Protein AF-A0A6I2YCR1-F1 (afdb_monomer_lite)

Structure (mmCIF, N/CA/C/O backbone):
data_AF-A0A6I2YCR1-F1
#
_entry.id   AF-A0A6I2YCR1-F1
#
loop_
_atom_site.group_PDB
_atom_site.id
_atom_site.type_symbol
_atom_site.label_atom_id
_atom_site.label_alt_id
_atom_site.label_comp_id
_atom_site.label_asym_id
_atom_site.label_entity_id
_atom_site.label_seq_id
_atom_site.pdbx_PDB_ins_code
_atom_site.Cartn_x
_atom_site.Cartn_y
_atom_site.Cartn_z
_atom_site.occupancy
_atom_site.B_iso_or_equiv
_atom_site.auth_seq_id
_atom_site.auth_comp_id
_atom_site.auth_asym_id
_atom_site.auth_atom_id
_atom_site.pdbx_PDB_model_num
ATOM 1 N N . MET A 1 1 ? 8.033 -7.979 -58.790 1.00 36.53 1 MET A N 1
ATOM 2 C CA . MET A 1 1 ? 8.448 -7.294 -60.038 1.00 36.53 1 MET A CA 1
ATOM 3 C C . MET A 1 1 ? 7.447 -6.175 -60.306 1.00 36.53 1 MET A C 1
ATOM 5 O O . MET A 1 1 ? 6.259 -6.459 -60.289 1.00 36.53 1 MET A O 1
ATOM 9 N N . VAL A 1 2 ? 7.877 -4.917 -60.451 1.00 35.75 2 VAL A N 1
ATOM 10 C CA . VAL A 1 2 ? 6.960 -3.757 -60.533 1.00 35.75 2 VAL A CA 1
ATOM 11 C C . VAL A 1 2 ? 6.650 -3.399 -61.987 1.00 35.75 2 VAL A C 1
ATOM 13 O O . VAL A 1 2 ? 7.575 -3.252 -62.783 1.00 35.75 2 VAL A O 1
ATOM 16 N N . ARG A 1 3 ? 5.376 -3.139 -62.310 1.00 33.88 3 ARG A N 1
ATOM 17 C CA . ARG A 1 3 ? 4.989 -2.232 -63.406 1.00 33.88 3 ARG A CA 1
ATOM 18 C C . ARG A 1 3 ? 3.697 -1.480 -63.075 1.00 33.88 3 ARG A C 1
ATOM 20 O O . ARG A 1 3 ? 2.986 -1.828 -62.142 1.00 33.88 3 ARG A O 1
ATOM 27 N N . LYS A 1 4 ? 3.497 -0.360 -63.771 1.00 37.22 4 LYS A N 1
ATOM 28 C CA . LYS A 1 4 ? 2.722 0.807 -63.322 1.00 37.22 4 LYS A CA 1
ATOM 29 C C . LYS A 1 4 ? 2.047 1.449 -64.531 1.00 37.22 4 LYS A C 1
ATOM 31 O O . LYS A 1 4 ? 2.737 1.729 -65.508 1.00 37.22 4 LYS A O 1
ATOM 36 N N . ALA A 1 5 ? 0.751 1.740 -64.445 1.00 39.53 5 ALA A N 1
ATOM 37 C CA . ALA A 1 5 ? 0.014 2.489 -65.462 1.00 39.53 5 ALA A CA 1
ATOM 38 C C . ALA A 1 5 ? -0.772 3.637 -64.806 1.00 39.53 5 ALA A C 1
ATOM 40 O O . ALA A 1 5 ? -1.473 3.435 -63.820 1.00 39.53 5 ALA A O 1
ATOM 41 N N . ARG A 1 6 ? -0.617 4.855 -65.338 1.00 36.50 6 ARG A N 1
ATOM 42 C CA . ARG A 1 6 ? -1.354 6.071 -64.949 1.00 36.50 6 ARG A CA 1
ATOM 43 C C . ARG A 1 6 ? -2.273 6.487 -66.098 1.00 36.50 6 ARG A C 1
ATOM 45 O O . ARG A 1 6 ? -1.791 6.519 -67.228 1.00 36.50 6 ARG A O 1
ATOM 52 N N . ARG A 1 7 ? -3.472 6.981 -65.774 1.00 31.95 7 ARG A N 1
ATOM 53 C CA . ARG A 1 7 ? -4.075 8.277 -66.193 1.00 31.95 7 ARG A CA 1
ATOM 54 C C . ARG A 1 7 ? -5.471 8.360 -65.524 1.00 31.95 7 ARG A C 1
ATOM 56 O O . ARG A 1 7 ? -6.110 7.326 -65.420 1.00 31.95 7 ARG A O 1
ATOM 63 N N . SER A 1 8 ? -5.907 9.433 -64.848 1.00 30.80 8 SER A N 1
ATOM 64 C CA . SER A 1 8 ? -5.892 10.889 -65.128 1.00 30.80 8 SER A CA 1
ATOM 65 C C . SER A 1 8 ? -7.035 11.318 -66.058 1.00 30.80 8 SER A C 1
ATOM 67 O O . SER A 1 8 ? -7.186 10.676 -67.089 1.00 30.80 8 SER A O 1
ATOM 69 N N . ALA A 1 9 ? -7.757 12.431 -65.855 1.00 33.16 9 ALA A N 1
ATOM 70 C CA . ALA A 1 9 ? -8.055 13.290 -64.679 1.00 33.16 9 ALA A CA 1
ATOM 71 C C . ALA A 1 9 ? -9.038 14.402 -65.141 1.00 33.16 9 ALA A C 1
ATOM 73 O O . ALA A 1 9 ? -8.999 14.705 -66.332 1.00 33.16 9 ALA A O 1
ATOM 74 N N . VAL A 1 10 ? -9.754 15.086 -64.219 1.00 33.12 10 VAL A N 1
ATOM 75 C CA . VAL A 1 10 ? -10.503 16.363 -64.467 1.00 33.12 10 VAL A CA 1
ATOM 76 C C . VAL A 1 10 ? -11.749 16.153 -65.387 1.00 33.12 10 VAL A C 1
ATOM 78 O O . VAL A 1 10 ? -11.767 15.189 -66.140 1.00 33.12 10 VAL A O 1
ATOM 81 N N . ASP A 1 11 ? -12.899 16.852 -65.363 1.00 32.22 11 ASP A N 1
ATOM 82 C CA . ASP A 1 11 ? -13.436 18.160 -64.886 1.00 32.22 11 ASP A CA 1
ATOM 83 C C . ASP A 1 11 ? -14.967 17.978 -64.555 1.00 32.22 11 ASP A C 1
ATOM 85 O O . ASP A 1 11 ? -15.493 16.924 -64.904 1.00 32.22 11 ASP A O 1
ATOM 89 N N . LYS A 1 12 ? -15.813 18.867 -63.977 1.00 32.88 12 LYS A N 1
ATOM 90 C CA . LYS A 1 12 ? -15.715 20.178 -63.277 1.00 32.88 12 LYS A CA 1
ATOM 91 C C . LYS A 1 12 ? -17.047 20.514 -62.534 1.00 32.88 12 LYS A C 1
ATOM 93 O O . LYS A 1 12 ? -18.097 20.048 -62.949 1.00 32.88 12 LYS A O 1
ATOM 98 N N . GLN A 1 13 ? -16.986 21.468 -61.589 1.00 29.48 13 GLN A N 1
ATOM 99 C CA . GLN A 1 13 ? -17.972 22.554 -61.318 1.00 29.48 13 GLN A CA 1
ATOM 100 C C . GLN A 1 13 ? -19.347 22.337 -60.621 1.00 29.48 13 GLN A C 1
ATOM 102 O O . GLN A 1 13 ? -20.157 21.512 -61.012 1.00 29.48 13 GLN A O 1
ATOM 107 N N . SER A 1 14 ? -19.654 23.334 -59.768 1.00 28.89 14 SER A N 1
ATOM 108 C CA . SER A 1 14 ? -20.964 23.993 -59.541 1.00 28.89 14 SER A CA 1
ATOM 109 C C . SER A 1 14 ? -22.002 23.380 -58.582 1.00 28.89 14 SER A C 1
ATOM 111 O O . SER A 1 14 ? -22.559 22.319 -58.835 1.00 28.89 14 SER A O 1
ATOM 113 N N . GLY A 1 15 ? -22.371 24.159 -57.554 1.00 28.12 15 GLY A N 1
ATOM 114 C CA . GLY A 1 15 ? -23.564 23.958 -56.719 1.00 28.12 15 GLY A CA 1
ATOM 115 C C . GLY A 1 15 ? -23.429 24.594 -55.329 1.00 28.12 15 GLY A C 1
ATOM 116 O O . GLY A 1 15 ? -22.526 24.234 -54.582 1.00 28.12 15 GLY A O 1
ATOM 117 N N . SER A 1 16 ? -24.314 25.528 -54.968 1.00 30.38 16 SER A N 1
ATOM 118 C CA . SER A 1 16 ? -24.423 26.074 -53.605 1.00 30.38 16 SER A CA 1
ATOM 119 C C . SER A 1 16 ? -25.885 26.251 -53.196 1.00 30.38 16 SER A C 1
ATOM 121 O O . SER A 1 16 ? -26.698 26.674 -54.020 1.00 30.38 16 SER A O 1
ATOM 123 N N . LYS A 1 17 ? -26.204 25.960 -51.924 1.00 31.92 17 LYS A N 1
ATOM 124 C CA . LYS A 1 17 ? -27.332 26.531 -51.161 1.00 31.92 17 LYS A CA 1
ATOM 125 C C . LYS A 1 17 ? -27.313 26.097 -49.684 1.00 31.92 17 LYS A C 1
ATOM 127 O O . LYS A 1 17 ? -26.553 25.203 -49.322 1.00 31.92 17 LYS A O 1
ATOM 132 N N . HIS A 1 18 ? -28.117 26.775 -48.860 1.00 33.31 18 HIS A N 1
ATOM 133 C CA . HIS A 1 18 ? -28.550 26.294 -47.540 1.00 33.31 18 HIS A CA 1
ATOM 134 C C . HIS A 1 18 ? -29.493 25.090 -47.682 1.00 33.31 18 HIS A C 1
ATOM 136 O O . HIS A 1 18 ? -30.155 24.969 -48.711 1.00 33.31 18 HIS A O 1
ATOM 142 N N . ASP A 1 19 ? -29.492 24.204 -46.686 1.00 33.53 19 ASP A N 1
ATOM 143 C CA . ASP A 1 19 ? -30.491 24.083 -45.598 1.00 33.53 19 ASP A CA 1
ATOM 144 C C . ASP A 1 19 ? -29.764 23.274 -44.482 1.00 33.53 19 ASP A C 1
ATOM 146 O O . ASP A 1 19 ? -28.880 22.477 -44.800 1.00 33.53 19 ASP A O 1
ATOM 150 N N . SER A 1 20 ? -29.758 23.614 -43.187 1.00 32.09 20 SER A N 1
ATOM 151 C CA . SER A 1 20 ? -30.826 23.761 -42.178 1.00 32.09 20 SER A CA 1
ATOM 152 C C . SER A 1 20 ? -31.561 22.453 -41.862 1.00 32.09 20 SER A C 1
ATOM 154 O O . SER A 1 20 ? -32.388 22.018 -42.650 1.00 32.09 20 SER A O 1
ATOM 156 N N . ASP A 1 21 ? -31.234 21.916 -40.682 1.00 35.38 21 ASP A N 1
ATOM 157 C CA . ASP A 1 21 ? -31.969 20.974 -39.826 1.00 35.38 21 ASP A CA 1
ATOM 158 C C . ASP A 1 21 ? -32.588 19.704 -40.438 1.00 35.38 21 ASP A C 1
ATOM 160 O O . ASP A 1 21 ? -33.607 19.750 -41.114 1.00 35.38 21 ASP A O 1
ATOM 164 N N . ASP A 1 22 ? -32.058 18.548 -40.020 1.00 34.56 22 ASP A N 1
ATOM 165 C CA . ASP A 1 22 ? -32.890 17.402 -39.628 1.00 34.56 22 ASP A CA 1
ATOM 166 C C . ASP A 1 22 ? -32.117 16.491 -38.651 1.00 34.56 22 ASP A C 1
ATOM 168 O O . ASP A 1 22 ? -30.953 16.152 -38.881 1.00 34.56 22 ASP A O 1
ATOM 172 N N . TYR A 1 23 ? -32.753 16.102 -37.541 1.00 38.47 23 TYR A N 1
ATOM 173 C CA . TYR A 1 23 ? -32.229 15.122 -36.577 1.00 38.47 23 TYR A CA 1
ATOM 174 C C . TYR A 1 23 ? -33.091 13.855 -36.656 1.00 38.47 23 TYR A C 1
ATOM 176 O O . TYR A 1 23 ? -34.257 13.882 -36.264 1.00 38.47 23 TYR A O 1
ATOM 184 N N . GLU A 1 24 ? -32.530 12.735 -37.124 1.00 37.31 24 GLU A N 1
ATOM 185 C CA . GLU A 1 24 ? -33.275 11.471 -37.216 1.00 37.31 24 GLU A CA 1
ATOM 186 C C . GLU A 1 24 ? -33.711 10.966 -35.826 1.00 37.31 24 GLU A C 1
ATOM 188 O O . GLU A 1 24 ? -32.892 10.643 -34.961 1.00 37.31 24 GLU A O 1
ATOM 193 N N . GLY A 1 25 ? -35.028 10.893 -35.614 1.00 33.31 25 GLY A N 1
ATOM 194 C CA . GLY A 1 25 ? -35.634 10.411 -34.374 1.00 33.31 25 GLY A CA 1
ATOM 195 C C . GLY A 1 25 ? -35.613 8.884 -34.242 1.00 33.31 25 GLY A C 1
ATOM 196 O O . GLY A 1 25 ? -35.810 8.145 -35.208 1.00 33.31 25 GLY A O 1
ATOM 197 N N . ILE A 1 26 ? -35.431 8.393 -33.013 1.00 37.84 26 ILE A N 1
ATOM 198 C CA . ILE A 1 26 ? -35.437 6.955 -32.707 1.00 37.84 26 ILE A CA 1
ATOM 199 C C . ILE A 1 26 ? -36.855 6.391 -32.878 1.00 37.84 26 ILE A C 1
ATOM 201 O O . ILE A 1 26 ? -37.759 6.699 -32.103 1.00 37.84 26 ILE A O 1
ATOM 205 N N . THR A 1 27 ? -37.040 5.520 -33.873 1.00 31.27 27 THR A N 1
ATOM 206 C CA . THR A 1 27 ? -38.311 4.818 -34.109 1.00 31.27 27 THR A CA 1
ATOM 207 C C . THR A 1 27 ? -38.476 3.647 -33.138 1.00 31.27 27 THR A C 1
ATOM 209 O O . THR A 1 27 ? -37.705 2.687 -33.177 1.00 31.27 27 THR A O 1
ATOM 212 N N . VAL A 1 28 ? -39.513 3.695 -32.298 1.00 36.47 28 VAL A N 1
ATOM 213 C CA . VAL A 1 28 ? -39.964 2.561 -31.472 1.00 36.47 28 VAL A CA 1
ATOM 214 C C . VAL A 1 28 ? -41.046 1.789 -32.233 1.00 36.47 28 VAL A C 1
ATOM 216 O O . VAL A 1 28 ? -41.937 2.392 -32.826 1.00 36.47 28 VAL A O 1
ATOM 219 N N . ILE A 1 29 ? -40.972 0.455 -32.234 1.00 34.69 29 ILE A N 1
ATOM 220 C CA . ILE A 1 29 ? -41.875 -0.419 -33.000 1.00 34.69 29 ILE A CA 1
ATOM 221 C C . ILE A 1 29 ? -42.878 -1.113 -32.070 1.00 34.69 29 ILE A C 1
ATOM 223 O O . ILE A 1 29 ? -42.469 -1.839 -31.166 1.00 34.69 29 ILE A O 1
ATOM 227 N N . GLY A 1 30 ? -44.173 -0.992 -32.387 1.00 31.44 30 GLY A N 1
ATOM 228 C CA . GLY A 1 30 ? -45.225 -1.921 -31.946 1.00 31.44 30 GLY A CA 1
ATOM 229 C C . GLY A 1 30 ? -46.388 -1.278 -31.183 1.00 31.44 30 GLY A C 1
ATOM 230 O O . GLY A 1 30 ? -46.212 -0.832 -30.055 1.00 31.44 30 GLY A O 1
ATOM 231 N N . GLY A 1 31 ? -47.589 -1.311 -31.775 1.00 29.98 31 GLY A N 1
ATOM 232 C CA . GLY A 1 31 ? -48.844 -0.879 -31.141 1.00 29.98 31 GLY A CA 1
ATOM 233 C C . GLY A 1 31 ? -49.747 -0.090 -32.092 1.00 29.98 31 GLY A C 1
ATOM 234 O O . GLY A 1 31 ? -49.646 1.129 -32.168 1.00 29.98 31 GLY A O 1
ATOM 235 N N . GLU A 1 32 ? -50.622 -0.773 -32.832 1.00 32.22 32 GLU A N 1
ATOM 236 C CA . GLU A 1 32 ? -51.590 -0.132 -33.735 1.00 32.22 32 GLU A CA 1
ATOM 237 C C . GLU A 1 32 ? -52.850 0.309 -32.967 1.00 32.22 32 GLU A C 1
ATOM 239 O O . GLU A 1 32 ? -53.523 -0.529 -32.366 1.00 32.22 32 GLU A O 1
ATOM 244 N N . GLY A 1 33 ? -53.224 1.594 -33.022 1.00 30.42 33 GLY A N 1
ATOM 245 C CA . GLY A 1 33 ? -54.518 2.046 -32.494 1.00 30.42 33 GLY A CA 1
ATOM 246 C C . GLY A 1 33 ? -54.678 3.561 -32.337 1.00 30.42 33 GLY A C 1
ATOM 247 O O . GLY A 1 33 ? -54.006 4.157 -31.508 1.00 30.42 33 GLY A O 1
ATOM 248 N N . ALA A 1 34 ? -55.652 4.126 -33.065 1.00 33.81 34 ALA A N 1
ATOM 249 C CA . ALA A 1 34 ? -56.120 5.523 -33.025 1.00 33.81 34 ALA A CA 1
ATOM 250 C C . ALA A 1 34 ? -55.108 6.629 -33.417 1.00 33.81 34 ALA A C 1
ATOM 252 O O . ALA A 1 34 ? -53.911 6.557 -33.164 1.00 33.81 34 ALA A O 1
ATOM 253 N N . MET A 1 35 ? -55.624 7.671 -34.075 1.00 32.91 35 MET A N 1
ATOM 254 C CA . MET A 1 35 ? -54.894 8.884 -34.467 1.00 32.91 35 MET A CA 1
ATOM 255 C C . MET A 1 35 ? -55.403 10.095 -33.666 1.00 32.91 35 MET A C 1
ATOM 257 O O . MET A 1 35 ? -56.477 10.038 -33.072 1.00 32.91 35 MET A O 1
ATOM 261 N N . ASP A 1 36 ? -54.648 11.194 -33.721 1.00 39.72 36 ASP A N 1
ATOM 262 C CA . ASP A 1 36 ? -55.060 12.552 -33.335 1.00 39.72 36 ASP A CA 1
ATOM 263 C C . ASP A 1 36 ? -55.411 12.818 -31.851 1.00 39.72 36 ASP A C 1
ATOM 265 O O . ASP A 1 36 ? -56.401 13.484 -31.553 1.00 39.72 36 ASP A O 1
ATOM 269 N N . GLU A 1 37 ? -54.523 12.458 -30.910 1.00 40.31 37 GLU A N 1
ATOM 270 C CA . GLU A 1 37 ? -54.400 13.218 -29.647 1.00 40.31 37 GLU A CA 1
ATOM 271 C C . GLU A 1 37 ? -53.077 14.006 -29.607 1.00 40.31 37 GLU A C 1
ATOM 273 O O . GLU A 1 37 ? -52.003 13.485 -29.304 1.00 40.31 37 GLU A O 1
ATOM 278 N N . VAL A 1 38 ? -53.154 15.305 -29.921 1.00 42.16 38 VAL A N 1
ATOM 279 C CA . VAL A 1 38 ? -52.016 16.234 -29.832 1.00 42.16 38 VAL A CA 1
ATOM 280 C C . VAL A 1 38 ? -51.739 16.542 -28.360 1.00 42.16 38 VAL A C 1
ATOM 282 O O . VAL A 1 38 ? -52.366 17.429 -27.774 1.00 42.16 38 VAL A O 1
ATOM 285 N N . VAL A 1 39 ? -50.795 15.807 -27.765 1.00 41.47 39 VAL A N 1
ATOM 286 C CA . VAL A 1 39 ? -50.406 15.940 -26.353 1.00 41.47 39 VAL A CA 1
ATOM 287 C C . VAL A 1 39 ? -49.940 17.367 -26.053 1.00 41.47 39 VAL A C 1
ATOM 289 O O . VAL A 1 39 ? -48.866 17.801 -26.473 1.00 41.47 39 VAL A O 1
ATOM 292 N N . ARG A 1 40 ? -50.754 18.109 -25.296 1.00 35.22 40 ARG A N 1
ATOM 293 C CA . ARG A 1 40 ? -50.409 19.445 -24.794 1.00 35.22 40 ARG A CA 1
ATOM 294 C C . ARG A 1 40 ? -49.633 19.335 -23.473 1.00 35.22 40 ARG A C 1
ATOM 296 O O . ARG A 1 40 ? -49.929 18.435 -22.683 1.00 35.22 40 ARG A O 1
ATOM 303 N N . PRO A 1 41 ? -48.681 20.243 -23.184 1.00 34.22 41 PRO A N 1
ATOM 304 C CA . PRO A 1 41 ? -47.982 20.251 -21.900 1.00 34.22 41 PRO A CA 1
ATOM 305 C C . PRO A 1 41 ? -48.962 20.411 -20.728 1.00 34.22 41 PRO A C 1
ATOM 307 O O . PRO A 1 41 ? -49.795 21.314 -20.752 1.00 34.22 41 PRO A O 1
ATOM 310 N N . GLY A 1 42 ? -48.841 19.557 -19.703 1.00 47.16 42 GLY A N 1
ATOM 311 C CA . GLY A 1 42 ? -49.589 19.674 -18.440 1.00 47.16 42 GLY A CA 1
ATOM 312 C C . GLY A 1 42 ? -50.366 18.431 -17.984 1.00 47.16 42 GLY A C 1
ATOM 313 O O . GLY A 1 42 ? -50.775 18.386 -16.829 1.00 47.16 42 GLY A O 1
ATOM 314 N N . ARG A 1 43 ? -50.556 17.405 -18.830 1.00 46.31 43 ARG A N 1
ATOM 315 C CA . ARG A 1 43 ? -51.303 16.184 -18.457 1.00 46.31 43 ARG A CA 1
ATOM 316 C C . ARG A 1 43 ? -50.384 15.104 -17.861 1.00 46.31 43 ARG A C 1
ATOM 318 O O . ARG A 1 43 ? -49.328 14.813 -18.417 1.00 46.31 43 ARG A O 1
ATOM 325 N N . SER A 1 44 ? -50.796 14.494 -16.746 1.00 45.47 44 SER A N 1
ATOM 326 C CA . SER A 1 44 ? -50.099 13.352 -16.129 1.00 45.47 44 SER A CA 1
ATOM 327 C C . SER A 1 44 ? -50.414 12.042 -16.856 1.00 45.47 44 SER A C 1
ATOM 329 O O . SER A 1 44 ? -51.573 11.767 -17.159 1.00 45.47 44 SER A O 1
ATOM 331 N N . VAL A 1 45 ? -49.395 11.205 -17.073 1.00 49.03 45 VAL A N 1
ATOM 332 C CA . VAL A 1 45 ? -49.516 9.878 -17.717 1.00 49.03 45 VAL A CA 1
ATOM 333 C C . VAL A 1 45 ? -50.019 8.795 -16.739 1.00 49.03 45 VAL A C 1
ATOM 335 O O . VAL A 1 45 ? -50.355 7.692 -17.153 1.00 49.03 45 VAL A O 1
ATOM 338 N N . PHE A 1 46 ? -50.116 9.102 -15.440 1.00 38.47 46 PHE A N 1
ATOM 339 C CA . PHE A 1 46 ? -50.505 8.143 -14.391 1.00 38.47 46 PHE A CA 1
ATOM 340 C C . PHE A 1 46 ? -51.965 8.267 -13.916 1.00 38.47 46 PHE A C 1
ATOM 342 O O . PHE A 1 46 ? -52.364 7.578 -12.980 1.00 38.47 46 PHE A O 1
ATOM 349 N N . ALA A 1 47 ? -52.768 9.134 -14.538 1.00 41.59 47 ALA A N 1
ATOM 350 C CA . ALA A 1 47 ? -54.181 9.311 -14.206 1.00 41.59 47 ALA A CA 1
ATOM 351 C C . ALA A 1 47 ? -55.063 8.331 -15.004 1.00 41.59 47 ALA A C 1
ATOM 353 O O . ALA A 1 47 ? -55.616 8.695 -16.041 1.00 41.59 47 ALA A O 1
ATOM 354 N N . ALA A 1 48 ? -55.170 7.090 -14.521 1.00 37.53 48 ALA A N 1
ATOM 355 C CA . ALA A 1 48 ? -56.067 6.072 -15.068 1.00 37.53 48 ALA A CA 1
ATOM 356 C C . ALA A 1 48 ? -57.313 5.881 -14.182 1.00 37.53 48 ALA A C 1
ATOM 358 O O . ALA A 1 48 ? -57.199 5.691 -12.972 1.00 37.53 48 ALA A O 1
ATOM 359 N N . ASP A 1 49 ? -58.480 5.936 -14.824 1.00 36.97 49 ASP A N 1
ATOM 360 C CA . ASP A 1 49 ? -59.783 5.375 -14.450 1.00 36.97 49 ASP A CA 1
ATOM 361 C C . ASP A 1 49 ? -60.120 5.222 -12.953 1.00 36.97 49 ASP A C 1
ATOM 363 O O . ASP A 1 49 ? -59.964 4.160 -12.351 1.00 36.97 49 ASP A O 1
ATOM 367 N N . ASN A 1 50 ? -60.755 6.255 -12.393 1.00 35.41 50 ASN A N 1
ATOM 368 C CA . ASN A 1 50 ? -61.831 6.073 -11.414 1.00 35.41 50 ASN A CA 1
ATOM 369 C C . ASN A 1 50 ? -63.051 6.855 -11.920 1.00 35.41 50 ASN A C 1
ATOM 371 O O . ASN A 1 50 ? -63.022 8.083 -11.965 1.00 35.41 50 ASN A O 1
ATOM 375 N N . ALA A 1 51 ? -64.081 6.136 -12.365 1.00 33.84 51 ALA A N 1
ATOM 376 C CA . ALA A 1 51 ? -65.316 6.713 -12.891 1.00 33.84 51 ALA A CA 1
ATOM 377 C C . ALA A 1 51 ? -66.383 6.898 -11.792 1.00 33.84 51 ALA A C 1
ATOM 379 O O . ALA A 1 51 ? -66.260 6.348 -10.699 1.00 33.84 51 ALA A O 1
ATOM 380 N N . ASP A 1 52 ? -67.447 7.623 -12.147 1.00 35.00 52 ASP A N 1
ATOM 381 C CA . ASP A 1 52 ? -68.725 7.751 -11.429 1.00 35.00 52 ASP A CA 1
ATOM 382 C C . ASP A 1 52 ? -68.689 8.470 -10.059 1.00 35.00 52 ASP A C 1
ATOM 384 O O . ASP A 1 52 ? -68.741 7.852 -8.995 1.00 35.00 52 ASP A O 1
ATOM 388 N N . GLY A 1 53 ? -68.702 9.813 -10.087 1.00 32.00 53 GLY A N 1
ATOM 389 C CA . GLY A 1 53 ? -68.910 10.649 -8.893 1.00 32.00 53 GLY A CA 1
ATOM 390 C C . GLY A 1 53 ? -68.772 12.162 -9.120 1.00 32.00 53 GLY A C 1
ATOM 391 O O . GLY A 1 53 ? -67.745 12.722 -8.759 1.00 32.00 53 GLY A O 1
ATOM 392 N N . ASP A 1 54 ? -69.795 12.789 -9.717 1.00 33.38 54 ASP A N 1
ATOM 393 C CA . ASP A 1 54 ? -70.070 14.240 -9.845 1.00 33.38 54 ASP A CA 1
ATOM 394 C C . ASP A 1 54 ? -68.898 15.235 -9.649 1.00 33.38 54 ASP A C 1
ATOM 396 O O . ASP A 1 54 ? -68.552 15.628 -8.533 1.00 33.38 54 ASP A O 1
ATOM 400 N N . LEU A 1 55 ? -68.360 15.733 -10.770 1.00 37.78 55 LEU A N 1
ATOM 401 C CA . LEU A 1 55 ? -67.372 16.816 -10.820 1.00 37.78 55 LEU A CA 1
ATOM 402 C C . LEU A 1 55 ? -68.038 18.165 -11.127 1.00 37.78 55 LEU A C 1
ATOM 404 O O . LEU A 1 55 ? -68.623 18.328 -12.195 1.00 37.78 55 LEU A O 1
ATOM 408 N N . ASP A 1 56 ? -67.842 19.150 -10.249 1.00 41.62 56 ASP A N 1
ATOM 409 C CA . ASP A 1 56 ? -68.093 20.575 -10.520 1.00 41.62 56 ASP A CA 1
ATOM 410 C C . ASP A 1 56 ? -66.917 21.401 -9.951 1.00 41.62 56 ASP A C 1
ATOM 412 O O . ASP A 1 56 ? -66.986 22.018 -8.885 1.00 41.62 56 ASP A O 1
ATOM 416 N N . GLY A 1 57 ? -65.770 21.333 -10.635 1.00 38.75 57 GLY A N 1
ATOM 417 C CA . GLY A 1 57 ? -64.522 21.985 -10.230 1.00 38.75 57 GLY A CA 1
ATOM 418 C C . GLY A 1 57 ? -63.451 21.922 -11.322 1.00 38.75 57 GLY A C 1
ATOM 419 O O . GLY A 1 57 ? -63.127 20.846 -11.819 1.00 38.75 57 GLY A O 1
ATOM 420 N N . ASP A 1 58 ? -62.915 23.082 -11.706 1.00 42.97 58 ASP A N 1
ATOM 421 C CA . ASP A 1 58 ? -61.865 23.230 -12.723 1.00 42.97 58 ASP A CA 1
ATOM 422 C C . ASP A 1 58 ? -60.492 22.873 -12.129 1.00 42.97 58 ASP A C 1
ATOM 424 O O . ASP A 1 58 ? -59.797 23.727 -11.579 1.00 42.97 58 ASP A O 1
ATOM 428 N N . ASP A 1 59 ? -60.115 21.594 -12.210 1.00 44.47 59 ASP A N 1
ATOM 429 C CA . ASP A 1 59 ? -58.867 21.058 -11.640 1.00 44.47 59 ASP A CA 1
ATOM 430 C C . ASP A 1 59 ? -57.640 21.321 -12.551 1.00 44.47 59 ASP A C 1
ATOM 432 O O . ASP A 1 59 ? -56.778 20.467 -12.783 1.00 44.47 59 ASP A O 1
ATOM 436 N N . SER A 1 60 ? -57.568 22.529 -13.123 1.00 50.81 60 SER A N 1
ATOM 437 C CA . SER A 1 60 ? -56.428 23.002 -13.907 1.00 50.81 60 SER A CA 1
ATOM 438 C C . SER A 1 60 ? -55.327 23.563 -12.995 1.00 50.81 60 SER A C 1
ATOM 440 O O . SER A 1 60 ? -55.355 24.709 -12.545 1.00 50.81 60 SER A O 1
ATOM 442 N N . LEU A 1 61 ? -54.310 22.735 -12.723 1.00 50.47 61 LEU A N 1
ATOM 443 C CA . LEU A 1 61 ? -53.164 23.123 -11.891 1.00 50.47 61 LEU A CA 1
ATOM 444 C C . LEU A 1 61 ? -52.500 24.420 -12.411 1.00 50.47 61 LEU A C 1
ATOM 446 O O . LEU A 1 61 ? -52.140 24.496 -13.592 1.00 50.47 61 LEU A O 1
ATOM 450 N N . PRO A 1 62 ? -52.299 25.441 -11.554 1.00 54.62 62 PRO A N 1
ATOM 451 C CA . PRO A 1 62 ? -51.875 26.761 -12.000 1.00 54.62 62 PRO A CA 1
ATOM 452 C C . PRO A 1 62 ? -50.448 26.747 -12.553 1.00 54.62 62 PRO A C 1
ATOM 454 O O . PRO A 1 62 ? -49.515 26.242 -11.927 1.00 54.62 62 PRO A O 1
ATOM 457 N N . HIS A 1 63 ? -50.257 27.381 -13.713 1.00 54.59 63 HIS A N 1
ATOM 458 C CA . HIS A 1 63 ? -48.925 27.605 -14.269 1.00 54.59 63 HIS A CA 1
ATOM 459 C C . HIS A 1 63 ? -48.045 28.424 -13.302 1.00 54.59 63 HIS A C 1
ATOM 461 O O . HIS A 1 63 ? -48.529 29.320 -12.605 1.00 54.59 63 HIS A O 1
ATOM 467 N N . TRP A 1 64 ? -46.736 28.156 -13.301 1.00 46.81 64 TRP A N 1
ATOM 468 C CA . TRP A 1 64 ? -45.759 28.747 -12.370 1.00 46.81 64 TRP A CA 1
ATOM 469 C C . TRP A 1 64 ? -45.600 30.278 -12.479 1.00 46.81 64 TRP A C 1
ATOM 471 O O . TRP A 1 64 ? -44.959 30.893 -11.632 1.00 46.81 64 TRP A O 1
ATOM 481 N N . THR A 1 65 ? -46.191 30.898 -13.502 1.00 51.50 65 THR A N 1
ATOM 482 C CA . THR A 1 65 ? -46.245 32.351 -13.724 1.00 51.50 65 THR A CA 1
ATOM 483 C C . THR A 1 65 ? -47.466 33.039 -13.095 1.00 51.50 65 THR A C 1
ATOM 485 O O . THR A 1 65 ? -47.635 34.245 -13.266 1.00 51.50 65 THR A O 1
ATOM 488 N N . ALA A 1 66 ? -48.330 32.316 -12.372 1.00 46.34 66 ALA A N 1
ATOM 489 C CA . ALA A 1 66 ? -49.420 32.919 -11.601 1.00 46.34 66 ALA A CA 1
ATOM 490 C C . ALA A 1 66 ? -48.902 33.564 -10.292 1.00 46.34 66 ALA A C 1
ATOM 492 O O . ALA A 1 66 ? -48.114 32.938 -9.581 1.00 46.34 66 ALA A O 1
ATOM 493 N N . PRO A 1 67 ? -49.352 34.779 -9.920 1.00 53.41 67 PRO A N 1
ATOM 494 C CA . PRO A 1 67 ? -49.034 35.365 -8.619 1.00 53.41 67 PRO A CA 1
ATOM 495 C C . PRO A 1 67 ? -49.763 34.620 -7.480 1.00 53.41 67 PRO A C 1
ATOM 497 O O . PRO A 1 67 ? -50.880 34.138 -7.681 1.00 53.41 67 PRO A O 1
ATOM 500 N N . PRO A 1 68 ? -49.178 34.540 -6.269 1.00 47.22 68 PRO A N 1
ATOM 501 C CA . PRO A 1 68 ? -49.734 33.747 -5.174 1.00 47.22 68 PRO A CA 1
ATOM 502 C C . PRO A 1 68 ? -51.059 34.321 -4.651 1.00 47.22 68 PRO A C 1
ATOM 504 O O . PRO A 1 68 ? -51.121 35.442 -4.143 1.00 47.22 68 PRO A O 1
ATOM 507 N N . THR A 1 69 ? -52.125 33.522 -4.709 1.00 46.03 69 THR A N 1
ATOM 508 C CA . THR A 1 69 ? -53.467 33.869 -4.214 1.00 46.03 69 THR A CA 1
ATOM 509 C C . THR A 1 69 ? -53.564 33.750 -2.687 1.00 46.03 69 THR A C 1
ATOM 511 O O . THR A 1 69 ? -54.252 32.882 -2.156 1.00 46.03 69 THR A O 1
ATOM 514 N N . GLY A 1 70 ? -52.864 34.636 -1.973 1.00 40.16 70 GLY A N 1
ATOM 515 C CA . GLY A 1 70 ? -52.860 34.743 -0.508 1.00 40.16 70 GLY A CA 1
ATOM 516 C C . GLY A 1 70 ? -53.226 36.151 -0.038 1.00 40.16 70 GLY A C 1
ATOM 517 O O . GLY A 1 70 ? -52.370 36.898 0.427 1.00 40.16 70 GLY A O 1
ATOM 518 N N . ALA A 1 71 ? -54.489 36.550 -0.201 1.00 35.28 71 ALA A N 1
ATOM 519 C CA . ALA A 1 71 ? -54.919 37.924 0.053 1.00 35.28 71 ALA A CA 1
ATOM 520 C C . ALA A 1 71 ? -55.186 38.213 1.545 1.00 35.28 71 ALA A C 1
ATOM 522 O O . ALA A 1 71 ? -56.273 37.942 2.057 1.00 35.28 71 ALA A O 1
ATOM 523 N N . THR A 1 72 ? -54.244 38.883 2.213 1.00 35.16 72 THR A N 1
ATOM 524 C CA . THR A 1 72 ? -54.526 39.681 3.419 1.00 35.16 72 THR A CA 1
ATOM 525 C C . THR A 1 72 ? -54.229 41.161 3.179 1.00 35.16 72 THR A C 1
ATOM 527 O O . THR A 1 72 ? -53.311 41.518 2.449 1.00 35.16 72 THR A O 1
ATOM 530 N N . ARG A 1 73 ? -55.073 42.010 3.774 1.00 29.50 73 ARG A N 1
ATOM 531 C CA . ARG A 1 73 ? -55.246 43.454 3.529 1.00 29.50 73 ARG A CA 1
ATOM 532 C C . ARG A 1 73 ? -53.935 44.253 3.401 1.00 29.50 73 ARG A C 1
ATOM 534 O O . ARG A 1 73 ? -53.091 44.193 4.287 1.00 29.50 73 ARG A O 1
ATOM 541 N N . ALA A 1 74 ? -53.828 45.067 2.350 1.00 32.16 74 ALA A N 1
ATOM 542 C CA . ALA A 1 74 ? -52.689 45.957 2.118 1.00 32.16 74 ALA A CA 1
ATOM 543 C C . ALA A 1 74 ? -52.762 47.270 2.923 1.00 32.16 74 ALA A C 1
ATOM 545 O O . ALA A 1 74 ? -53.848 47.832 3.091 1.00 32.16 74 ALA A O 1
ATOM 546 N N . THR A 1 75 ? -51.591 47.792 3.298 1.00 32.66 75 THR A N 1
ATOM 547 C CA . THR A 1 75 ? -51.323 49.217 3.564 1.00 32.66 75 THR A CA 1
ATOM 548 C C . THR A 1 75 ? -49.898 49.546 3.116 1.00 32.66 75 THR A C 1
ATOM 550 O O . THR A 1 75 ? -48.962 49.011 3.698 1.00 32.66 75 THR A O 1
ATOM 553 N N . ASP A 1 76 ? -49.802 50.420 2.112 1.00 34.38 76 ASP A N 1
ATOM 554 C CA . ASP A 1 76 ? -48.687 51.289 1.696 1.00 34.38 76 ASP A CA 1
ATOM 555 C C . ASP A 1 76 ? -47.278 50.706 1.457 1.00 34.38 76 ASP A C 1
ATOM 557 O O . ASP A 1 76 ? -46.778 49.826 2.151 1.00 34.38 76 ASP A O 1
ATOM 561 N N . ALA A 1 77 ? -46.614 51.229 0.421 1.00 36.81 77 ALA A N 1
ATOM 562 C CA . ALA A 1 77 ? -45.351 50.710 -0.091 1.00 36.81 77 ALA A CA 1
ATOM 563 C C . ALA A 1 77 ? -44.244 51.772 -0.131 1.00 36.81 77 ALA A C 1
ATOM 565 O O . ALA A 1 77 ? -44.429 52.842 -0.711 1.00 36.81 77 ALA A O 1
ATOM 566 N N . SER A 1 78 ? -43.060 51.403 0.362 1.00 37.00 78 SER A N 1
ATOM 567 C CA . SER A 1 78 ? -41.774 51.920 -0.119 1.00 37.00 78 SER A CA 1
ATOM 568 C C . SER A 1 78 ? -40.639 50.903 0.105 1.00 37.00 78 SER A C 1
ATOM 570 O O . SER A 1 78 ? -40.505 50.304 1.168 1.00 37.00 78 SER A O 1
ATOM 572 N N . ASP A 1 79 ? -39.834 50.702 -0.940 1.00 37.34 79 ASP A N 1
ATOM 573 C CA . ASP A 1 79 ? -38.411 50.326 -0.920 1.00 37.34 79 ASP A CA 1
ATOM 574 C C . ASP A 1 79 ? -37.940 49.102 -0.099 1.00 37.34 79 ASP A C 1
ATOM 576 O O . ASP A 1 79 ? -37.008 49.185 0.703 1.00 37.34 79 ASP A O 1
ATOM 580 N N . SER A 1 80 ? -38.470 47.911 -0.410 1.00 37.34 80 SER A N 1
ATOM 581 C CA . SER A 1 80 ? -37.916 46.621 0.058 1.00 37.34 80 SER A CA 1
ATOM 582 C C . SER A 1 80 ? -36.967 45.962 -0.964 1.00 37.34 80 SER A C 1
ATOM 584 O O . SER A 1 80 ? -37.230 44.880 -1.482 1.00 37.34 80 SER A O 1
ATOM 586 N N . TRP A 1 81 ? -35.845 46.628 -1.258 1.00 37.72 81 TRP A N 1
ATOM 587 C CA . TRP A 1 81 ? -34.663 46.022 -1.916 1.00 37.72 81 TRP A CA 1
ATOM 588 C C . TRP A 1 81 ? -33.374 46.161 -1.080 1.00 37.72 81 TRP A C 1
ATOM 590 O O . TRP A 1 81 ? -32.301 45.725 -1.488 1.00 37.72 81 TRP A O 1
ATOM 600 N N . SER A 1 82 ? -33.481 46.737 0.118 1.00 42.59 82 SER A N 1
ATOM 601 C CA . SER A 1 82 ? -32.388 47.034 1.056 1.00 42.59 82 SER A CA 1
ATOM 602 C C . SER A 1 82 ? -32.089 45.908 2.061 1.00 42.59 82 SER A C 1
ATOM 604 O O . SER A 1 82 ? -31.176 46.033 2.871 1.00 42.59 82 SER A O 1
ATOM 606 N N . THR A 1 83 ? -32.847 44.809 2.032 1.00 42.62 83 THR A N 1
ATOM 607 C CA . THR A 1 83 ? -32.886 43.786 3.096 1.00 42.62 83 THR A CA 1
ATOM 608 C C . THR A 1 83 ? -32.106 42.500 2.794 1.00 42.62 83 THR A C 1
ATOM 610 O O . THR A 1 83 ? -31.882 41.698 3.699 1.00 42.62 83 THR A O 1
ATOM 613 N N . ILE A 1 84 ? -31.632 42.301 1.558 1.00 41.44 84 ILE A N 1
ATOM 614 C CA . ILE A 1 84 ? -30.922 41.074 1.130 1.00 41.44 84 ILE A CA 1
ATOM 615 C C . ILE A 1 84 ? -29.422 41.061 1.512 1.00 41.44 84 ILE A C 1
ATOM 617 O O . ILE A 1 84 ? -28.766 40.028 1.419 1.00 41.44 84 ILE A O 1
ATOM 621 N N . THR A 1 85 ? -28.877 42.161 2.042 1.00 43.50 85 THR A N 1
ATOM 622 C CA . THR A 1 85 ? -27.477 42.263 2.508 1.00 43.50 85 THR A CA 1
ATOM 623 C C . THR A 1 85 ? -27.307 42.181 4.036 1.00 43.50 85 THR A C 1
ATOM 625 O O . THR A 1 85 ? -26.214 42.427 4.540 1.00 43.50 85 THR A O 1
ATOM 628 N N . GLY A 1 86 ? -28.361 41.833 4.790 1.00 46.03 86 GLY A N 1
ATOM 629 C CA . GLY A 1 86 ? -28.379 41.911 6.264 1.00 46.03 86 GLY A CA 1
ATOM 630 C C . GLY A 1 86 ? -28.287 40.592 7.051 1.00 46.03 86 GLY A C 1
ATOM 631 O O . GLY A 1 86 ? -28.248 40.635 8.279 1.00 46.03 86 GLY A O 1
ATOM 632 N N . ALA A 1 87 ? -28.278 39.424 6.399 1.00 42.62 87 ALA A N 1
ATOM 633 C CA . ALA A 1 87 ? -28.451 38.123 7.063 1.00 42.62 87 ALA A CA 1
ATOM 634 C C . ALA A 1 87 ? -27.159 37.277 7.117 1.00 42.62 87 ALA A C 1
ATOM 636 O O . ALA A 1 87 ? -26.978 36.344 6.336 1.00 42.62 87 ALA A O 1
ATOM 637 N N . GLN A 1 88 ? -26.272 37.578 8.070 1.00 38.22 88 GLN A N 1
ATOM 638 C CA . GLN A 1 88 ? -25.176 36.672 8.458 1.00 38.22 88 GLN A CA 1
ATOM 639 C C . GLN A 1 88 ? -25.733 35.408 9.156 1.00 38.22 88 GLN A C 1
ATOM 641 O O . GLN A 1 88 ? -26.700 35.518 9.920 1.00 38.22 88 GLN A O 1
ATOM 646 N N . PRO A 1 89 ? -25.146 34.211 8.950 1.00 37.19 89 PRO A N 1
ATOM 647 C CA . PRO A 1 89 ? -25.590 32.991 9.619 1.00 37.19 89 PRO A CA 1
ATOM 648 C C . PRO A 1 89 ? -25.292 33.054 11.123 1.00 37.19 89 PRO A C 1
ATOM 650 O O . PRO A 1 89 ? -24.153 33.256 11.541 1.00 37.19 89 PRO A O 1
ATOM 653 N N . ARG A 1 90 ? -26.323 32.855 11.952 1.00 36.22 90 ARG A N 1
ATOM 654 C CA . ARG A 1 90 ? -26.176 32.789 13.413 1.00 36.22 90 ARG A CA 1
ATOM 655 C C . ARG A 1 90 ? -25.829 31.366 13.843 1.00 36.22 90 ARG A C 1
ATOM 657 O O . ARG A 1 90 ? -26.640 30.458 13.667 1.00 36.22 90 ARG A O 1
ATOM 664 N N . TRP A 1 91 ? -24.652 31.202 14.439 1.00 38.25 91 TRP A N 1
ATOM 665 C CA . TRP A 1 91 ? -24.289 29.994 15.180 1.00 38.25 91 TRP A CA 1
ATOM 666 C C . TRP A 1 91 ? -25.073 29.908 16.501 1.00 38.25 91 TRP A C 1
ATOM 668 O O . TRP A 1 91 ? -25.772 30.850 16.890 1.00 38.25 91 TRP A O 1
ATOM 678 N N . ARG A 1 92 ? -25.055 28.728 17.126 1.00 32.69 92 ARG A N 1
ATOM 679 C CA . ARG A 1 92 ? -25.991 28.338 18.188 1.00 32.69 92 ARG A CA 1
ATOM 680 C C . ARG A 1 92 ? -25.255 28.099 19.502 1.00 32.69 92 ARG A C 1
ATOM 682 O O . ARG A 1 92 ? -25.065 26.948 19.891 1.00 32.69 92 ARG A O 1
ATOM 689 N N . ASP A 1 93 ? -24.943 29.188 20.187 1.00 32.53 93 ASP A N 1
ATOM 690 C CA . ASP A 1 93 ? -24.269 29.139 21.480 1.00 32.53 93 ASP A CA 1
ATOM 691 C C . ASP A 1 93 ? -25.274 29.256 22.637 1.00 32.53 93 ASP A C 1
ATOM 693 O O . ASP A 1 93 ? -26.135 30.135 22.652 1.00 32.53 93 ASP A O 1
ATOM 697 N N . ASP A 1 94 ? -25.146 28.294 23.550 1.00 33.56 94 ASP A N 1
ATOM 698 C CA . ASP A 1 94 ? -25.498 28.238 24.972 1.00 33.56 94 ASP A CA 1
ATOM 699 C C . ASP A 1 94 ? -26.864 28.675 25.540 1.00 33.56 94 ASP A C 1
ATOM 701 O O . ASP A 1 94 ? -27.628 29.504 25.048 1.00 33.56 94 ASP A O 1
ATOM 705 N N . ARG A 1 95 ? -27.190 28.015 26.659 1.00 30.98 95 ARG A N 1
ATOM 706 C CA . ARG A 1 95 ? -28.346 28.300 27.514 1.00 30.98 95 ARG A CA 1
ATOM 707 C C . ARG A 1 95 ? -27.921 29.219 28.652 1.00 30.98 95 ARG A C 1
ATOM 709 O O . ARG A 1 95 ? -26.892 28.985 29.274 1.00 30.98 95 ARG A O 1
ATOM 716 N N . ALA A 1 96 ? -28.769 30.189 28.974 1.00 29.78 96 ALA A N 1
ATOM 717 C CA . ALA A 1 96 ? -28.555 31.066 30.114 1.00 29.78 96 ALA A CA 1
ATOM 718 C C . ALA A 1 96 ? -28.508 30.296 31.446 1.00 29.78 96 ALA A C 1
ATOM 720 O O . ALA A 1 96 ? -29.395 29.491 31.745 1.00 29.78 96 ALA A O 1
ATOM 721 N N . VAL A 1 97 ? -27.516 30.641 32.262 1.00 33.12 97 VAL A N 1
ATOM 722 C CA . VAL A 1 97 ? -27.598 30.627 33.723 1.00 33.12 97 VAL A CA 1
ATOM 723 C C . VAL A 1 97 ? -27.257 32.050 34.155 1.00 33.12 97 VAL A C 1
ATOM 725 O O . VAL A 1 97 ? -26.158 32.527 33.888 1.00 33.12 97 VAL A O 1
ATOM 728 N N . GLU A 1 98 ? -28.216 32.750 34.752 1.00 30.61 98 GLU A N 1
ATOM 729 C CA . GLU A 1 98 ? -27.974 34.055 35.370 1.00 30.61 98 GLU A CA 1
ATOM 730 C C . GLU A 1 98 ? -27.272 33.854 36.720 1.00 30.61 98 GLU A C 1
ATOM 732 O O . GLU A 1 98 ? -27.651 32.945 37.460 1.00 30.61 98 GLU A O 1
ATOM 737 N N . ASN A 1 99 ? -26.271 34.691 37.028 1.00 30.56 99 ASN A N 1
ATOM 738 C CA . ASN A 1 99 ? -26.073 35.334 38.339 1.00 30.56 99 ASN A CA 1
ATOM 739 C C . ASN A 1 99 ? -24.813 36.227 38.336 1.00 30.56 99 ASN A C 1
ATOM 741 O O . ASN A 1 99 ? -23.702 35.712 38.332 1.00 30.56 99 ASN A O 1
ATOM 745 N N . ASP A 1 100 ? -25.053 37.542 38.395 1.00 30.48 100 ASP A N 1
ATOM 746 C CA . ASP A 1 100 ? -24.334 38.592 39.142 1.00 30.48 100 ASP A CA 1
ATOM 747 C C . ASP A 1 100 ? -22.801 38.835 39.050 1.00 30.48 100 ASP A C 1
ATOM 749 O O . ASP A 1 100 ? -21.992 38.042 38.589 1.00 30.48 100 ASP A O 1
ATOM 753 N N . GLU A 1 101 ? -22.446 40.036 39.532 1.00 32.12 101 GLU A N 1
ATOM 754 C CA . GLU A 1 101 ? -21.103 40.582 39.818 1.00 32.12 101 GLU A CA 1
ATOM 755 C C . GLU A 1 101 ? -20.168 40.874 38.626 1.00 32.12 101 GLU A C 1
ATOM 757 O O . GLU A 1 101 ? -19.086 40.311 38.463 1.00 32.12 101 GLU A O 1
ATOM 762 N N . VAL A 1 102 ? -20.528 41.907 37.852 1.00 29.05 102 VAL A N 1
ATOM 763 C CA . VAL A 1 102 ? -19.602 42.575 36.920 1.00 29.05 102 VAL A CA 1
ATOM 764 C C . VAL A 1 102 ? -18.700 43.564 37.676 1.00 29.05 102 VAL A C 1
ATOM 766 O O . VAL A 1 102 ? -19.118 44.679 37.993 1.00 29.05 102 VAL A O 1
ATOM 769 N N . ALA A 1 103 ? -17.445 43.188 37.929 1.00 30.50 103 ALA A N 1
ATOM 770 C CA . ALA A 1 103 ? -16.386 44.114 38.337 1.00 30.50 103 ALA A CA 1
ATOM 771 C C . ALA A 1 103 ? -15.510 44.460 37.120 1.00 30.50 103 ALA A C 1
ATOM 773 O O . ALA A 1 103 ? -14.975 43.572 36.460 1.00 30.50 103 ALA A O 1
ATOM 774 N N . ALA A 1 104 ? -15.394 45.748 36.791 1.00 31.06 104 ALA A N 1
ATOM 775 C CA . ALA A 1 104 ? -14.687 46.192 35.591 1.00 31.06 104 ALA A CA 1
ATOM 776 C C . ALA A 1 104 ? -13.158 46.102 35.736 1.00 31.06 104 ALA A C 1
ATOM 778 O O . ALA A 1 104 ? -12.613 46.391 36.800 1.00 31.06 104 ALA A O 1
ATOM 779 N N . PHE A 1 105 ? -12.479 45.807 34.626 1.00 27.98 105 PHE A N 1
ATOM 780 C CA . PHE A 1 105 ? -11.062 46.109 34.429 1.00 27.98 105 PHE A CA 1
ATOM 781 C C . PHE A 1 105 ? -10.875 46.819 33.085 1.00 27.98 105 PHE A C 1
ATOM 783 O O . PHE A 1 105 ? -11.562 46.512 32.110 1.00 27.98 105 PHE A O 1
ATOM 790 N N . GLU A 1 106 ? -9.999 47.821 33.066 1.00 28.55 106 GLU A N 1
ATOM 791 C CA . GLU A 1 106 ? -9.808 48.724 31.929 1.00 28.55 106 GLU A CA 1
ATOM 792 C C . GLU A 1 106 ? -8.888 48.128 30.853 1.00 28.55 106 GLU A C 1
ATOM 794 O O . GLU A 1 106 ? -8.039 47.279 31.128 1.00 28.55 106 GLU A O 1
ATOM 799 N N . PHE A 1 107 ? -9.039 48.614 29.618 1.00 27.70 107 PHE A N 1
ATOM 800 C CA . PHE A 1 107 ? -8.056 48.398 28.558 1.00 27.70 107 PHE A CA 1
ATOM 801 C C . PHE A 1 107 ? -6.794 49.225 28.832 1.00 27.70 107 PHE A C 1
ATOM 803 O O . PHE A 1 107 ? -6.887 50.400 29.188 1.00 27.70 107 PHE A O 1
ATOM 810 N N . ALA A 1 108 ? -5.630 48.636 28.569 1.00 30.83 108 ALA A N 1
ATOM 811 C CA . ALA A 1 108 ? -4.372 49.352 28.405 1.00 30.83 108 ALA A CA 1
ATOM 812 C C . ALA A 1 108 ? -3.633 48.769 27.192 1.00 30.83 108 ALA A C 1
ATOM 814 O O . ALA A 1 108 ? -3.328 47.576 27.173 1.00 30.83 108 ALA A O 1
ATOM 815 N N . ASP A 1 109 ? -3.379 49.605 26.187 1.00 31.66 109 ASP A N 1
ATOM 816 C CA . ASP A 1 109 ? -2.478 49.294 25.076 1.00 31.66 109 ASP A CA 1
ATOM 817 C C . ASP A 1 109 ? -1.016 49.462 25.529 1.00 31.66 109 ASP A C 1
ATOM 819 O O . ASP A 1 109 ? -0.711 50.441 26.213 1.00 31.66 109 ASP A O 1
ATOM 823 N N . ASP A 1 110 ? -0.108 48.580 25.095 1.00 31.17 110 ASP A N 1
ATOM 824 C CA . ASP A 1 110 ? 1.302 48.937 24.854 1.00 31.17 110 ASP A CA 1
ATOM 825 C C . ASP A 1 110 ? 1.971 47.969 23.846 1.00 31.17 110 ASP A C 1
ATOM 827 O O . ASP A 1 110 ? 1.389 46.955 23.447 1.00 31.17 110 ASP A O 1
ATOM 831 N N . ASP A 1 111 ? 3.170 48.329 23.387 1.00 31.73 111 ASP A N 1
ATOM 832 C CA . ASP A 1 111 ? 3.778 47.887 22.128 1.00 31.73 111 ASP A CA 1
ATOM 833 C C . ASP A 1 111 ? 4.432 46.481 22.083 1.00 31.73 111 ASP A C 1
ATOM 835 O O . ASP A 1 111 ? 4.851 45.872 23.067 1.00 31.73 111 ASP A O 1
ATOM 839 N N . SER A 1 112 ? 4.581 45.996 20.844 1.00 31.61 112 SER A N 1
ATOM 840 C CA . SER A 1 112 ? 5.384 44.830 20.409 1.00 31.61 112 SER A CA 1
ATOM 841 C C . SER A 1 112 ? 6.908 45.109 20.484 1.00 31.61 112 SER A C 1
ATOM 843 O O . SER A 1 112 ? 7.283 46.275 20.343 1.00 31.61 112 SER A O 1
ATOM 845 N N . PRO A 1 113 ? 7.829 44.107 20.598 1.00 39.25 113 PRO A N 1
ATOM 846 C CA . PRO A 1 113 ? 7.981 43.035 19.597 1.00 39.25 113 PRO A CA 1
ATOM 847 C C . PRO A 1 113 ? 8.503 41.657 20.092 1.00 39.25 113 PRO A C 1
ATOM 849 O O . PRO A 1 113 ? 8.540 41.355 21.278 1.00 39.25 113 PRO A O 1
ATOM 852 N N . ALA A 1 114 ? 8.846 40.800 19.119 1.00 31.72 114 ALA A N 1
ATOM 853 C CA . ALA A 1 114 ? 9.150 39.368 19.227 1.00 31.72 114 ALA A CA 1
ATOM 854 C C . ALA A 1 114 ? 10.523 38.994 19.847 1.00 31.72 114 ALA A C 1
ATOM 856 O O . ALA A 1 114 ? 11.299 39.870 20.220 1.00 31.72 114 ALA A O 1
ATOM 857 N N . HIS A 1 115 ? 10.809 37.677 19.814 1.00 29.73 115 HIS A N 1
ATOM 858 C CA . HIS A 1 115 ? 11.810 36.846 20.526 1.00 29.73 115 HIS A CA 1
ATOM 859 C C . HIS A 1 115 ? 11.171 36.054 21.693 1.00 29.73 115 HIS A C 1
ATOM 861 O O . HIS A 1 115 ? 10.336 36.596 22.405 1.00 29.73 115 HIS A O 1
ATOM 867 N N . ASP A 1 116 ? 11.433 34.754 21.906 1.00 32.25 116 ASP A N 1
ATOM 868 C CA . ASP A 1 116 ? 12.404 33.836 21.272 1.00 32.25 116 ASP A CA 1
ATOM 869 C C . ASP A 1 116 ? 11.786 32.529 20.728 1.00 32.25 116 ASP A C 1
ATOM 871 O O . ASP A 1 116 ? 10.701 32.111 21.123 1.00 32.25 116 ASP A O 1
ATOM 875 N N . PHE A 1 117 ? 12.508 31.869 19.809 1.00 31.03 117 PHE A N 1
ATOM 876 C CA . PHE A 1 117 ? 12.088 30.627 19.125 1.00 31.03 117 PHE A CA 1
ATOM 877 C C . PHE A 1 117 ? 12.928 29.383 19.496 1.00 31.03 117 PHE A C 1
ATOM 879 O O . PHE A 1 117 ? 12.539 28.264 19.176 1.00 31.03 117 PHE A O 1
ATOM 886 N N . PHE A 1 118 ? 14.058 29.552 20.193 1.00 30.09 118 PHE A N 1
ATOM 887 C CA . PHE A 1 118 ? 14.869 28.450 20.725 1.00 30.09 118 PHE A CA 1
ATOM 888 C C . PHE A 1 118 ? 15.495 28.837 22.069 1.00 30.09 118 PHE A C 1
ATOM 890 O O . PHE A 1 118 ? 16.368 29.698 22.116 1.00 30.09 118 PHE A O 1
ATOM 897 N N . GLY A 1 119 ? 15.087 28.153 23.139 1.00 25.88 119 GLY A N 1
ATOM 898 C CA . GLY A 1 119 ? 15.672 28.267 24.474 1.00 25.88 119 GLY A CA 1
ATOM 899 C C . GLY A 1 119 ? 15.887 26.881 25.073 1.00 25.88 119 GLY A C 1
ATOM 900 O O . GLY A 1 119 ? 14.951 26.272 25.579 1.00 25.88 119 GLY A O 1
ATOM 901 N N . TYR A 1 120 ? 17.115 26.376 24.972 1.00 30.47 120 TYR A N 1
ATOM 902 C CA . TYR A 1 120 ? 17.596 25.269 25.800 1.00 30.47 120 TYR A CA 1
ATOM 903 C C . TYR A 1 120 ? 18.126 25.882 27.099 1.00 30.47 120 TYR A C 1
ATOM 905 O O . TYR A 1 120 ? 18.886 26.846 27.027 1.00 30.47 120 TYR A O 1
ATOM 913 N N . ASP A 1 121 ? 17.781 25.308 28.246 1.00 32.44 121 ASP A N 1
ATOM 914 C CA . ASP A 1 121 ? 18.450 25.588 29.519 1.00 32.44 121 ASP A CA 1
ATOM 915 C C . ASP A 1 121 ? 18.724 24.264 30.242 1.00 32.44 121 ASP A C 1
ATOM 917 O O . ASP A 1 121 ? 18.019 23.272 30.013 1.00 32.44 121 ASP A O 1
ATOM 921 N N . ASP A 1 122 ? 19.772 24.224 31.063 1.00 30.44 122 ASP A N 1
ATOM 922 C CA . ASP A 1 122 ? 20.188 23.029 31.797 1.00 30.44 122 ASP A CA 1
ATOM 923 C C . ASP A 1 122 ? 20.288 23.277 33.309 1.00 30.44 122 ASP A C 1
ATOM 925 O O . ASP A 1 122 ? 20.595 24.367 33.783 1.00 30.44 122 ASP A O 1
ATOM 929 N N . GLY A 1 123 ? 19.939 22.255 34.091 1.00 29.31 123 GLY A N 1
ATOM 930 C CA . GLY A 1 123 ? 19.838 22.381 35.540 1.00 29.31 123 GLY A CA 1
ATOM 931 C C . GLY A 1 123 ? 19.385 21.084 36.195 1.00 29.31 123 GLY A C 1
ATOM 932 O O . GLY A 1 123 ? 18.286 20.592 35.959 1.00 29.31 123 GLY A O 1
ATOM 933 N N . SER A 1 124 ? 20.250 20.513 37.027 1.00 28.72 124 SER A N 1
ATOM 934 C CA . SER A 1 124 ? 19.979 19.324 37.843 1.00 28.72 124 SER A CA 1
ATOM 935 C C . SER A 1 124 ? 20.770 19.427 39.160 1.00 28.72 124 SER A C 1
ATOM 937 O O . SER A 1 124 ? 21.723 20.213 39.189 1.00 28.72 124 SER A O 1
ATOM 939 N N . PRO A 1 125 ? 20.465 18.649 40.222 1.00 44.78 125 PRO A N 1
ATOM 940 C CA . PRO A 1 125 ? 19.455 17.585 40.321 1.00 44.78 125 PRO A CA 1
ATOM 941 C C . PRO A 1 125 ? 18.584 17.648 41.614 1.00 44.78 125 PRO A C 1
ATOM 943 O O . PRO A 1 125 ? 18.596 18.630 42.348 1.00 44.78 125 PRO A O 1
ATOM 946 N N . ASP A 1 126 ? 17.896 16.530 41.882 1.00 30.95 126 ASP A N 1
ATOM 947 C CA . ASP A 1 126 ? 17.558 15.949 43.200 1.00 30.95 126 ASP A CA 1
ATOM 948 C C . ASP A 1 126 ? 16.187 16.156 43.900 1.00 30.95 126 ASP A C 1
ATOM 950 O O . ASP A 1 126 ? 15.832 17.203 44.430 1.00 30.95 126 ASP A O 1
ATOM 954 N N . THR A 1 127 ? 15.557 14.986 44.105 1.00 26.00 127 THR A N 1
ATOM 955 C CA . THR A 1 127 ? 14.717 14.524 45.236 1.00 26.00 127 THR A CA 1
ATOM 956 C C . THR A 1 127 ? 13.226 14.892 45.381 1.00 26.00 127 THR A C 1
ATOM 958 O O . THR A 1 127 ? 12.854 16.013 45.690 1.00 26.00 127 THR A O 1
ATOM 961 N N . PHE A 1 128 ? 12.422 13.814 45.345 1.00 25.73 128 PHE A N 1
ATOM 962 C CA . PHE A 1 128 ? 11.182 13.531 46.094 1.00 25.73 128 PHE A CA 1
ATOM 963 C C . PHE A 1 128 ? 9.991 14.507 46.050 1.00 25.73 128 PHE A C 1
ATOM 965 O O . PHE A 1 128 ? 9.950 15.504 46.764 1.00 25.73 128 PHE A O 1
ATOM 972 N N . LEU A 1 129 ? 8.900 14.020 45.449 1.00 27.31 129 LEU A N 1
ATOM 973 C CA . LEU A 1 129 ? 7.642 13.813 46.180 1.00 27.31 129 LEU A CA 1
ATOM 974 C C . LEU A 1 129 ? 6.887 12.610 45.588 1.00 27.31 129 LEU A C 1
ATOM 976 O O . LEU A 1 129 ? 6.868 12.430 44.372 1.00 27.31 129 LEU A O 1
ATOM 980 N N . GLU A 1 130 ? 6.296 11.780 46.447 1.00 31.33 130 GLU A N 1
ATOM 981 C CA . GLU A 1 130 ? 5.357 10.725 46.046 1.00 31.33 130 GLU A CA 1
ATOM 982 C C . GLU A 1 130 ? 3.958 11.339 45.896 1.00 31.33 130 GLU A C 1
ATOM 984 O O . GLU A 1 130 ? 3.517 12.085 46.771 1.00 31.33 130 GLU A O 1
ATOM 989 N N . LEU A 1 131 ? 3.272 11.022 44.797 1.00 31.09 131 LEU A N 1
ATOM 990 C CA . LEU A 1 131 ? 1.857 11.325 44.573 1.00 31.09 131 LEU A CA 1
ATOM 991 C C . LEU A 1 131 ? 1.205 10.137 43.856 1.00 31.09 131 LEU A C 1
ATOM 993 O O . LEU A 1 131 ? 1.032 10.146 42.638 1.00 31.09 131 LEU A O 1
ATOM 997 N N . ASP A 1 132 ? 0.854 9.115 44.635 1.00 30.02 132 ASP A N 1
ATOM 998 C CA . ASP A 1 132 ? -0.350 8.346 44.332 1.00 30.02 132 ASP A CA 1
ATOM 999 C C . ASP A 1 132 ? -1.545 9.260 44.643 1.00 30.02 132 ASP A C 1
ATOM 1001 O O . ASP A 1 132 ? -1.650 9.738 45.771 1.00 30.02 132 ASP A O 1
ATOM 1005 N N . ASP A 1 133 ? -2.406 9.535 43.659 1.00 30.31 133 ASP A N 1
ATOM 1006 C CA . ASP A 1 133 ? -3.862 9.442 43.833 1.00 30.31 133 ASP A CA 1
ATOM 1007 C C . ASP A 1 133 ? -4.630 9.633 42.507 1.00 30.31 133 ASP A C 1
ATOM 1009 O O . ASP A 1 133 ? -4.126 10.122 41.496 1.00 30.31 133 ASP A O 1
ATOM 1013 N N . GLU A 1 134 ? -5.868 9.155 42.544 1.00 37.81 134 GLU A N 1
ATOM 1014 C CA . GLU A 1 134 ? -6.840 8.923 41.476 1.00 37.81 134 GLU A CA 1
ATOM 1015 C C . GLU A 1 134 ? -7.110 10.098 40.503 1.00 37.81 134 GLU A C 1
ATOM 1017 O O . GLU A 1 134 ? -7.526 11.176 40.920 1.00 37.81 134 GLU A O 1
ATOM 1022 N N . LEU A 1 135 ? -7.062 9.828 39.188 1.00 33.59 135 LEU A N 1
ATOM 1023 C CA . LEU A 1 135 ? -7.957 10.443 38.187 1.00 33.59 135 LEU A CA 1
ATOM 1024 C C . LEU A 1 135 ? -8.277 9.440 37.059 1.00 33.59 135 LEU A C 1
ATOM 1026 O O . LEU A 1 135 ? -7.541 9.326 36.078 1.00 33.59 135 LEU A O 1
ATOM 1030 N N . ASP A 1 136 ? -9.396 8.725 37.197 1.00 38.06 136 ASP A N 1
ATOM 1031 C CA . ASP A 1 136 ? -9.979 7.860 36.161 1.00 38.06 136 ASP A CA 1
ATOM 1032 C C . ASP A 1 136 ? -11.266 8.502 35.616 1.00 38.06 136 ASP A C 1
ATOM 1034 O O . ASP A 1 136 ? -12.357 8.284 36.140 1.00 38.06 136 ASP A O 1
ATOM 1038 N N . GLU A 1 137 ? -11.141 9.341 34.583 1.00 33.66 137 GLU A N 1
ATOM 1039 C CA . GLU A 1 137 ? -12.293 9.973 33.929 1.00 33.66 137 GLU A CA 1
ATOM 1040 C C . GLU A 1 137 ? -12.124 10.011 32.398 1.00 33.66 137 GLU A C 1
ATOM 1042 O O . GLU A 1 137 ? -11.520 10.913 31.816 1.00 33.66 137 GLU A O 1
ATOM 1047 N N . GLN A 1 138 ? -12.678 9.001 31.716 1.00 37.28 138 GLN A N 1
ATOM 1048 C CA . GLN A 1 138 ? -12.927 9.058 30.272 1.00 37.28 138 GLN A CA 1
ATOM 1049 C C . GLN A 1 138 ? -14.356 9.569 30.015 1.00 37.28 138 GLN A C 1
ATOM 1051 O O . GLN A 1 138 ? -15.291 9.087 30.660 1.00 37.28 138 GLN A O 1
ATOM 1056 N N . PRO A 1 139 ? -14.577 10.490 29.056 1.00 36.28 139 PRO A N 1
ATOM 1057 C CA . PRO A 1 139 ? -15.911 11.009 28.767 1.00 36.28 139 PRO A CA 1
ATOM 1058 C C . PRO A 1 139 ? -16.814 9.905 28.194 1.00 36.28 139 PRO A C 1
ATOM 1060 O O . PRO A 1 139 ? -16.624 9.436 27.070 1.00 36.28 139 PRO A O 1
ATOM 1063 N N . ALA A 1 140 ? -17.808 9.486 28.977 1.00 36.88 140 ALA A N 1
ATOM 1064 C CA . ALA A 1 140 ? -18.691 8.379 28.628 1.00 36.88 140 ALA A CA 1
ATOM 1065 C C . ALA A 1 140 ? -19.608 8.707 27.434 1.00 36.88 140 ALA A C 1
ATOM 1067 O O . ALA A 1 140 ? -20.348 9.693 27.440 1.00 36.88 140 ALA A O 1
ATOM 1068 N N . LEU A 1 141 ? -19.616 7.828 26.426 1.00 41.72 141 LEU A N 1
ATOM 1069 C CA . LEU A 1 141 ? -20.579 7.879 25.323 1.00 41.72 141 LEU A CA 1
ATOM 1070 C C . LEU A 1 141 ? -21.991 7.523 25.813 1.00 41.72 141 LEU A C 1
ATOM 1072 O O . LEU A 1 141 ? -22.172 6.588 26.592 1.00 41.72 141 LEU A O 1
ATOM 1076 N N . VAL A 1 142 ? -22.995 8.254 25.320 1.00 40.62 142 VAL A N 1
ATOM 1077 C CA . VAL A 1 142 ? -24.405 8.117 25.726 1.00 40.62 142 VAL A CA 1
ATOM 1078 C C . VAL A 1 142 ? -24.964 6.734 25.344 1.00 40.62 142 VAL A C 1
ATOM 1080 O O . VAL A 1 142 ? -25.080 6.445 24.150 1.00 40.62 142 VAL A O 1
ATOM 1083 N N . PRO A 1 143 ? -25.382 5.887 26.307 1.00 38.16 143 PRO A N 1
ATOM 1084 C CA . PRO A 1 143 ? -26.011 4.607 25.998 1.00 38.16 143 PRO A CA 1
ATOM 1085 C C . PRO A 1 143 ? -27.468 4.786 25.552 1.00 38.16 143 PRO A C 1
ATOM 1087 O O . PRO A 1 143 ? -28.250 5.477 26.207 1.00 38.16 143 PRO A O 1
ATOM 1090 N N . LEU A 1 144 ? -27.871 4.094 24.483 1.00 44.22 144 LEU A N 1
ATOM 1091 C CA . LEU A 1 144 ? -29.285 3.927 24.132 1.00 44.22 144 LEU A CA 1
ATOM 1092 C C . LEU A 1 144 ? -29.925 2.874 25.054 1.00 44.22 144 LEU A C 1
ATOM 1094 O O . LEU A 1 144 ? -29.842 1.674 24.791 1.00 44.22 144 LEU A O 1
ATOM 1098 N N . ASP A 1 145 ? -30.555 3.316 26.147 1.00 37.94 145 ASP A N 1
ATOM 1099 C CA . ASP A 1 145 ? -31.240 2.423 27.094 1.00 37.94 145 ASP A CA 1
ATOM 1100 C C . ASP A 1 145 ? -32.417 1.688 26.435 1.00 37.94 145 ASP A C 1
ATOM 1102 O O . ASP A 1 145 ? -33.394 2.296 25.988 1.00 37.94 145 ASP A O 1
ATOM 1106 N N . SER A 1 146 ? -32.363 0.352 26.448 1.00 36.59 146 SER A N 1
ATOM 1107 C CA . SER A 1 146 ? -33.585 -0.449 26.430 1.00 36.59 146 SER A CA 1
ATOM 1108 C C . SER A 1 146 ? -33.467 -1.800 27.157 1.00 36.59 146 SER A C 1
ATOM 1110 O O . SER A 1 146 ? -33.211 -2.843 26.565 1.00 36.59 146 SER A O 1
ATOM 1112 N N . ARG A 1 147 ? -33.907 -1.769 28.424 1.00 34.84 147 ARG A N 1
ATOM 1113 C CA . ARG A 1 147 ? -34.582 -2.855 29.184 1.00 34.84 147 ARG A CA 1
ATOM 1114 C C . ARG A 1 147 ? -33.723 -3.810 30.035 1.00 34.84 147 ARG A C 1
ATOM 1116 O O . ARG A 1 147 ? -32.739 -4.408 29.626 1.00 34.84 147 ARG A O 1
ATOM 1123 N N . ARG A 1 148 ? -34.227 -3.998 31.262 1.00 34.38 148 ARG A N 1
ATOM 1124 C CA . ARG A 1 148 ? -33.704 -4.830 32.361 1.00 34.38 148 ARG A CA 1
ATOM 1125 C C . ARG A 1 148 ? -33.829 -6.334 32.071 1.00 34.38 148 ARG A C 1
ATOM 1127 O O . ARG A 1 148 ? -34.872 -6.762 31.583 1.00 34.38 148 ARG A O 1
ATOM 1134 N N . GLY A 1 149 ? -32.860 -7.140 32.523 1.00 30.45 149 GLY A N 1
ATOM 1135 C CA . GLY A 1 149 ? -32.936 -8.605 32.416 1.00 30.45 149 GLY A CA 1
ATOM 1136 C C . GLY A 1 149 ? -31.896 -9.399 33.219 1.00 30.45 149 GLY A C 1
ATOM 1137 O O . GLY A 1 149 ? -31.057 -10.044 32.614 1.00 30.45 149 GLY A O 1
ATOM 1138 N N . THR A 1 150 ? -31.999 -9.387 34.559 1.00 31.64 150 THR A N 1
ATOM 1139 C CA . THR A 1 150 ? -31.360 -10.325 35.531 1.00 31.64 150 THR A CA 1
ATOM 1140 C C . THR A 1 150 ? -29.843 -10.580 35.436 1.00 31.64 150 THR A C 1
ATOM 1142 O O . THR A 1 150 ? -29.341 -11.148 34.474 1.00 31.64 150 THR A O 1
ATOM 1145 N N . GLY A 1 151 ? -29.105 -10.258 36.504 1.00 35.62 151 GLY A N 1
ATOM 1146 C CA . GLY A 1 151 ? -27.650 -10.442 36.549 1.00 35.62 151 GLY A CA 1
ATOM 1147 C C . GLY A 1 151 ? -27.176 -11.902 36.629 1.00 35.62 151 GLY A C 1
ATOM 1148 O O . GLY A 1 151 ? -27.807 -12.748 37.260 1.00 35.62 151 GLY A O 1
ATOM 1149 N N . SER A 1 152 ? -25.998 -12.150 36.054 1.00 31.94 152 SER A N 1
ATOM 1150 C CA . SER A 1 152 ? -25.147 -13.322 36.297 1.00 31.94 152 SER A CA 1
ATOM 1151 C C . SER A 1 152 ? -23.733 -12.836 36.636 1.00 31.94 152 SER A C 1
ATOM 1153 O O . SER A 1 152 ? -23.355 -11.726 36.261 1.00 31.94 152 SER A O 1
ATOM 1155 N N . SER A 1 153 ? -22.966 -13.614 37.400 1.00 33.50 153 SER A N 1
ATOM 1156 C CA . SER A 1 153 ? -21.727 -13.140 38.025 1.00 33.50 153 SER A CA 1
ATOM 1157 C C . SER A 1 153 ? -20.600 -12.874 37.023 1.00 33.50 153 SER A C 1
ATOM 1159 O O . SER A 1 153 ? -20.174 -13.753 36.273 1.00 33.50 153 SER A O 1
ATOM 1161 N N . ALA A 1 154 ? -20.044 -11.662 37.073 1.00 34.62 154 ALA A N 1
ATOM 1162 C CA . ALA A 1 154 ? -18.834 -11.326 36.341 1.00 34.62 154 ALA A CA 1
ATOM 1163 C C . ALA A 1 154 ? -17.638 -12.120 36.897 1.00 34.62 154 ALA A C 1
ATOM 1165 O O . ALA A 1 154 ? -17.134 -11.838 37.985 1.00 34.62 154 ALA A O 1
ATOM 1166 N N . ARG A 1 155 ? -17.138 -13.091 36.127 1.00 31.33 155 ARG A N 1
ATOM 1167 C CA . ARG A 1 155 ? -15.735 -13.508 36.227 1.00 31.33 155 ARG A CA 1
ATOM 1168 C C . ARG A 1 155 ? -14.928 -12.639 35.278 1.00 31.33 155 ARG A C 1
ATOM 1170 O O . ARG A 1 155 ? -14.934 -12.879 34.075 1.00 31.33 155 ARG A O 1
ATOM 1177 N N . ALA A 1 156 ? -14.240 -11.644 35.832 1.00 32.50 156 ALA A N 1
ATOM 1178 C CA . ALA A 1 156 ? -13.251 -10.879 35.090 1.00 32.50 156 ALA A CA 1
ATOM 1179 C C . ALA A 1 156 ? -12.177 -11.839 34.554 1.00 32.50 156 ALA A C 1
ATOM 1181 O O . ALA A 1 156 ? -11.427 -12.446 35.322 1.00 32.50 156 ALA A O 1
ATOM 1182 N N . ALA A 1 157 ? -12.125 -12.002 33.233 1.00 33.50 157 ALA A N 1
ATOM 1183 C CA . ALA A 1 157 ? -11.043 -12.710 32.573 1.00 33.50 157 ALA A CA 1
ATOM 1184 C C . ALA A 1 157 ? -9.809 -11.800 32.593 1.00 33.50 157 ALA A C 1
ATOM 1186 O O . ALA A 1 157 ? -9.616 -10.990 31.691 1.00 33.50 157 ALA A O 1
ATOM 1187 N N . ALA A 1 158 ? -9.007 -11.903 33.656 1.00 32.66 158 ALA A N 1
ATOM 1188 C CA . ALA A 1 158 ? -7.738 -11.195 33.766 1.00 32.66 158 ALA A CA 1
ATOM 1189 C C . ALA A 1 158 ? -6.842 -11.595 32.584 1.00 32.66 158 ALA A C 1
ATOM 1191 O O . ALA A 1 158 ? -6.317 -12.710 32.535 1.00 32.66 158 ALA A O 1
ATOM 1192 N N . GLY A 1 159 ? -6.730 -10.699 31.602 1.00 28.34 159 GLY A N 1
ATOM 1193 C CA . GLY A 1 159 ? -5.997 -10.935 30.367 1.00 28.34 159 GLY A CA 1
ATOM 1194 C C . GLY A 1 159 ? -4.507 -11.030 30.650 1.00 28.34 159 GLY A C 1
ATOM 1195 O O . GLY A 1 159 ? -3.819 -10.015 30.703 1.00 28.34 159 GLY A O 1
ATOM 1196 N N . THR A 1 160 ? -4.003 -12.250 30.829 1.00 35.59 160 THR A N 1
ATOM 1197 C CA . THR A 1 160 ? -2.571 -12.498 30.993 1.00 35.59 160 THR A CA 1
ATOM 1198 C C . THR A 1 160 ? -1.832 -11.991 29.761 1.00 35.59 160 THR A C 1
ATOM 1200 O O . THR A 1 160 ? -1.983 -12.547 28.670 1.00 35.59 160 THR A O 1
ATOM 1203 N N . THR A 1 161 ? -1.011 -10.959 29.939 1.00 38.81 161 THR A N 1
ATOM 1204 C CA . THR A 1 161 ? -0.063 -10.450 28.948 1.00 38.81 161 THR A CA 1
ATOM 1205 C C . THR A 1 161 ? 1.028 -11.492 28.709 1.00 38.81 161 THR A C 1
ATOM 1207 O O . THR A 1 161 ? 2.115 -11.438 29.280 1.00 38.81 161 THR A O 1
ATOM 1210 N N . GLY A 1 162 ? 0.705 -12.491 27.884 1.00 38.72 162 GLY A N 1
ATOM 1211 C CA . GLY A 1 162 ? 1.598 -13.597 27.559 1.00 38.72 162 GLY A CA 1
ATOM 1212 C C . GLY A 1 162 ? 2.934 -13.081 27.034 1.00 38.72 162 GLY A C 1
ATOM 1213 O O . GLY A 1 162 ? 2.986 -12.400 26.008 1.00 38.72 162 GLY A O 1
ATOM 1214 N N . ALA A 1 163 ? 4.013 -13.399 27.749 1.00 49.62 163 ALA A N 1
ATOM 1215 C CA . ALA A 1 163 ? 5.361 -13.092 27.304 1.00 49.62 163 ALA A CA 1
ATOM 1216 C C . A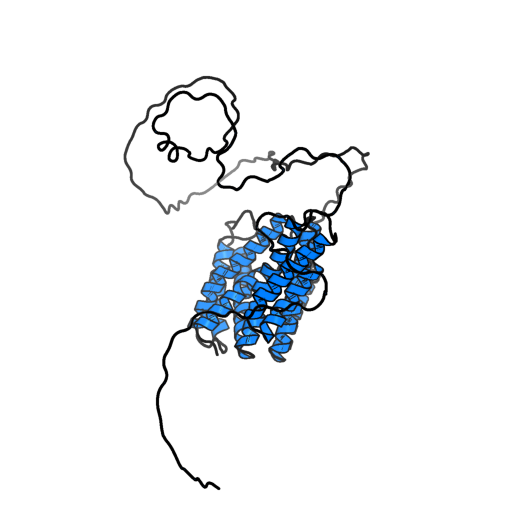LA A 1 163 ? 5.617 -13.814 25.974 1.00 49.62 163 ALA A C 1
ATOM 1218 O O . ALA A 1 163 ? 5.538 -15.041 25.914 1.00 49.62 163 ALA A O 1
ATOM 1219 N N . VAL A 1 164 ? 5.904 -13.044 24.919 1.00 60.59 164 VAL A N 1
ATOM 1220 C CA . VAL A 1 164 ? 6.163 -13.565 23.568 1.00 60.59 164 VAL A CA 1
ATOM 1221 C C . VAL A 1 164 ? 7.275 -14.607 23.648 1.00 60.59 164 VAL A C 1
ATOM 1223 O O . VAL A 1 164 ? 8.396 -14.295 24.057 1.00 60.59 164 VAL A O 1
ATOM 1226 N N . THR A 1 165 ? 6.968 -15.847 23.278 1.00 76.00 165 THR A N 1
ATOM 1227 C CA . THR A 1 165 ? 7.932 -16.942 23.371 1.00 76.00 165 THR A CA 1
ATOM 1228 C C . THR A 1 165 ? 8.983 -16.832 22.265 1.00 76.00 165 THR A C 1
ATOM 1230 O O . THR A 1 165 ? 8.807 -16.139 21.257 1.00 76.00 165 THR A O 1
ATOM 1233 N N . ARG A 1 166 ? 10.104 -17.547 22.419 1.00 74.31 166 ARG A N 1
ATOM 1234 C CA . ARG A 1 166 ? 11.086 -17.663 21.328 1.00 74.31 166 ARG A CA 1
ATOM 1235 C C . ARG A 1 166 ? 10.475 -18.325 20.095 1.00 74.31 166 ARG A C 1
ATOM 1237 O O . ARG A 1 166 ? 10.827 -17.944 18.985 1.00 74.31 166 ARG A O 1
ATOM 1244 N N . ASP A 1 167 ? 9.534 -19.241 20.289 1.00 76.81 167 ASP A N 1
ATOM 1245 C CA . ASP A 1 167 ? 8.872 -19.956 19.202 1.00 76.81 167 ASP A CA 1
ATOM 1246 C C . ASP A 1 167 ? 7.903 -19.036 18.441 1.00 76.81 167 ASP A C 1
ATOM 1248 O O . ASP A 1 167 ? 7.886 -19.066 17.213 1.00 76.81 167 ASP A O 1
ATOM 1252 N N . ASP A 1 168 ? 7.219 -18.109 19.128 1.00 77.62 168 ASP A N 1
ATOM 1253 C CA . ASP A 1 168 ? 6.460 -17.024 18.483 1.00 77.62 168 ASP A CA 1
ATOM 1254 C C . ASP A 1 168 ? 7.374 -16.116 17.644 1.00 77.62 168 ASP A C 1
ATOM 1256 O O . ASP A 1 168 ? 7.028 -15.738 16.523 1.00 77.62 168 ASP A O 1
ATOM 1260 N N . MET A 1 169 ? 8.561 -15.764 18.156 1.00 75.38 169 MET A N 1
ATOM 1261 C CA . MET A 1 169 ? 9.537 -14.962 17.403 1.00 75.38 169 MET A CA 1
ATOM 1262 C C . MET A 1 169 ? 10.098 -15.709 16.186 1.00 75.38 169 MET A C 1
ATOM 1264 O O . MET A 1 169 ? 10.287 -15.099 15.133 1.00 75.38 169 MET A O 1
ATOM 1268 N N . LEU A 1 170 ? 10.332 -17.019 16.294 1.00 82.88 170 LEU A N 1
ATOM 1269 C CA . LEU A 1 170 ? 10.780 -17.847 15.175 1.00 82.88 170 LEU A CA 1
ATOM 1270 C C . LEU A 1 170 ? 9.673 -18.030 14.127 1.00 82.88 170 LEU A C 1
ATOM 1272 O O . LEU A 1 170 ? 9.949 -17.895 12.937 1.00 82.88 170 LEU A O 1
ATOM 1276 N N . LEU A 1 171 ? 8.422 -18.248 14.544 1.00 82.81 171 LEU A N 1
ATOM 1277 C CA . LEU A 1 171 ? 7.258 -18.336 13.657 1.00 82.81 171 LEU A CA 1
ATOM 1278 C C . LEU A 1 171 ? 7.004 -17.015 12.910 1.00 82.81 171 LEU A C 1
ATOM 1280 O O . LEU A 1 171 ? 6.715 -17.024 11.711 1.00 82.81 171 LEU A O 1
ATOM 1284 N N . ARG A 1 172 ? 7.196 -15.871 13.581 1.00 79.75 172 ARG A N 1
ATOM 1285 C CA . ARG A 1 172 ? 7.203 -14.542 12.948 1.00 79.75 172 ARG A CA 1
ATOM 1286 C C . ARG A 1 172 ? 8.265 -14.455 11.853 1.00 79.75 172 ARG A C 1
ATOM 1288 O O . ARG A 1 172 ? 7.931 -14.229 10.692 1.00 79.75 172 ARG A O 1
ATOM 1295 N N . VAL A 1 173 ? 9.537 -14.684 12.181 1.00 80.44 173 VAL A N 1
ATOM 1296 C CA . VAL A 1 173 ? 10.619 -14.597 11.182 1.00 80.44 173 VAL A CA 1
ATOM 1297 C C . VAL A 1 173 ? 10.387 -15.581 10.027 1.00 80.44 173 VAL A C 1
ATOM 1299 O O . VAL A 1 173 ? 10.537 -15.199 8.869 1.00 80.44 173 VAL A O 1
ATOM 1302 N N . ALA A 1 174 ? 9.931 -16.805 10.308 1.00 84.19 174 ALA A N 1
ATOM 1303 C CA . ALA A 1 174 ? 9.623 -17.806 9.290 1.00 84.19 174 ALA A CA 1
ATOM 1304 C C . ALA A 1 174 ? 8.481 -17.381 8.347 1.00 84.19 174 ALA A C 1
ATOM 1306 O O . ALA A 1 174 ? 8.617 -17.538 7.136 1.00 84.19 174 ALA A O 1
ATOM 1307 N N . THR A 1 175 ? 7.383 -16.812 8.861 1.00 82.25 175 THR A N 1
ATOM 1308 C CA . THR A 1 175 ? 6.268 -16.327 8.021 1.00 82.25 175 THR A CA 1
ATOM 1309 C C . THR A 1 175 ? 6.675 -15.132 7.157 1.00 82.25 175 THR A C 1
ATOM 1311 O O . THR A 1 175 ? 6.369 -15.117 5.966 1.00 82.25 175 THR A O 1
ATOM 1314 N N . GLY A 1 176 ? 7.432 -14.176 7.707 1.00 80.44 176 GLY A N 1
ATOM 1315 C CA . GLY A 1 176 ? 7.965 -13.040 6.943 1.00 80.44 176 GLY A CA 1
ATOM 1316 C C . GLY A 1 176 ? 8.934 -13.472 5.835 1.00 80.44 176 GLY A C 1
ATOM 1317 O O . GLY A 1 176 ? 8.797 -13.053 4.686 1.00 80.44 176 GLY A O 1
ATOM 1318 N N . VAL A 1 177 ? 9.867 -14.380 6.145 1.00 84.81 177 VAL A N 1
ATOM 1319 C CA . VAL A 1 177 ? 10.796 -14.953 5.156 1.00 84.81 177 VAL A CA 1
ATOM 1320 C C . VAL A 1 177 ? 10.050 -15.772 4.099 1.00 84.81 177 VAL A C 1
ATOM 1322 O O . VAL A 1 177 ? 10.383 -15.665 2.922 1.00 84.81 177 VAL A O 1
ATOM 1325 N N . ALA A 1 178 ? 9.019 -16.537 4.467 1.00 85.00 178 ALA A N 1
ATOM 1326 C CA . ALA A 1 178 ? 8.214 -17.295 3.508 1.00 85.00 178 ALA A CA 1
ATOM 1327 C C . ALA A 1 178 ? 7.483 -16.382 2.507 1.00 85.00 178 ALA A C 1
ATOM 1329 O O . ALA A 1 178 ? 7.491 -16.675 1.312 1.00 85.00 178 ALA A O 1
ATOM 1330 N N . LEU A 1 179 ? 6.917 -15.255 2.961 1.00 83.69 179 LEU A N 1
ATOM 1331 C CA . LEU A 1 179 ? 6.313 -14.248 2.078 1.00 83.69 179 LEU A CA 1
ATOM 1332 C C . LEU A 1 179 ? 7.354 -13.589 1.160 1.00 83.69 179 LEU A C 1
ATOM 1334 O O . LEU A 1 179 ? 7.118 -13.479 -0.041 1.00 83.69 179 LEU A O 1
ATOM 1338 N N . GLY A 1 180 ? 8.520 -13.210 1.693 1.00 85.75 180 GLY A N 1
ATOM 1339 C CA . GLY A 1 180 ? 9.611 -12.636 0.897 1.00 85.75 180 GLY A CA 1
ATOM 1340 C C . GLY A 1 180 ? 10.152 -13.604 -0.162 1.00 85.75 180 GLY A C 1
ATOM 1341 O O . GLY A 1 180 ? 10.343 -13.224 -1.315 1.00 85.75 180 GLY A O 1
ATOM 1342 N N . VAL A 1 181 ? 10.332 -14.880 0.190 1.00 87.88 181 VAL A N 1
ATOM 1343 C CA . VAL A 1 181 ? 10.746 -15.937 -0.746 1.00 87.88 181 VAL A CA 1
ATOM 1344 C C . VAL A 1 181 ? 9.663 -16.209 -1.791 1.00 87.88 181 VAL A C 1
ATOM 1346 O O . VAL A 1 181 ? 9.993 -16.342 -2.968 1.00 87.88 181 VAL A O 1
ATOM 1349 N N . ALA A 1 182 ? 8.382 -16.236 -1.407 1.00 87.06 182 ALA A N 1
ATOM 1350 C CA . ALA A 1 182 ? 7.278 -16.358 -2.357 1.00 87.06 182 ALA A CA 1
ATOM 1351 C C . ALA A 1 182 ? 7.278 -15.191 -3.359 1.00 87.06 182 ALA A C 1
ATOM 1353 O O . ALA A 1 182 ? 7.271 -15.438 -4.563 1.00 87.06 182 ALA A O 1
ATOM 1354 N N . ALA A 1 183 ? 7.397 -13.946 -2.884 1.00 88.38 183 ALA A N 1
ATOM 1355 C CA . ALA A 1 183 ? 7.507 -12.766 -3.738 1.00 88.38 183 ALA A CA 1
ATOM 1356 C C . ALA A 1 183 ? 8.694 -12.864 -4.709 1.00 88.38 183 ALA A C 1
ATOM 1358 O O . ALA A 1 183 ? 8.498 -12.721 -5.911 1.00 88.38 183 ALA A O 1
ATOM 1359 N N . LEU A 1 184 ? 9.896 -13.203 -4.230 1.00 89.88 184 LEU A N 1
ATOM 1360 C CA . LEU A 1 184 ? 11.084 -13.354 -5.079 1.00 89.88 184 LEU A CA 1
ATOM 1361 C C . LEU A 1 184 ? 10.940 -14.473 -6.126 1.00 89.88 184 LEU A C 1
ATOM 1363 O O . LEU A 1 184 ? 11.340 -14.285 -7.275 1.00 89.88 184 LEU A O 1
ATOM 1367 N N . ILE A 1 185 ? 10.339 -15.617 -5.775 1.00 90.94 185 ILE A N 1
ATOM 1368 C CA . ILE A 1 185 ? 10.041 -16.698 -6.731 1.00 90.94 185 ILE A CA 1
ATOM 1369 C C . ILE A 1 185 ? 9.052 -16.206 -7.792 1.00 90.94 185 ILE A C 1
ATOM 1371 O O . ILE A 1 185 ? 9.281 -16.389 -8.987 1.00 90.94 185 ILE A O 1
ATOM 1375 N N . THR A 1 186 ? 7.966 -15.557 -7.375 1.00 89.19 186 THR A N 1
ATOM 1376 C CA . THR A 1 186 ? 6.933 -15.049 -8.278 1.00 89.19 186 THR A CA 1
ATOM 1377 C C . THR A 1 186 ? 7.472 -13.950 -9.201 1.00 89.19 186 THR A C 1
ATOM 1379 O O . THR A 1 186 ? 7.234 -13.999 -10.407 1.00 89.19 186 THR A O 1
ATOM 1382 N N . PHE A 1 187 ? 8.262 -13.013 -8.676 1.00 90.88 187 PHE A N 1
ATOM 1383 C CA . PHE A 1 187 ? 8.970 -12.000 -9.459 1.00 90.88 187 PHE A CA 1
ATOM 1384 C C . PHE A 1 187 ? 9.927 -12.651 -10.466 1.00 90.88 187 PHE A C 1
ATOM 1386 O O . PHE A 1 187 ? 9.975 -12.242 -11.621 1.00 90.88 187 PHE A O 1
ATOM 1393 N N . ARG A 1 188 ? 10.617 -13.738 -10.090 1.00 91.56 188 ARG A N 1
ATOM 1394 C CA . ARG A 1 188 ? 11.506 -14.468 -11.006 1.00 91.56 188 ARG A CA 1
ATOM 1395 C C . ARG A 1 188 ? 10.771 -15.236 -12.115 1.00 91.56 188 ARG A C 1
ATOM 1397 O O . ARG A 1 188 ? 11.400 -15.520 -13.137 1.00 91.56 188 ARG A O 1
ATOM 1404 N N . ILE A 1 189 ? 9.485 -15.554 -11.935 1.00 92.50 189 ILE A N 1
ATOM 1405 C CA . ILE A 1 189 ? 8.595 -16.108 -12.977 1.00 92.50 189 ILE A CA 1
ATOM 1406 C C . ILE A 1 189 ? 8.097 -15.002 -13.925 1.00 92.50 189 ILE A C 1
ATOM 1408 O O . ILE A 1 189 ? 7.931 -15.256 -15.117 1.00 92.50 189 ILE A O 1
ATOM 1412 N N . GLY A 1 190 ? 7.890 -13.786 -13.411 1.00 92.94 190 GLY A N 1
ATOM 1413 C CA . GLY A 1 190 ? 7.651 -12.574 -14.197 1.00 92.94 190 GLY A CA 1
ATOM 1414 C C . GLY A 1 190 ? 6.336 -11.839 -13.877 1.00 92.94 190 GLY A C 1
ATOM 1415 O O . GLY A 1 190 ? 5.524 -12.310 -13.070 1.00 92.94 190 GLY A O 1
ATOM 1416 N N . PRO A 1 191 ? 6.077 -10.694 -14.539 1.00 94.25 191 PRO A N 1
ATOM 1417 C CA . PRO A 1 191 ? 5.050 -9.718 -14.157 1.00 94.25 191 PRO A CA 1
ATOM 1418 C C . PRO A 1 191 ? 3.637 -10.294 -14.012 1.00 94.25 191 PRO A C 1
ATOM 1420 O O . PRO A 1 191 ? 2.931 -9.990 -13.055 1.00 94.25 191 PRO A O 1
ATOM 1423 N N . LYS A 1 192 ? 3.242 -11.207 -14.908 1.00 94.94 192 LYS A N 1
ATOM 1424 C CA . LYS A 1 192 ? 1.922 -11.865 -14.881 1.00 94.94 192 LYS A CA 1
ATOM 1425 C C . LYS A 1 192 ? 1.692 -12.672 -13.604 1.00 94.94 192 LYS A C 1
ATOM 1427 O O . LYS A 1 192 ? 0.581 -12.692 -13.086 1.00 94.94 192 LYS A O 1
ATOM 1432 N N . ALA A 1 193 ? 2.731 -13.336 -13.100 1.00 95.06 193 ALA A N 1
ATOM 1433 C CA . ALA A 1 193 ? 2.656 -14.065 -11.841 1.00 95.06 193 ALA A CA 1
ATOM 1434 C C . ALA A 1 193 ? 2.672 -13.087 -10.654 1.00 95.06 193 ALA A C 1
ATOM 1436 O O . ALA A 1 193 ? 1.910 -13.262 -9.704 1.00 95.06 193 ALA A O 1
ATOM 1437 N N . ALA A 1 194 ? 3.487 -12.028 -10.738 1.00 95.19 194 ALA A N 1
ATOM 1438 C CA . ALA A 1 194 ? 3.607 -11.005 -9.700 1.00 95.19 194 ALA A CA 1
ATOM 1439 C C . ALA A 1 194 ? 2.270 -10.294 -9.427 1.00 95.19 194 ALA A C 1
ATOM 1441 O O . ALA A 1 194 ? 1.878 -10.165 -8.270 1.00 95.19 194 ALA A O 1
ATOM 1442 N N . VAL A 1 195 ? 1.511 -9.939 -10.469 1.00 96.75 195 VAL A N 1
ATOM 1443 C CA . VAL A 1 195 ? 0.169 -9.346 -10.321 1.00 96.75 195 VAL A CA 1
ATOM 1444 C C . VAL A 1 195 ? -0.831 -10.311 -9.676 1.00 96.75 195 VAL A C 1
ATOM 1446 O O . VAL A 1 195 ? -1.643 -9.873 -8.866 1.00 96.75 195 VAL A O 1
ATOM 1449 N N . VAL A 1 196 ? -0.759 -11.620 -9.947 1.00 96.62 196 VAL A N 1
ATOM 1450 C CA . VAL A 1 196 ? -1.609 -12.611 -9.255 1.00 96.62 196 VAL A CA 1
ATOM 1451 C C . VAL A 1 196 ? -1.271 -12.685 -7.761 1.00 96.62 196 VAL A C 1
ATOM 1453 O O . VAL A 1 196 ? -2.183 -12.740 -6.939 1.00 96.62 196 VAL A O 1
ATOM 1456 N N . LEU A 1 197 ? 0.011 -12.619 -7.385 1.00 95.06 197 LEU A N 1
ATOM 1457 C CA . LEU A 1 197 ? 0.408 -12.549 -5.974 1.00 95.06 197 LEU A CA 1
ATOM 1458 C C . LEU A 1 197 ? -0.052 -11.242 -5.308 1.00 95.06 197 LEU A C 1
ATOM 1460 O O . LEU A 1 197 ? -0.563 -11.291 -4.193 1.00 95.06 197 LEU A O 1
ATOM 1464 N N . ILE A 1 198 ? 0.062 -10.097 -5.992 1.00 96.25 198 ILE A N 1
ATOM 1465 C CA . ILE A 1 198 ? -0.440 -8.798 -5.506 1.00 96.25 198 ILE A CA 1
ATOM 1466 C C . ILE A 1 198 ? -1.961 -8.854 -5.298 1.00 96.25 198 ILE A C 1
ATOM 1468 O O . ILE A 1 198 ? -2.446 -8.475 -4.236 1.00 96.25 198 ILE A O 1
ATOM 1472 N N . ALA A 1 199 ? -2.717 -9.391 -6.260 1.00 97.62 199 ALA A N 1
ATOM 1473 C CA . ALA A 1 199 ? -4.168 -9.555 -6.159 1.00 97.62 199 ALA A CA 1
ATOM 1474 C C . ALA A 1 199 ? -4.585 -10.409 -4.949 1.00 97.62 199 ALA A C 1
ATOM 1476 O O . ALA A 1 199 ? -5.525 -10.058 -4.234 1.00 97.62 199 ALA A O 1
ATOM 1477 N N . LEU A 1 200 ? -3.858 -11.501 -4.686 1.00 96.06 200 LEU A N 1
ATOM 1478 C CA . LEU A 1 200 ? -4.069 -12.336 -3.503 1.00 96.06 200 LEU A CA 1
ATOM 1479 C C . LEU A 1 200 ? -3.692 -11.598 -2.210 1.00 96.06 200 LEU A C 1
ATOM 1481 O O . LEU A 1 200 ? -4.470 -11.619 -1.261 1.00 96.06 200 LEU A O 1
ATOM 1485 N N . ALA A 1 201 ? -2.547 -10.912 -2.166 1.00 94.75 201 ALA A N 1
ATOM 1486 C CA . ALA A 1 201 ? -2.093 -10.181 -0.984 1.00 94.75 201 ALA A CA 1
ATOM 1487 C C . ALA A 1 201 ? -3.060 -9.051 -0.588 1.00 94.75 201 ALA A C 1
ATOM 1489 O O . ALA A 1 201 ? -3.470 -8.975 0.568 1.00 94.75 201 ALA A O 1
ATOM 1490 N N . LEU A 1 202 ? -3.494 -8.224 -1.546 1.00 96.94 202 LEU A N 1
ATOM 1491 C CA . LEU A 1 202 ? -4.462 -7.150 -1.296 1.00 96.94 202 LEU A CA 1
ATOM 1492 C C . LEU A 1 202 ? -5.849 -7.705 -0.935 1.00 96.94 202 LEU A C 1
ATOM 1494 O O . LEU A 1 202 ? -6.504 -7.185 -0.031 1.00 96.94 202 LEU A O 1
ATOM 1498 N N . GLY A 1 203 ? -6.281 -8.795 -1.583 1.00 96.81 203 GLY A N 1
ATOM 1499 C CA . GLY A 1 203 ? -7.526 -9.491 -1.247 1.00 96.81 203 GLY A CA 1
ATOM 1500 C C . GLY A 1 203 ? -7.541 -10.039 0.185 1.00 96.81 203 GLY A C 1
ATOM 1501 O O . GLY A 1 203 ? -8.553 -9.922 0.874 1.00 96.81 203 GLY A O 1
ATOM 1502 N N . LEU A 1 204 ? -6.416 -10.582 0.663 1.00 95.19 204 LEU A N 1
ATOM 1503 C CA . LEU A 1 204 ? -6.256 -11.053 2.044 1.00 95.19 204 LEU A CA 1
ATOM 1504 C C . LEU A 1 204 ? -6.176 -9.886 3.044 1.00 95.19 204 LEU A C 1
ATOM 1506 O O . LEU A 1 204 ? -6.870 -9.913 4.058 1.00 95.19 204 LEU A O 1
ATOM 1510 N N . ALA A 1 205 ? -5.408 -8.835 2.739 1.00 94.94 205 ALA A N 1
ATOM 1511 C CA . ALA A 1 205 ? -5.273 -7.662 3.605 1.00 94.94 205 ALA A CA 1
ATOM 1512 C C . ALA A 1 205 ? -6.611 -6.920 3.794 1.00 94.94 205 ALA A C 1
ATOM 1514 O O . ALA A 1 205 ? -6.970 -6.552 4.915 1.00 94.94 205 ALA A O 1
ATOM 1515 N N . VAL A 1 206 ? -7.415 -6.766 2.731 1.00 96.94 206 VAL A N 1
ATOM 1516 C CA . VAL A 1 206 ? -8.754 -6.170 2.869 1.00 96.94 206 VAL A CA 1
ATOM 1517 C C . VAL A 1 206 ? -9.756 -7.125 3.535 1.00 96.94 206 VAL A C 1
ATOM 1519 O O . VAL A 1 206 ? -10.684 -6.669 4.201 1.00 96.94 206 VAL A O 1
ATOM 1522 N N . ALA A 1 207 ? -9.574 -8.448 3.423 1.00 96.25 207 ALA A N 1
ATOM 1523 C CA . ALA A 1 207 ? -10.397 -9.410 4.157 1.00 96.25 207 ALA A CA 1
ATOM 1524 C C . ALA A 1 207 ? -10.208 -9.274 5.677 1.00 96.25 207 ALA A C 1
ATOM 1526 O O . ALA A 1 207 ? -11.194 -9.345 6.417 1.00 96.25 207 ALA A O 1
ATOM 1527 N N . GLU A 1 208 ? -8.978 -9.011 6.133 1.00 94.44 208 GLU A N 1
ATOM 1528 C CA . GLU A 1 208 ? -8.683 -8.670 7.528 1.00 94.44 208 GLU A CA 1
ATOM 1529 C C . GLU A 1 208 ? -9.256 -7.308 7.926 1.00 94.44 208 GLU A C 1
ATOM 1531 O O . 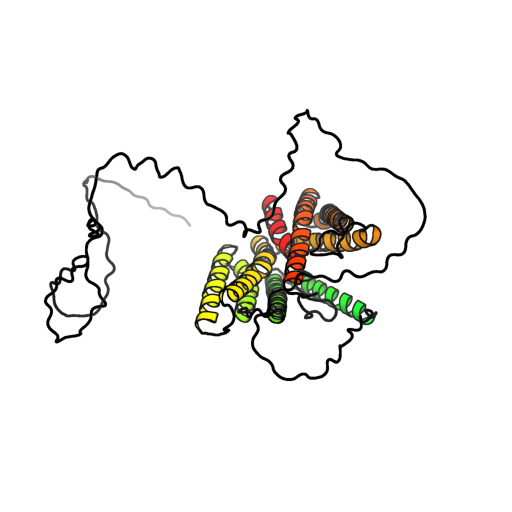GLU A 1 208 ? -9.946 -7.236 8.938 1.00 94.44 208 GLU A O 1
ATOM 1536 N N . PHE A 1 209 ? -9.097 -6.260 7.110 1.00 95.19 209 PHE A N 1
ATOM 1537 C CA . PHE A 1 209 ? -9.743 -4.958 7.346 1.00 95.19 209 PHE A CA 1
ATOM 1538 C C . PHE A 1 209 ? -11.269 -5.083 7.520 1.00 95.19 209 PHE A C 1
ATOM 1540 O O . PHE A 1 209 ? -11.855 -4.546 8.466 1.00 95.19 209 PHE A O 1
ATOM 1547 N N . TYR A 1 210 ? -11.939 -5.864 6.665 1.00 95.56 210 TYR A N 1
ATOM 1548 C CA . TYR A 1 210 ? -13.365 -6.137 6.836 1.00 95.56 210 TYR A CA 1
ATOM 1549 C C . TYR A 1 210 ? -13.663 -7.039 8.040 1.00 95.56 210 TYR A C 1
ATOM 1551 O O . TYR A 1 210 ? -14.766 -6.994 8.576 1.00 95.56 210 TYR A O 1
ATOM 1559 N N . ALA A 1 211 ? -12.736 -7.890 8.486 1.00 94.00 211 ALA A N 1
ATOM 1560 C CA . ALA A 1 211 ? -12.887 -8.645 9.732 1.00 94.00 211 ALA A CA 1
ATOM 1561 C C . ALA A 1 211 ? -12.692 -7.757 10.978 1.00 94.00 211 ALA A C 1
ATOM 1563 O O . ALA A 1 211 ? -13.388 -7.960 11.968 1.00 94.00 211 ALA A O 1
ATOM 1564 N N . ALA A 1 212 ? -11.807 -6.758 10.939 1.00 92.56 212 ALA A N 1
ATOM 1565 C CA . ALA A 1 212 ? -11.643 -5.751 11.988 1.00 92.56 212 ALA A CA 1
ATOM 1566 C C . ALA A 1 212 ? -12.890 -4.872 12.127 1.00 92.56 212 ALA A C 1
ATOM 1568 O O . ALA A 1 212 ? -13.468 -4.788 13.206 1.00 92.56 212 ALA A O 1
ATOM 1569 N N . THR A 1 213 ? -13.374 -4.304 11.022 1.00 93.31 213 THR A N 1
ATOM 1570 C CA . THR A 1 213 ? -14.577 -3.456 11.029 1.00 93.31 213 THR A CA 1
ATOM 1571 C C . THR A 1 213 ? -15.836 -4.227 11.449 1.00 93.31 213 THR A C 1
ATOM 1573 O O . THR A 1 213 ? -16.648 -3.686 12.194 1.00 93.31 213 THR A O 1
ATOM 1576 N N . ARG A 1 214 ? -15.957 -5.522 11.108 1.00 92.12 214 ARG A N 1
ATOM 1577 C CA . ARG A 1 214 ? -17.020 -6.400 11.650 1.00 92.12 214 ARG A CA 1
ATOM 1578 C C . ARG A 1 214 ? -16.887 -6.698 13.144 1.00 92.12 214 ARG A C 1
ATOM 1580 O O . ARG A 1 214 ? -17.907 -6.817 13.814 1.00 92.12 214 ARG A O 1
ATOM 1587 N N . ARG A 1 215 ? -15.670 -6.778 13.696 1.00 90.88 215 ARG A N 1
ATOM 1588 C CA . ARG A 1 215 ? -15.458 -6.872 15.157 1.00 90.88 215 ARG A CA 1
ATOM 1589 C C . ARG A 1 215 ? -15.860 -5.582 15.887 1.00 90.88 215 ARG A C 1
ATOM 1591 O O . ARG A 1 215 ? -16.280 -5.666 17.034 1.00 90.88 215 ARG A O 1
ATOM 1598 N N . ALA A 1 216 ? -15.793 -4.435 15.209 1.00 89.94 216 ALA A N 1
ATOM 1599 C CA . ALA A 1 216 ? -16.267 -3.135 15.691 1.00 89.94 216 ALA A CA 1
ATOM 1600 C C . ALA A 1 216 ? -17.767 -2.858 15.415 1.00 89.94 216 ALA A C 1
ATOM 1602 O O . ALA A 1 216 ? -18.241 -1.757 15.676 1.00 89.94 216 ALA A O 1
ATOM 1603 N N . GLY A 1 217 ? -18.524 -3.832 14.890 1.00 89.56 217 GLY A N 1
ATOM 1604 C CA . GLY A 1 217 ? -19.978 -3.729 14.688 1.00 89.56 217 GLY A CA 1
ATOM 1605 C C . GLY A 1 217 ? -20.447 -3.233 13.313 1.00 89.56 217 GLY A C 1
ATOM 1606 O O . GLY A 1 217 ? -21.645 -3.251 13.049 1.00 89.56 217 GLY A O 1
ATOM 1607 N N . TYR A 1 218 ? -19.550 -2.849 12.401 1.00 91.75 218 TYR A N 1
ATOM 1608 C CA . TYR A 1 218 ? -19.937 -2.516 11.023 1.00 91.75 218 TYR A CA 1
ATOM 1609 C C . TYR A 1 218 ? -20.296 -3.780 10.225 1.00 91.75 218 TYR A C 1
ATOM 1611 O O . TYR A 1 218 ? -19.688 -4.833 10.410 1.00 91.75 218 TYR A O 1
ATOM 1619 N N . GLN A 1 219 ? -21.215 -3.680 9.261 1.00 93.06 219 GLN A N 1
ATOM 1620 C CA . GLN A 1 219 ? -21.609 -4.791 8.380 1.00 93.06 219 GLN A CA 1
ATOM 1621 C C . GLN A 1 219 ? -21.268 -4.507 6.895 1.00 93.06 219 GLN A C 1
ATOM 1623 O O . GLN A 1 219 ? -22.166 -4.500 6.052 1.00 93.06 219 GLN A O 1
ATOM 1628 N N . PRO A 1 220 ? -19.993 -4.244 6.526 1.00 93.50 220 PRO A N 1
ATOM 1629 C CA . PRO A 1 220 ? -19.605 -3.974 5.139 1.00 93.50 220 PRO A CA 1
ATOM 1630 C C . PRO A 1 220 ? -19.933 -5.146 4.206 1.00 93.50 220 PRO A C 1
ATOM 1632 O O . PRO A 1 220 ? -19.928 -6.311 4.619 1.00 93.50 220 PRO A O 1
ATOM 1635 N N . ALA A 1 221 ? -20.122 -4.849 2.916 1.00 94.69 221 ALA A N 1
ATOM 1636 C CA . ALA A 1 221 ? -20.338 -5.829 1.850 1.00 94.69 221 ALA A CA 1
ATOM 1637 C C . ALA A 1 221 ? -19.016 -6.547 1.501 1.00 94.69 221 ALA A C 1
ATOM 1639 O O . ALA A 1 221 ? -18.495 -6.478 0.389 1.00 94.69 221 ALA A O 1
ATOM 1640 N N . ALA A 1 222 ? -18.431 -7.221 2.493 1.00 94.44 222 ALA A N 1
ATOM 1641 C CA . ALA A 1 222 ? -17.040 -7.656 2.497 1.00 94.44 222 ALA A CA 1
ATOM 1642 C C . ALA A 1 222 ? -16.685 -8.610 1.348 1.00 94.44 222 ALA A C 1
ATOM 1644 O O . ALA A 1 222 ? -15.572 -8.547 0.841 1.00 94.44 222 ALA A O 1
ATOM 1645 N N . LEU A 1 223 ? -17.613 -9.468 0.903 1.00 95.06 223 LEU A N 1
ATOM 1646 C CA . LEU A 1 223 ? -17.383 -10.335 -0.258 1.00 95.06 223 LEU A CA 1
ATOM 1647 C C . LEU A 1 223 ? -17.165 -9.508 -1.534 1.00 95.06 223 LEU A C 1
ATOM 1649 O O . LEU A 1 223 ? -16.209 -9.753 -2.265 1.00 95.06 223 LEU A O 1
ATOM 1653 N N . LEU A 1 224 ? -18.015 -8.505 -1.767 1.00 95.94 224 LEU A N 1
ATOM 1654 C CA . LEU A 1 224 ? -17.883 -7.578 -2.889 1.00 95.94 224 LEU A CA 1
ATOM 1655 C C . LEU A 1 224 ? -16.589 -6.765 -2.777 1.00 95.94 224 LEU A C 1
ATOM 1657 O O . LEU A 1 224 ? -15.864 -6.660 -3.759 1.00 95.94 224 LEU A O 1
ATOM 1661 N N . GLY A 1 225 ? -16.268 -6.250 -1.587 1.00 97.31 225 GLY A N 1
ATOM 1662 C CA . GLY A 1 225 ? -15.035 -5.497 -1.345 1.00 97.31 225 GLY A CA 1
ATOM 1663 C C . GLY A 1 225 ? -13.758 -6.317 -1.575 1.00 97.31 225 GLY A C 1
ATOM 1664 O O . GLY A 1 225 ? -12.838 -5.845 -2.234 1.00 97.31 225 GLY A O 1
ATOM 1665 N N . ILE A 1 226 ? -13.709 -7.571 -1.106 1.00 97.94 226 ILE A N 1
ATOM 1666 C CA . ILE A 1 226 ? -12.579 -8.490 -1.345 1.00 97.94 226 ILE A CA 1
ATOM 1667 C C . ILE A 1 226 ? -12.437 -8.787 -2.840 1.00 97.94 226 ILE A C 1
ATOM 1669 O O . ILE A 1 226 ? -11.332 -8.712 -3.376 1.00 97.94 226 ILE A O 1
ATOM 1673 N N . VAL A 1 227 ? -13.545 -9.085 -3.528 1.00 98.06 227 VAL A N 1
ATOM 1674 C CA . VAL A 1 227 ? -13.540 -9.344 -4.976 1.00 98.06 227 VAL A CA 1
ATOM 1675 C C . VAL A 1 227 ? -13.112 -8.099 -5.755 1.00 98.06 227 VAL A C 1
ATOM 1677 O O . VAL A 1 227 ? -12.288 -8.222 -6.654 1.00 98.06 227 VAL A O 1
ATOM 1680 N N . ALA A 1 228 ? -13.594 -6.906 -5.398 1.00 98.06 228 ALA A N 1
ATOM 1681 C CA . ALA A 1 228 ? -13.204 -5.649 -6.033 1.00 98.06 228 ALA A CA 1
ATOM 1682 C C . ALA A 1 228 ? -11.714 -5.332 -5.827 1.00 98.06 228 ALA A C 1
ATOM 1684 O O . ALA A 1 228 ? -11.011 -5.061 -6.799 1.00 98.06 228 ALA A O 1
ATOM 1685 N N . THR A 1 229 ? -11.207 -5.440 -4.596 1.00 98.25 229 THR A N 1
ATOM 1686 C CA . THR A 1 229 ? -9.788 -5.228 -4.271 1.00 98.25 229 THR A CA 1
ATOM 1687 C C . THR A 1 229 ? -8.867 -6.239 -4.952 1.00 98.25 229 THR A C 1
ATOM 1689 O O . THR A 1 229 ? -7.800 -5.853 -5.416 1.00 98.25 229 THR A O 1
ATOM 1692 N N . ALA A 1 230 ? -9.259 -7.512 -5.064 1.00 97.94 230 ALA A N 1
ATOM 1693 C CA . ALA A 1 230 ? -8.480 -8.511 -5.800 1.00 97.94 230 ALA A CA 1
ATOM 1694 C C . ALA A 1 230 ? -8.583 -8.325 -7.328 1.00 97.94 230 ALA A C 1
ATOM 1696 O O . ALA A 1 230 ? -7.614 -8.554 -8.051 1.00 97.94 230 ALA A O 1
ATOM 1697 N N . ALA A 1 231 ? -9.736 -7.877 -7.836 1.00 97.75 231 ALA A N 1
ATOM 1698 C CA . ALA A 1 231 ? -9.953 -7.613 -9.257 1.00 97.75 231 ALA A CA 1
ATOM 1699 C C . ALA A 1 231 ? -9.290 -6.316 -9.745 1.00 97.75 231 ALA A C 1
ATOM 1701 O O . ALA A 1 231 ? -8.945 -6.236 -10.920 1.00 97.75 231 ALA A O 1
ATOM 1702 N N . MET A 1 232 ? -9.087 -5.314 -8.886 1.00 98.12 232 MET A N 1
ATOM 1703 C CA . MET A 1 232 ? -8.498 -4.026 -9.266 1.00 98.12 232 MET A CA 1
ATOM 1704 C C . MET A 1 232 ? -7.059 -4.115 -9.823 1.00 98.12 232 MET A C 1
ATOM 1706 O O . MET A 1 232 ? -6.860 -3.629 -10.939 1.00 98.12 232 MET A O 1
ATOM 1710 N N . PRO A 1 233 ? -6.073 -4.769 -9.168 1.00 97.94 233 PRO A N 1
ATOM 1711 C CA . PRO A 1 233 ? -4.716 -4.889 -9.711 1.00 97.94 233 PRO A CA 1
ATOM 1712 C C . PRO A 1 233 ? -4.687 -5.749 -10.979 1.00 97.94 233 PRO A C 1
ATOM 1714 O O . PRO A 1 233 ? -3.933 -5.461 -11.904 1.00 97.94 233 PRO A O 1
ATOM 1717 N N . LEU A 1 234 ? -5.552 -6.769 -11.058 1.00 97.75 234 LEU A N 1
ATOM 1718 C CA . LEU A 1 234 ? -5.742 -7.575 -12.265 1.00 97.75 234 LEU A CA 1
ATOM 1719 C C . LEU A 1 234 ? -6.256 -6.695 -13.417 1.00 97.75 234 LEU A C 1
ATOM 1721 O O . LEU A 1 234 ? -5.645 -6.640 -14.480 1.00 97.75 234 LEU A O 1
ATOM 1725 N N . ALA A 1 235 ? -7.352 -5.964 -13.209 1.00 97.44 235 ALA A N 1
ATOM 1726 C CA . ALA A 1 235 ? -7.955 -5.116 -14.230 1.00 97.44 235 ALA A CA 1
ATOM 1727 C C . ALA A 1 235 ? -6.985 -4.024 -14.709 1.00 97.44 235 ALA A C 1
ATOM 1729 O O . ALA A 1 235 ? -6.848 -3.832 -15.917 1.00 97.44 235 ALA A O 1
ATOM 1730 N N . ILE A 1 236 ? -6.253 -3.388 -13.789 1.00 97.56 236 ILE A N 1
ATOM 1731 C CA . ILE A 1 236 ? -5.217 -2.397 -14.107 1.00 97.56 236 ILE A CA 1
ATOM 1732 C C . ILE A 1 236 ? -4.073 -3.013 -14.927 1.00 97.56 236 ILE A C 1
ATOM 1734 O O . ILE A 1 236 ? -3.642 -2.398 -15.896 1.00 97.56 236 ILE A O 1
ATOM 1738 N N . TYR A 1 237 ? -3.643 -4.246 -14.647 1.00 97.12 237 TYR A N 1
ATOM 1739 C CA . TYR A 1 237 ? -2.588 -4.905 -15.431 1.00 97.12 237 TYR A CA 1
ATOM 1740 C C . TYR A 1 237 ? -2.978 -5.248 -16.885 1.00 97.12 237 TYR A C 1
ATOM 1742 O O . TYR A 1 237 ? -2.113 -5.354 -17.753 1.00 97.12 237 TYR A O 1
ATOM 1750 N N . TRP A 1 238 ? -4.272 -5.412 -17.190 1.00 95.81 238 TRP A N 1
ATOM 1751 C CA . TRP A 1 238 ? -4.743 -5.686 -18.561 1.00 95.81 238 TRP A CA 1
ATOM 1752 C C . TRP A 1 238 ? -5.383 -4.489 -19.277 1.00 95.81 238 TRP A C 1
ATOM 1754 O O . TRP A 1 238 ? -5.682 -4.600 -20.468 1.00 95.81 238 TRP A O 1
ATOM 1764 N N . ARG A 1 239 ? -5.635 -3.372 -18.583 1.00 96.19 239 ARG A N 1
ATOM 1765 C CA . ARG A 1 239 ? -6.355 -2.198 -19.120 1.00 96.19 239 ARG A CA 1
ATOM 1766 C C . ARG A 1 239 ? -5.755 -0.842 -18.733 1.00 96.19 239 ARG A C 1
ATOM 1768 O O . ARG A 1 239 ? -6.279 0.174 -19.174 1.00 96.19 239 ARG A O 1
ATOM 1775 N N . GLY A 1 240 ? -4.691 -0.808 -17.935 1.00 93.69 240 GLY A N 1
ATOM 1776 C CA . GLY A 1 240 ? -4.137 0.424 -17.378 1.00 93.69 240 GLY A CA 1
ATOM 1777 C C . GLY A 1 240 ? -5.077 1.105 -16.377 1.00 93.69 240 GLY A C 1
ATOM 1778 O O . GLY A 1 240 ? -6.028 0.508 -15.864 1.00 93.69 240 GLY A O 1
ATOM 1779 N N . LEU A 1 241 ? -4.810 2.386 -16.111 1.00 92.75 241 LEU A N 1
ATOM 1780 C CA . LEU A 1 241 ? -5.576 3.211 -15.168 1.00 92.75 241 LEU A CA 1
ATOM 1781 C C . LEU A 1 241 ? -7.073 3.314 -15.516 1.00 92.75 241 LEU A C 1
ATOM 1783 O O . LEU A 1 241 ? -7.892 3.435 -14.609 1.00 92.75 241 LEU A O 1
ATOM 1787 N N . ASP A 1 242 ? -7.455 3.178 -16.789 1.00 94.06 242 ASP A N 1
ATOM 1788 C CA . ASP A 1 242 ? -8.845 3.294 -17.259 1.00 94.06 242 ASP A CA 1
ATOM 1789 C C . ASP A 1 242 ? -9.798 2.239 -16.658 1.00 94.06 242 ASP A C 1
ATOM 1791 O O . ASP A 1 242 ? -11.016 2.428 -16.644 1.00 94.06 242 ASP A O 1
ATOM 1795 N N . ALA A 1 243 ? -9.275 1.134 -16.110 1.00 94.81 243 ALA A N 1
ATOM 1796 C CA . ALA A 1 243 ? -10.082 0.170 -15.357 1.00 94.81 243 ALA A CA 1
ATOM 1797 C C . ALA A 1 243 ? -10.498 0.663 -13.961 1.00 94.81 243 ALA A C 1
ATOM 1799 O O . ALA A 1 243 ? -11.515 0.212 -13.429 1.00 94.81 243 ALA A O 1
ATOM 1800 N N . MET A 1 244 ? -9.731 1.567 -13.351 1.00 95.25 244 MET A N 1
ATOM 1801 C CA . MET A 1 244 ? -9.920 1.994 -11.965 1.00 95.25 244 MET A CA 1
ATOM 1802 C C . MET A 1 244 ? -11.284 2.679 -11.730 1.00 95.25 244 MET A C 1
ATOM 1804 O O . MET A 1 244 ? -11.983 2.255 -10.804 1.00 95.25 244 MET A O 1
ATOM 1808 N N . PRO A 1 245 ? -11.750 3.638 -12.567 1.00 96.88 245 PRO A N 1
ATOM 1809 C CA . PRO A 1 245 ? -13.090 4.211 -12.423 1.00 96.88 245 PRO A CA 1
ATOM 1810 C C . PRO A 1 245 ? -14.203 3.170 -12.565 1.00 96.88 245 PRO A C 1
ATOM 1812 O O . PRO A 1 245 ? -15.197 3.244 -11.847 1.00 96.88 245 PRO A O 1
ATOM 1815 N N . LEU A 1 246 ? -14.034 2.172 -13.444 1.00 96.12 246 LEU A N 1
ATOM 1816 C CA . LEU A 1 246 ? -15.020 1.108 -13.637 1.00 96.12 246 LEU A CA 1
ATOM 1817 C C . LEU A 1 246 ? -15.125 0.204 -12.402 1.00 96.12 246 LEU A C 1
ATOM 1819 O O . LEU A 1 246 ? -16.233 -0.068 -11.947 1.00 96.12 246 LEU A O 1
ATOM 1823 N N . VAL A 1 247 ? -14.002 -0.237 -11.824 1.00 97.19 247 VAL A N 1
ATOM 1824 C CA . VAL A 1 247 ? -14.030 -1.080 -10.614 1.00 97.19 247 VAL A CA 1
ATOM 1825 C C . VAL A 1 247 ? -14.601 -0.307 -9.419 1.00 97.19 247 VAL A C 1
ATOM 1827 O O . VAL A 1 247 ? -15.400 -0.867 -8.669 1.00 97.19 247 VAL A O 1
ATOM 1830 N N . LEU A 1 248 ? -14.285 0.984 -9.268 1.00 97.44 248 LEU A N 1
ATOM 1831 C CA . LEU A 1 248 ? -14.874 1.834 -8.224 1.00 97.44 248 LEU A CA 1
ATOM 1832 C C . LEU A 1 248 ? -16.381 2.059 -8.435 1.00 97.44 248 LEU A C 1
ATOM 1834 O O . LEU A 1 248 ? -17.155 1.895 -7.492 1.00 97.44 248 LEU A O 1
ATOM 1838 N N . PHE A 1 249 ? -16.820 2.348 -9.664 1.00 97.56 249 PHE A N 1
ATOM 1839 C CA . PHE A 1 249 ? -18.241 2.469 -10.009 1.00 97.56 249 PHE A CA 1
ATOM 1840 C C . PHE A 1 249 ? -19.013 1.181 -9.696 1.00 97.56 249 PHE A C 1
ATOM 1842 O O . PHE A 1 249 ? -20.033 1.231 -9.011 1.00 97.56 249 PHE A O 1
ATOM 1849 N N . LEU A 1 250 ? -18.506 0.023 -10.134 1.00 97.50 250 LEU A N 1
ATOM 1850 C CA . LEU A 1 250 ? -19.128 -1.274 -9.854 1.00 97.50 250 LEU A CA 1
ATOM 1851 C C . LEU A 1 250 ? -19.125 -1.593 -8.352 1.00 97.50 250 LEU A C 1
ATOM 1853 O O . LEU A 1 250 ? -20.116 -2.115 -7.850 1.00 97.50 250 LEU A O 1
ATOM 1857 N N . THR A 1 251 ? -18.070 -1.226 -7.615 1.00 97.44 251 THR A N 1
ATOM 1858 C CA . THR A 1 251 ? -18.024 -1.360 -6.148 1.00 97.44 251 THR A CA 1
ATOM 1859 C C . THR A 1 251 ? -19.154 -0.568 -5.493 1.00 97.44 251 THR A C 1
ATOM 1861 O O . THR A 1 251 ? -19.891 -1.123 -4.682 1.00 97.44 251 THR A O 1
ATOM 1864 N N . ILE A 1 252 ? -19.332 0.706 -5.858 1.00 97.00 252 ILE A N 1
ATOM 1865 C CA . ILE A 1 252 ? -20.386 1.569 -5.303 1.00 97.00 252 ILE A CA 1
ATOM 1866 C C . ILE A 1 252 ? -21.772 1.043 -5.698 1.00 97.00 252 ILE A C 1
ATOM 1868 O O . ILE A 1 252 ? -22.615 0.825 -4.828 1.00 97.00 252 ILE A O 1
ATOM 1872 N N . ALA A 1 253 ? -21.996 0.775 -6.988 1.00 96.94 253 ALA A N 1
ATOM 1873 C CA . ALA A 1 253 ? -23.279 0.317 -7.512 1.00 96.94 253 ALA A CA 1
ATOM 1874 C C . ALA A 1 253 ? -23.712 -1.020 -6.892 1.00 96.94 253 ALA A C 1
ATOM 1876 O O . ALA A 1 253 ? -24.825 -1.126 -6.377 1.00 96.94 253 ALA A O 1
ATOM 1877 N N . PHE A 1 254 ? -22.831 -2.026 -6.862 1.00 96.38 254 PHE A N 1
ATOM 1878 C CA . PHE A 1 254 ? -23.156 -3.309 -6.242 1.00 96.38 254 PHE A CA 1
ATOM 1879 C C . PHE A 1 254 ? -23.231 -3.232 -4.711 1.00 96.38 254 PHE A C 1
ATOM 1881 O O . PHE A 1 254 ? -24.011 -3.986 -4.139 1.00 96.38 254 PHE A O 1
ATOM 1888 N N . SER A 1 255 ? -22.520 -2.315 -4.038 1.00 94.25 255 SER A N 1
ATOM 1889 C CA . SER A 1 255 ? -22.688 -2.111 -2.586 1.00 94.25 255 SER A CA 1
ATOM 1890 C C . SER A 1 255 ? -24.065 -1.528 -2.267 1.00 94.25 255 SER A C 1
ATOM 1892 O O . SER A 1 255 ? -24.726 -1.983 -1.338 1.00 94.25 255 SER A O 1
ATOM 1894 N N . LEU A 1 256 ? -24.537 -0.561 -3.060 1.00 94.12 256 LEU A N 1
ATOM 1895 C CA . LEU A 1 256 ? -25.886 -0.009 -2.918 1.00 94.12 256 LEU A CA 1
ATOM 1896 C C . LEU A 1 256 ? -26.957 -1.072 -3.207 1.00 94.12 256 LEU A C 1
ATOM 1898 O O . LEU A 1 256 ? -27.894 -1.212 -2.425 1.00 94.12 256 LEU A O 1
ATOM 1902 N N . ILE A 1 257 ? -26.789 -1.871 -4.268 1.00 94.06 257 ILE A N 1
ATOM 1903 C CA . ILE A 1 257 ? -27.693 -2.990 -4.584 1.00 94.06 257 ILE A CA 1
ATOM 1904 C C . ILE A 1 257 ? -27.706 -4.029 -3.452 1.00 94.06 257 ILE A C 1
ATOM 1906 O O . ILE A 1 257 ? -28.782 -4.473 -3.067 1.00 94.06 257 ILE A O 1
ATOM 1910 N N . TRP A 1 258 ? -26.546 -4.383 -2.887 1.00 93.31 258 TRP A N 1
ATOM 1911 C CA . TRP A 1 258 ? -26.395 -5.367 -1.805 1.00 93.31 258 TRP A CA 1
ATOM 1912 C C . TRP A 1 258 ? -27.246 -5.026 -0.570 1.00 93.31 258 TRP A C 1
ATOM 1914 O O . TRP A 1 258 ? -27.946 -5.894 -0.045 1.00 93.31 258 TRP A O 1
ATOM 1924 N N . PHE A 1 259 ? -27.255 -3.761 -0.139 1.00 91.56 259 PHE A N 1
ATOM 1925 C CA . PHE A 1 259 ? -28.117 -3.327 0.968 1.00 91.56 259 PHE A CA 1
ATOM 1926 C C . PHE A 1 259 ? -29.567 -3.063 0.533 1.00 91.56 259 PHE A C 1
ATOM 1928 O O . PHE A 1 259 ? -30.479 -3.301 1.320 1.00 91.56 259 PHE A O 1
ATOM 1935 N N . LEU A 1 260 ? -29.816 -2.664 -0.722 1.00 90.44 260 LEU A N 1
ATOM 1936 C CA . LEU A 1 260 ? -31.174 -2.510 -1.267 1.00 90.44 260 LEU A CA 1
ATOM 1937 C C . LEU A 1 260 ? -31.947 -3.842 -1.315 1.00 90.44 260 LEU A C 1
ATOM 1939 O O . LEU A 1 260 ? -33.156 -3.849 -1.102 1.00 90.44 260 LEU A O 1
ATOM 1943 N N . ILE A 1 261 ? -31.262 -4.971 -1.540 1.00 89.94 261 ILE A N 1
ATOM 1944 C CA . ILE A 1 261 ? -31.857 -6.319 -1.450 1.00 89.94 261 ILE A CA 1
ATOM 1945 C C . ILE A 1 261 ? -31.927 -6.871 -0.009 1.00 89.94 261 ILE A C 1
ATOM 1947 O O . ILE A 1 261 ? -32.268 -8.037 0.183 1.00 89.94 261 ILE A O 1
ATOM 1951 N N . GLY A 1 262 ? -31.608 -6.059 1.008 1.00 80.12 262 GLY A N 1
ATOM 1952 C CA . GLY A 1 262 ? -31.754 -6.408 2.426 1.00 80.12 262 GLY A CA 1
ATOM 1953 C C . GLY A 1 262 ? -30.644 -7.283 3.023 1.00 80.12 262 GLY A C 1
ATOM 1954 O O . GLY A 1 262 ? -30.844 -7.865 4.091 1.00 80.12 262 GLY A O 1
ATOM 1955 N N . VAL A 1 263 ? -29.474 -7.409 2.379 1.00 74.94 263 VAL A N 1
ATOM 1956 C CA . VAL A 1 263 ? -28.354 -8.211 2.915 1.00 74.94 263 VAL A CA 1
ATOM 1957 C C . VAL A 1 263 ? -27.535 -7.383 3.916 1.00 74.94 263 VAL A C 1
ATOM 1959 O O . VAL A 1 263 ? -26.442 -6.899 3.625 1.00 74.94 263 VAL A O 1
ATOM 1962 N N . GLY A 1 264 ? -28.090 -7.239 5.120 1.00 67.56 264 GLY A N 1
ATOM 1963 C CA . GLY A 1 264 ? -27.550 -6.440 6.227 1.00 67.56 264 GLY A CA 1
ATOM 1964 C C . GLY A 1 264 ? -28.428 -5.218 6.506 1.00 67.56 264 GLY A C 1
ATOM 1965 O O . GLY A 1 264 ? -28.704 -4.439 5.599 1.00 67.56 264 GLY A O 1
ATOM 1966 N N . ASN A 1 265 ? -28.878 -5.057 7.756 1.00 62.16 265 ASN A N 1
ATOM 1967 C CA . ASN A 1 265 ? -29.922 -4.086 8.133 1.00 62.16 265 ASN A CA 1
ATOM 1968 C C . ASN A 1 265 ? -29.424 -2.899 8.977 1.00 62.16 265 ASN A C 1
ATOM 1970 O O . ASN A 1 265 ? -30.188 -1.973 9.240 1.00 62.16 265 ASN A O 1
ATOM 1974 N N . GLU A 1 266 ? -28.165 -2.901 9.414 1.00 68.19 266 GLU A N 1
ATOM 1975 C CA . GLU A 1 266 ? -27.618 -1.880 10.315 1.00 68.19 266 GLU A CA 1
ATOM 1976 C C . GLU A 1 266 ? -26.812 -0.841 9.528 1.00 68.19 266 GLU A C 1
ATOM 1978 O O . GLU A 1 266 ? -25.711 -1.124 9.072 1.00 68.19 266 GLU A O 1
ATOM 1983 N N . SER A 1 267 ? -27.355 0.370 9.373 1.00 87.12 267 SER A N 1
ATOM 1984 C CA . SER A 1 267 ? -26.672 1.546 8.799 1.00 87.12 267 SER A CA 1
ATOM 1985 C C . SER A 1 267 ? -26.017 1.356 7.409 1.00 87.12 267 SER A C 1
ATOM 1987 O O . SER A 1 267 ? -24.796 1.497 7.280 1.00 87.12 267 SER A O 1
ATOM 1989 N N . PRO A 1 268 ? -26.800 1.144 6.326 1.00 89.75 268 PRO A N 1
ATOM 1990 C CA . PRO A 1 268 ? -26.277 0.960 4.965 1.00 89.75 268 PRO A CA 1
ATOM 1991 C C . PRO A 1 268 ? -25.259 2.014 4.505 1.00 89.75 268 PRO A C 1
ATOM 1993 O O . PRO A 1 268 ? -24.259 1.657 3.891 1.00 89.75 268 PRO A O 1
ATOM 1996 N N . LEU A 1 269 ? -25.459 3.296 4.840 1.00 92.88 269 LEU A N 1
ATOM 1997 C CA . LEU A 1 269 ? -24.527 4.378 4.489 1.00 92.88 269 LEU A CA 1
ATOM 1998 C C . LEU A 1 269 ? -23.116 4.145 5.058 1.00 92.88 269 LEU A C 1
ATOM 2000 O O . LEU A 1 269 ? -22.132 4.291 4.334 1.00 92.88 269 LEU A O 1
ATOM 2004 N N . LEU A 1 270 ? -23.019 3.739 6.329 1.00 93.19 270 LEU A N 1
ATOM 2005 C CA . LEU A 1 270 ? -21.740 3.445 6.978 1.00 93.19 270 LEU A CA 1
ATOM 2006 C C . LEU A 1 270 ? -21.097 2.197 6.366 1.00 93.19 270 LEU A C 1
ATOM 2008 O O . LEU A 1 270 ? -19.905 2.200 6.075 1.00 93.19 270 LEU A O 1
ATOM 2012 N N . ASN A 1 271 ? -21.882 1.155 6.088 1.00 94.31 271 ASN A N 1
ATOM 2013 C CA . ASN A 1 271 ? -21.364 -0.088 5.515 1.00 94.31 271 ASN A CA 1
ATOM 2014 C C . ASN A 1 271 ? -20.875 0.080 4.072 1.00 94.31 271 ASN A C 1
ATOM 2016 O O . ASN A 1 271 ? -19.841 -0.485 3.712 1.00 94.31 271 ASN A O 1
ATOM 2020 N N . VAL A 1 272 ? -21.573 0.869 3.247 1.00 95.50 272 VAL A N 1
ATOM 2021 C CA . VAL A 1 272 ? -21.094 1.276 1.915 1.00 95.50 272 VAL A CA 1
ATOM 2022 C C . VAL A 1 272 ? -19.819 2.106 2.061 1.00 95.50 272 VAL A C 1
ATOM 2024 O O . VAL A 1 272 ? -18.838 1.805 1.385 1.00 95.50 272 VAL A O 1
ATOM 2027 N N . GLY A 1 273 ? -19.787 3.070 2.989 1.00 96.31 273 GLY A N 1
ATOM 2028 C CA . GLY A 1 273 ? -18.599 3.869 3.303 1.00 96.31 273 GLY A CA 1
ATOM 2029 C C . GLY A 1 273 ? -17.378 3.015 3.657 1.00 96.31 273 GLY A C 1
ATOM 2030 O O . GLY A 1 273 ? -16.340 3.147 3.018 1.00 96.31 273 GLY A O 1
ATOM 2031 N N . VAL A 1 274 ? -17.514 2.069 4.592 1.00 96.00 274 VAL A N 1
ATOM 2032 C CA . VAL A 1 274 ? -16.451 1.122 4.978 1.00 96.00 274 VAL A CA 1
ATOM 2033 C C . VAL A 1 274 ? -16.061 0.203 3.815 1.00 96.00 274 VAL A C 1
ATOM 2035 O O . VAL A 1 274 ? -14.876 -0.066 3.616 1.00 96.00 274 VAL A O 1
ATOM 2038 N N . THR A 1 275 ? -17.024 -0.263 3.010 1.00 96.94 275 THR A N 1
ATOM 2039 C CA . THR A 1 275 ? -16.739 -1.108 1.835 1.00 96.94 275 THR A CA 1
ATOM 2040 C C . THR A 1 275 ? -15.885 -0.348 0.820 1.00 96.94 275 THR A C 1
ATOM 2042 O O . THR A 1 275 ? -14.819 -0.832 0.439 1.00 96.94 275 THR A O 1
ATOM 2045 N N . VAL A 1 276 ? -16.305 0.863 0.446 1.00 97.62 276 VAL A N 1
ATOM 2046 C CA . VAL A 1 276 ? -15.593 1.744 -0.490 1.00 97.62 276 VAL A CA 1
ATOM 2047 C C . VAL A 1 276 ? -14.239 2.180 0.078 1.00 97.62 276 VAL A C 1
ATOM 2049 O O . VAL A 1 276 ? -13.253 2.148 -0.654 1.00 97.62 276 VAL A O 1
ATOM 2052 N N . LEU A 1 277 ? -14.149 2.491 1.376 1.00 97.19 277 LEU A N 1
ATOM 2053 C CA . LEU A 1 277 ? -12.887 2.801 2.055 1.00 97.19 277 LEU A CA 1
ATOM 2054 C C . LEU A 1 277 ? -11.894 1.639 1.952 1.00 97.19 277 LEU A C 1
ATOM 2056 O O . LEU A 1 277 ? -10.748 1.874 1.595 1.00 97.19 277 LEU A O 1
ATOM 2060 N N . GLY A 1 278 ? -12.317 0.392 2.180 1.00 96.81 278 GLY A N 1
ATOM 2061 C CA . GLY A 1 278 ? -11.439 -0.776 2.028 1.00 96.81 278 GLY A CA 1
ATOM 2062 C C . GLY A 1 278 ? -10.904 -0.952 0.599 1.00 96.81 278 GLY A C 1
ATOM 2063 O O . GLY A 1 278 ? -9.726 -1.263 0.415 1.00 96.81 278 GLY A O 1
ATOM 2064 N N . VAL A 1 279 ? -11.733 -0.689 -0.419 1.00 98.19 279 VAL A N 1
ATOM 2065 C CA . VAL A 1 279 ? -11.320 -0.765 -1.834 1.00 98.19 279 VAL A CA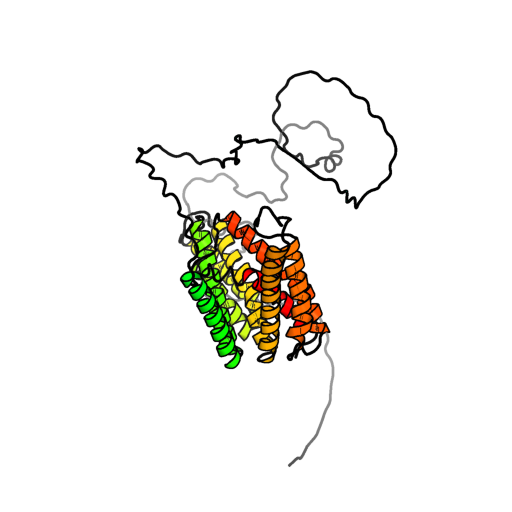 1
ATOM 2066 C C . VAL A 1 279 ? -10.422 0.412 -2.234 1.00 98.19 279 VAL A C 1
ATOM 2068 O O . VAL A 1 279 ? -9.465 0.208 -2.975 1.00 98.19 279 VAL A O 1
ATOM 2071 N N . ILE A 1 280 ? -10.658 1.626 -1.728 1.00 97.31 280 ILE A N 1
ATOM 2072 C CA . ILE A 1 280 ? -9.816 2.799 -2.024 1.00 97.31 280 ILE A CA 1
ATOM 2073 C C . ILE A 1 280 ? -8.495 2.772 -1.234 1.00 97.31 280 ILE A C 1
ATOM 2075 O O . ILE A 1 280 ? -7.452 3.126 -1.775 1.00 97.31 280 ILE A O 1
ATOM 2079 N N . TYR A 1 281 ? -8.502 2.333 0.022 1.00 96.31 281 TYR A N 1
ATOM 2080 C CA . TYR A 1 281 ? -7.295 2.284 0.845 1.00 96.31 281 TYR A CA 1
ATOM 2081 C C . TYR A 1 281 ? -6.388 1.111 0.451 1.00 96.31 281 TYR A C 1
ATOM 2083 O O . TYR A 1 281 ? -5.218 1.322 0.150 1.00 96.31 281 TYR A O 1
ATOM 2091 N N . VAL A 1 282 ? -6.916 -0.118 0.395 1.00 97.31 282 VAL A N 1
ATOM 2092 C CA . VAL A 1 282 ? -6.097 -1.312 0.116 1.00 97.31 282 VAL A CA 1
ATOM 2093 C C . VAL A 1 282 ? -6.008 -1.591 -1.386 1.00 97.31 282 VAL A C 1
ATOM 2095 O O . VAL A 1 282 ? -4.917 -1.787 -1.916 1.00 97.31 282 VAL A O 1
ATOM 2098 N N . GLY A 1 283 ? -7.144 -1.586 -2.092 1.00 96.88 283 GLY A N 1
ATOM 2099 C CA . GLY A 1 283 ? -7.211 -1.918 -3.519 1.00 96.88 283 GLY A CA 1
ATOM 2100 C C . GLY A 1 283 ? -6.537 -0.885 -4.418 1.00 96.88 283 GLY A C 1
ATOM 2101 O O . GLY A 1 283 ? -5.579 -1.219 -5.112 1.00 96.88 283 GLY A O 1
ATOM 2102 N N . THR A 1 284 ? -6.997 0.365 -4.390 1.00 97.00 284 THR A N 1
ATOM 2103 C CA . THR A 1 284 ? -6.478 1.457 -5.233 1.00 97.00 284 THR A CA 1
ATOM 2104 C C . THR A 1 284 ? -4.991 1.708 -4.993 1.00 97.00 284 THR A C 1
ATOM 2106 O O . THR A 1 284 ? -4.216 1.642 -5.946 1.00 97.00 284 THR A O 1
ATOM 2109 N N . LEU A 1 285 ? -4.569 1.946 -3.744 1.00 97.38 285 LEU A N 1
ATOM 2110 C CA . LEU A 1 285 ? -3.163 2.244 -3.446 1.00 97.38 285 LEU A CA 1
ATOM 2111 C C . LEU A 1 285 ? -2.251 1.048 -3.761 1.00 97.38 285 LEU A C 1
ATOM 2113 O O . LEU A 1 285 ? -1.229 1.200 -4.430 1.00 97.38 285 LEU A O 1
ATOM 2117 N N . GLY A 1 286 ? -2.660 -0.163 -3.370 1.00 97.19 286 GLY A N 1
ATOM 2118 C CA . GLY A 1 286 ? -1.912 -1.388 -3.647 1.00 97.19 286 GLY A CA 1
ATOM 2119 C C . GLY A 1 286 ? -1.802 -1.718 -5.138 1.00 97.19 286 GLY A C 1
ATOM 2120 O O . GLY A 1 286 ? -0.795 -2.275 -5.580 1.00 97.19 286 GLY A O 1
ATOM 2121 N N . SER A 1 287 ? -2.793 -1.336 -5.947 1.00 97.81 287 SER A N 1
ATOM 2122 C CA . SER A 1 287 ? -2.793 -1.609 -7.388 1.00 97.81 287 SER A CA 1
ATOM 2123 C C . SER A 1 287 ? -1.750 -0.817 -8.174 1.00 97.81 287 SER A C 1
ATOM 2125 O O . SER A 1 287 ? -1.436 -1.209 -9.299 1.00 97.81 287 SER A O 1
ATOM 2127 N N . PHE A 1 288 ? -1.127 0.217 -7.597 1.00 97.75 288 PHE A N 1
ATOM 2128 C CA . PHE A 1 288 ? 0.037 0.856 -8.217 1.00 97.75 288 PHE A CA 1
ATOM 2129 C C . PHE A 1 288 ? 1.219 -0.117 -8.381 1.00 97.75 288 PHE A C 1
ATOM 2131 O O . PHE A 1 288 ? 1.953 -0.004 -9.360 1.00 97.75 288 PHE A O 1
ATOM 2138 N N . ALA A 1 289 ? 1.347 -1.146 -7.530 1.00 97.50 289 ALA A N 1
ATOM 2139 C CA . ALA A 1 289 ? 2.309 -2.233 -7.747 1.00 97.50 289 ALA A CA 1
ATOM 2140 C C . ALA A 1 289 ? 2.029 -3.007 -9.051 1.00 97.50 289 ALA A C 1
ATOM 2142 O O . ALA A 1 289 ? 2.948 -3.342 -9.795 1.00 97.50 289 ALA A O 1
ATOM 2143 N N . ALA A 1 290 ? 0.754 -3.263 -9.361 1.00 97.38 290 ALA A N 1
ATOM 2144 C CA . ALA A 1 290 ? 0.354 -3.908 -10.610 1.00 97.38 290 ALA A CA 1
ATOM 2145 C C . ALA A 1 290 ? 0.463 -2.969 -11.822 1.00 97.38 290 ALA A C 1
ATOM 2147 O O . ALA A 1 290 ? 0.755 -3.431 -12.924 1.00 97.38 290 ALA A O 1
ATOM 2148 N N . LEU A 1 291 ? 0.293 -1.658 -11.622 1.00 96.94 291 LEU A N 1
ATOM 2149 C CA . LEU A 1 291 ? 0.498 -0.645 -12.657 1.00 96.94 291 LEU A CA 1
ATOM 2150 C C . LEU A 1 291 ? 1.970 -0.555 -13.088 1.00 96.94 291 LEU A C 1
ATOM 2152 O O . LEU A 1 291 ? 2.234 -0.552 -14.286 1.00 96.94 291 LEU A O 1
ATOM 2156 N N . MET A 1 292 ? 2.928 -0.577 -12.150 1.00 96.94 292 MET A N 1
ATOM 2157 C CA . MET A 1 292 ? 4.368 -0.626 -12.475 1.00 96.94 292 MET A CA 1
ATOM 2158 C C . MET A 1 292 ? 4.693 -1.817 -13.388 1.00 96.94 292 MET A C 1
ATOM 2160 O O . MET A 1 292 ? 5.328 -1.668 -14.429 1.00 96.94 292 MET A O 1
ATOM 2164 N N . LEU A 1 293 ? 4.182 -2.996 -13.022 1.00 96.25 293 LEU A N 1
ATOM 2165 C CA . LEU A 1 293 ? 4.324 -4.242 -13.779 1.00 96.25 293 LEU A CA 1
ATOM 2166 C C . LEU A 1 293 ? 3.599 -4.205 -15.137 1.00 96.25 293 LEU A C 1
ATOM 2168 O O . LEU A 1 293 ? 3.989 -4.920 -16.058 1.00 96.25 293 LEU A O 1
ATOM 2172 N N . SER A 1 294 ? 2.547 -3.391 -15.264 1.00 95.88 294 SER A N 1
ATOM 2173 C CA . SER A 1 294 ? 1.777 -3.201 -16.499 1.00 95.88 294 SER A CA 1
ATOM 2174 C C . SER A 1 294 ? 2.465 -2.287 -17.507 1.00 95.88 294 SER A C 1
ATOM 2176 O O . SER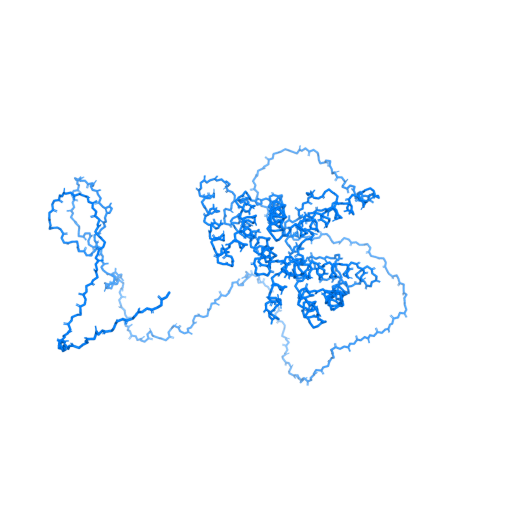 A 1 294 ? 2.302 -2.503 -18.705 1.00 95.88 294 SER A O 1
ATOM 2178 N N . VAL A 1 295 ? 3.157 -1.247 -17.032 1.00 95.50 295 VAL A N 1
ATOM 2179 C CA . VAL A 1 295 ? 3.789 -0.226 -17.880 1.00 95.50 295 VAL A CA 1
ATOM 2180 C C . VAL A 1 295 ? 5.195 -0.665 -18.286 1.00 95.50 295 VAL A C 1
ATOM 2182 O O . VAL A 1 295 ? 5.489 -0.722 -19.475 1.00 95.50 295 VAL A O 1
ATOM 2185 N N . TRP A 1 296 ? 6.022 -1.061 -17.314 1.00 95.12 296 TRP A N 1
ATOM 2186 C CA . TRP A 1 296 ? 7.450 -1.348 -17.516 1.00 95.12 296 TRP A CA 1
ATOM 2187 C C . TRP A 1 296 ? 7.796 -2.843 -17.508 1.00 95.12 296 TRP A C 1
ATOM 2189 O O . TRP A 1 296 ? 8.963 -3.218 -17.560 1.00 95.12 296 TRP A O 1
ATOM 2199 N N . GLY A 1 297 ? 6.797 -3.729 -17.431 1.00 92.56 297 GLY A N 1
ATOM 2200 C CA . GLY A 1 297 ? 7.003 -5.175 -17.538 1.00 92.56 297 GLY A CA 1
ATOM 2201 C C . GLY A 1 297 ? 8.001 -5.716 -16.510 1.00 92.56 297 GLY A C 1
ATOM 2202 O O . GLY A 1 297 ? 7.750 -5.648 -15.305 1.00 92.56 297 GLY A O 1
ATOM 2203 N N . ASP A 1 298 ? 9.110 -6.281 -16.997 1.00 90.81 298 ASP A N 1
ATOM 2204 C CA . ASP A 1 298 ? 10.168 -6.858 -16.161 1.00 90.81 298 ASP A CA 1
ATOM 2205 C C . ASP A 1 298 ? 10.935 -5.775 -15.373 1.00 90.81 298 ASP A C 1
ATOM 2207 O O . ASP A 1 298 ? 11.199 -5.967 -14.186 1.00 90.81 298 ASP A O 1
ATOM 2211 N N . ASP A 1 299 ? 11.196 -4.598 -15.955 1.00 94.06 299 ASP A N 1
ATOM 2212 C CA . ASP A 1 299 ? 11.807 -3.456 -15.250 1.00 94.06 299 ASP A CA 1
ATOM 2213 C C . ASP A 1 299 ? 10.859 -2.871 -14.185 1.00 94.06 299 ASP A C 1
ATOM 2215 O O . ASP A 1 299 ? 11.289 -2.404 -13.125 1.00 94.06 299 ASP A O 1
ATOM 2219 N N . GLY A 1 300 ? 9.546 -3.044 -14.384 1.00 94.94 300 GLY A N 1
ATOM 2220 C CA . GLY A 1 300 ? 8.507 -2.794 -13.380 1.00 94.94 300 GLY A CA 1
ATOM 2221 C C . GLY A 1 300 ? 8.693 -3.584 -12.076 1.00 94.94 300 GLY A C 1
ATOM 2222 O O . GLY A 1 300 ? 8.268 -3.122 -11.016 1.00 94.94 300 GLY A O 1
ATOM 2223 N N . ILE A 1 301 ? 9.379 -4.735 -12.113 1.00 94.88 301 ILE A N 1
ATOM 2224 C CA . ILE A 1 301 ? 9.773 -5.488 -10.910 1.00 94.88 301 ILE A CA 1
ATOM 2225 C C . ILE A 1 301 ? 10.906 -4.759 -10.173 1.00 94.88 301 ILE A C 1
ATOM 2227 O O . ILE A 1 301 ? 10.872 -4.668 -8.946 1.00 94.88 301 ILE A O 1
ATOM 2231 N N . GLY A 1 302 ? 11.884 -4.200 -10.894 1.00 94.69 302 GLY A N 1
ATOM 2232 C CA . GLY A 1 302 ? 12.963 -3.386 -10.319 1.00 94.69 302 GLY A CA 1
ATOM 2233 C C . GLY A 1 302 ? 12.444 -2.103 -9.659 1.00 94.69 302 GLY A C 1
ATOM 2234 O O . GLY A 1 302 ? 12.915 -1.721 -8.583 1.00 94.69 302 GLY A O 1
ATOM 2235 N N . ILE A 1 303 ? 11.415 -1.489 -10.252 1.00 96.88 303 ILE A N 1
ATOM 2236 C CA . ILE A 1 303 ? 10.679 -0.342 -9.696 1.00 96.88 303 ILE A CA 1
ATOM 2237 C C . ILE A 1 303 ? 9.940 -0.742 -8.408 1.00 96.88 303 ILE A C 1
ATOM 2239 O O . ILE A 1 303 ? 10.136 -0.113 -7.366 1.00 96.88 303 ILE A O 1
ATOM 2243 N N . LEU A 1 304 ? 9.168 -1.836 -8.435 1.00 96.62 304 LEU A N 1
ATOM 2244 C CA . LEU A 1 304 ? 8.436 -2.351 -7.270 1.00 96.62 304 LEU A CA 1
ATOM 2245 C C . LEU A 1 304 ? 9.364 -2.763 -6.110 1.00 96.62 304 LEU A C 1
ATOM 2247 O O . LEU A 1 304 ? 9.063 -2.492 -4.947 1.00 96.62 304 LEU A O 1
ATOM 2251 N N . LEU A 1 305 ? 10.518 -3.368 -6.404 1.00 95.62 305 LEU A N 1
ATOM 2252 C CA . LEU A 1 305 ? 11.541 -3.671 -5.397 1.00 95.62 305 LEU A CA 1
ATOM 2253 C C . LEU A 1 305 ? 12.118 -2.397 -4.757 1.00 95.62 305 LEU A C 1
ATOM 2255 O O . LEU A 1 305 ? 12.420 -2.410 -3.565 1.00 95.62 305 LEU A O 1
ATOM 2259 N N . GLY A 1 306 ? 12.198 -1.289 -5.503 1.00 96.44 306 GLY A N 1
ATOM 2260 C CA . GLY A 1 306 ? 12.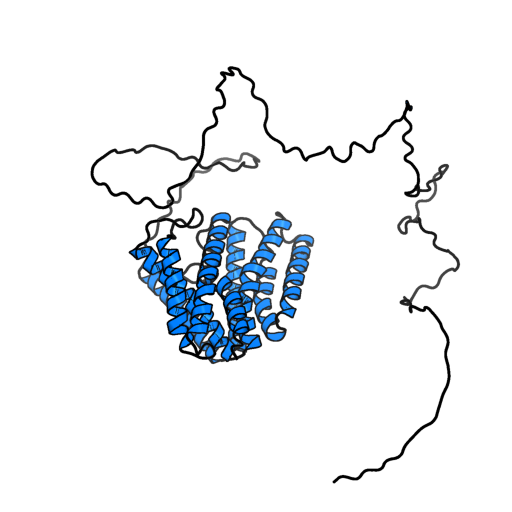535 0.031 -4.964 1.00 96.44 306 GLY A CA 1
ATOM 2261 C C . GLY A 1 306 ? 11.542 0.500 -3.895 1.00 96.44 306 GLY A C 1
ATOM 2262 O O . GLY A 1 306 ? 11.962 0.850 -2.792 1.00 96.44 306 GLY A O 1
ATOM 2263 N N . ALA A 1 307 ? 10.233 0.422 -4.173 1.00 97.56 307 ALA A N 1
ATOM 2264 C CA . ALA A 1 307 ? 9.178 0.754 -3.203 1.00 97.56 307 ALA A CA 1
ATOM 2265 C C . ALA A 1 307 ? 9.280 -0.086 -1.918 1.00 97.56 307 ALA A C 1
ATOM 2267 O O . ALA A 1 307 ? 9.218 0.447 -0.810 1.00 97.56 307 ALA A O 1
ATOM 2268 N N . ILE A 1 308 ? 9.462 -1.402 -2.072 1.00 96.12 308 ILE A N 1
ATOM 2269 C CA . ILE A 1 308 ? 9.563 -2.350 -0.953 1.00 96.12 308 ILE A CA 1
ATOM 2270 C C . ILE A 1 308 ? 10.794 -2.041 -0.092 1.00 96.12 308 ILE A C 1
ATOM 2272 O O . ILE A 1 308 ? 10.690 -2.005 1.132 1.00 96.12 308 ILE A O 1
ATOM 2276 N N . VAL A 1 309 ? 11.952 -1.777 -0.705 1.00 96.31 309 VAL A N 1
ATOM 2277 C CA . VAL A 1 309 ? 13.186 -1.447 0.027 1.00 96.31 309 VAL A CA 1
ATOM 2278 C C . VAL A 1 309 ? 13.083 -0.095 0.736 1.00 96.31 309 VAL A C 1
ATOM 2280 O O . VAL A 1 309 ? 13.547 0.011 1.870 1.00 96.31 309 VAL A O 1
ATOM 2283 N N . ALA A 1 310 ? 12.434 0.907 0.136 1.00 97.25 310 ALA A N 1
ATOM 2284 C CA . ALA A 1 310 ? 12.195 2.198 0.781 1.00 97.25 310 ALA A CA 1
ATOM 2285 C C . ALA A 1 310 ? 11.281 2.068 2.018 1.00 97.25 310 ALA A C 1
ATOM 2287 O O . ALA A 1 310 ? 11.629 2.562 3.091 1.00 97.25 310 ALA A O 1
ATOM 2288 N N . ALA A 1 311 ? 10.162 1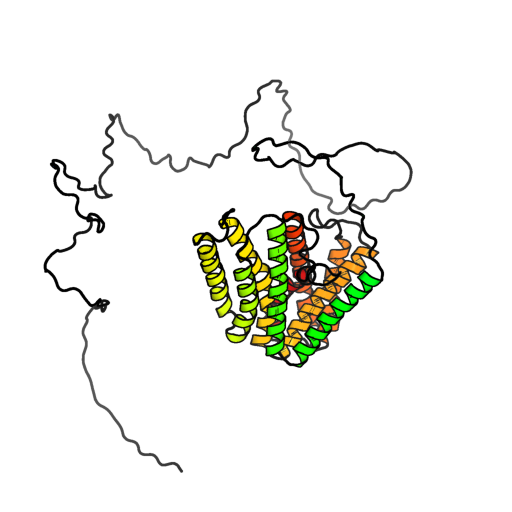.340 1.904 1.00 96.44 311 ALA A N 1
ATOM 2289 C CA . ALA A 1 311 ? 9.247 1.093 3.023 1.00 96.44 311 ALA A CA 1
ATOM 2290 C C . ALA A 1 311 ? 9.920 0.298 4.161 1.00 96.44 311 ALA A C 1
ATOM 2292 O O . ALA A 1 311 ? 9.912 0.732 5.310 1.00 96.44 311 ALA A O 1
ATOM 2293 N N . VAL A 1 312 ? 10.613 -0.803 3.844 1.00 94.56 312 VAL A N 1
ATOM 2294 C CA . VAL A 1 312 ? 11.346 -1.601 4.846 1.00 94.56 312 VAL A CA 1
ATOM 2295 C C . VAL A 1 312 ? 12.474 -0.792 5.506 1.00 94.56 312 VAL A C 1
ATOM 2297 O O . VAL A 1 312 ? 12.743 -0.971 6.693 1.00 94.56 312 VAL A O 1
ATOM 2300 N N . ALA A 1 313 ? 13.129 0.121 4.780 1.00 95.81 313 ALA A N 1
ATOM 2301 C CA . ALA A 1 313 ? 14.137 1.012 5.355 1.00 95.81 313 ALA A CA 1
ATOM 2302 C C . ALA A 1 313 ? 13.540 2.045 6.324 1.00 95.81 313 ALA A C 1
ATOM 2304 O O . ALA A 1 313 ? 14.168 2.336 7.346 1.00 95.81 313 ALA A O 1
ATOM 2305 N N . TYR A 1 314 ? 12.338 2.560 6.041 1.00 95.75 314 TYR A N 1
ATOM 2306 C CA . TYR A 1 314 ? 11.582 3.387 6.984 1.00 95.75 314 TYR A CA 1
ATOM 2307 C C . TYR A 1 314 ? 11.261 2.604 8.266 1.00 95.75 314 TYR A C 1
ATOM 2309 O O . TYR A 1 314 ? 11.665 3.033 9.351 1.00 95.75 314 TYR A O 1
ATOM 2317 N N . ASP A 1 315 ? 10.642 1.425 8.140 1.00 91.94 315 ASP A N 1
ATOM 2318 C CA . ASP A 1 315 ? 10.235 0.590 9.278 1.00 91.94 315 ASP A CA 1
ATOM 2319 C C . ASP A 1 315 ? 11.427 0.210 10.163 1.00 91.94 315 ASP A C 1
ATOM 2321 O O . ASP A 1 315 ? 11.404 0.390 11.381 1.00 91.94 315 ASP A O 1
ATOM 2325 N N . VAL A 1 316 ? 12.510 -0.290 9.555 1.00 91.56 316 VAL A N 1
ATOM 2326 C CA . VAL A 1 316 ? 13.730 -0.687 10.272 1.00 91.56 316 VAL A CA 1
ATOM 2327 C C . VAL A 1 316 ? 14.403 0.523 10.920 1.00 91.56 316 VAL A C 1
ATOM 2329 O O . VAL A 1 316 ? 14.863 0.420 12.058 1.00 91.56 316 VAL A O 1
ATOM 2332 N N . GLY A 1 317 ? 14.438 1.675 10.245 1.00 91.44 317 GLY A N 1
ATOM 2333 C CA . GLY A 1 317 ? 15.020 2.900 10.790 1.00 91.44 317 GLY A CA 1
ATOM 2334 C C . GLY A 1 317 ? 14.247 3.412 12.000 1.00 91.44 317 GLY A C 1
ATOM 2335 O O . GLY A 1 317 ? 14.850 3.653 13.048 1.00 91.44 317 GLY A O 1
ATOM 2336 N N . GLY A 1 318 ? 12.918 3.478 11.900 1.00 89.69 318 GLY A N 1
ATOM 2337 C CA . GLY A 1 318 ? 12.051 3.871 13.008 1.00 89.69 318 GLY A CA 1
ATOM 2338 C C . GLY A 1 318 ? 12.112 2.894 14.179 1.00 89.69 318 GLY A C 1
ATOM 2339 O O . GLY A 1 318 ? 12.190 3.314 15.334 1.00 89.69 318 GLY A O 1
ATOM 2340 N N . LEU A 1 319 ? 12.184 1.592 13.896 1.00 87.81 319 LEU A N 1
ATOM 2341 C CA . LEU A 1 319 ? 12.288 0.546 14.909 1.00 87.81 319 LEU A CA 1
ATOM 2342 C C . LEU A 1 319 ? 13.634 0.552 15.651 1.00 87.81 319 LEU A C 1
ATOM 2344 O O . LEU A 1 319 ? 13.668 0.285 16.852 1.00 87.81 319 LEU A O 1
ATOM 2348 N N . VAL A 1 320 ? 14.744 0.821 14.957 1.00 90.81 320 VAL A N 1
ATOM 2349 C CA . VAL A 1 320 ? 16.091 0.845 15.552 1.00 90.81 320 VAL A CA 1
ATOM 2350 C C . VAL A 1 320 ? 16.343 2.166 16.275 1.00 90.81 320 VAL A C 1
ATOM 2352 O O . VAL A 1 320 ? 16.700 2.158 17.453 1.00 90.81 320 VAL A O 1
ATOM 2355 N N . ILE A 1 321 ? 16.119 3.302 15.612 1.00 90.56 321 ILE A N 1
ATOM 2356 C CA . ILE A 1 321 ? 16.412 4.628 16.173 1.00 90.56 321 ILE A CA 1
ATOM 2357 C C . ILE A 1 321 ? 15.381 4.989 17.248 1.00 90.56 321 ILE A C 1
ATOM 2359 O O . ILE A 1 321 ? 15.764 5.457 18.319 1.00 90.56 321 ILE A O 1
ATOM 2363 N N . GLY A 1 322 ? 14.103 4.650 17.051 1.00 86.69 322 GLY A N 1
ATOM 2364 C CA . GLY A 1 322 ? 13.064 4.830 18.067 1.00 86.69 322 GLY A CA 1
ATOM 2365 C C . GLY A 1 322 ? 13.293 4.006 19.339 1.00 86.69 322 GLY A C 1
ATOM 2366 O O . GLY A 1 322 ? 12.890 4.440 20.412 1.00 86.69 322 GLY A O 1
ATOM 2367 N N . ARG A 1 323 ? 13.999 2.866 19.263 1.00 86.56 323 ARG A N 1
ATOM 2368 C CA . ARG A 1 323 ? 14.412 2.083 20.447 1.00 86.56 323 ARG A CA 1
ATOM 2369 C C . ARG A 1 323 ? 15.720 2.551 21.081 1.00 86.56 323 ARG A C 1
ATOM 2371 O O . ARG A 1 323 ? 15.898 2.354 22.277 1.00 86.56 323 ARG A O 1
ATOM 2378 N N . ALA A 1 324 ? 16.637 3.118 20.300 1.00 87.75 324 ALA A N 1
ATOM 2379 C CA . ALA A 1 324 ? 17.939 3.571 20.792 1.00 87.75 324 ALA A CA 1
ATOM 2380 C C . ALA A 1 324 ? 17.916 5.004 21.355 1.00 87.75 324 ALA A C 1
ATOM 2382 O O . ALA A 1 324 ? 18.688 5.319 22.257 1.00 87.75 324 ALA A O 1
ATOM 2383 N N . ALA A 1 325 ? 17.054 5.868 20.811 1.00 85.88 325 ALA A N 1
ATOM 2384 C CA . ALA A 1 325 ? 17.026 7.305 21.090 1.00 85.88 325 ALA A CA 1
ATOM 2385 C C . ALA A 1 325 ? 15.611 7.886 21.279 1.00 85.88 325 ALA A C 1
ATOM 2387 O O . ALA A 1 325 ? 15.489 9.085 21.519 1.00 85.88 325 ALA A O 1
ATOM 2388 N N . GLY A 1 326 ? 14.554 7.070 21.185 1.00 82.31 326 GLY A N 1
ATOM 2389 C CA . GLY A 1 326 ? 13.176 7.524 21.370 1.00 82.31 326 GLY A CA 1
ATOM 2390 C C . GLY A 1 326 ? 12.912 8.070 22.773 1.00 82.31 326 GLY A C 1
ATOM 2391 O O . GLY A 1 326 ? 13.204 7.404 23.766 1.00 82.31 326 GLY A O 1
ATOM 2392 N N . ARG A 1 327 ? 12.347 9.277 22.840 1.00 83.94 327 ARG A N 1
ATOM 2393 C CA . ARG A 1 327 ? 11.975 9.975 24.084 1.00 83.94 327 ARG A CA 1
ATOM 2394 C C . ARG A 1 327 ? 10.623 10.670 23.961 1.00 83.94 327 ARG A C 1
ATOM 2396 O O . ARG A 1 327 ? 9.837 10.635 24.900 1.00 83.94 327 ARG A O 1
ATOM 2403 N N . SER A 1 328 ? 10.351 11.270 22.805 1.00 86.12 328 SER A N 1
ATOM 2404 C CA . SER A 1 328 ? 9.168 12.100 22.574 1.00 86.12 328 SER A CA 1
ATOM 2405 C C . SER A 1 328 ? 8.085 11.285 21.857 1.00 86.12 328 SER A C 1
ATOM 2407 O O . SER A 1 328 ? 8.330 10.866 20.725 1.00 86.12 328 SER A O 1
ATOM 2409 N N . PRO A 1 329 ? 6.900 11.024 22.442 1.00 83.44 329 PRO A N 1
ATOM 2410 C CA . PRO A 1 329 ? 5.833 10.292 21.755 1.00 83.44 329 PRO A CA 1
ATOM 2411 C C . PRO A 1 329 ? 5.266 11.105 20.580 1.00 83.44 329 PRO A C 1
ATOM 2413 O O . PRO A 1 329 ? 5.089 12.316 20.674 1.00 83.44 329 PRO A O 1
ATOM 2416 N N . LEU A 1 330 ? 4.975 10.435 19.464 1.00 78.12 330 LEU A N 1
ATOM 2417 C CA . LEU A 1 330 ? 4.635 11.081 18.193 1.00 78.12 330 LEU A CA 1
ATOM 2418 C C . LEU A 1 330 ? 3.184 11.580 18.124 1.00 78.12 330 LEU A C 1
ATOM 2420 O O . LEU A 1 330 ? 2.919 12.630 17.546 1.00 78.12 330 LEU A O 1
ATOM 2424 N N . SER A 1 331 ? 2.222 10.819 18.656 1.00 73.62 331 SER A N 1
ATOM 2425 C CA . SER A 1 331 ? 0.814 11.235 18.699 1.00 73.62 331 SER A CA 1
ATOM 2426 C C . SER A 1 331 ? -0.015 10.399 19.676 1.00 73.62 331 SER A C 1
ATOM 2428 O O . SER A 1 331 ? 0.284 9.231 19.925 1.00 73.62 331 SER A O 1
ATOM 2430 N N . ALA A 1 332 ? -1.147 10.948 20.124 1.00 64.25 332 ALA A N 1
ATOM 2431 C CA . ALA A 1 332 ? -2.170 10.205 20.869 1.00 64.25 332 ALA A CA 1
ATOM 2432 C C . ALA A 1 332 ? -2.853 9.084 20.047 1.00 64.25 332 ALA A C 1
ATOM 2434 O O . ALA A 1 332 ? -3.592 8.274 20.603 1.00 64.25 332 ALA A O 1
ATOM 2435 N N . ALA A 1 333 ? -2.625 9.021 18.728 1.00 59.34 333 ALA A N 1
ATOM 2436 C CA . ALA A 1 333 ? -3.059 7.911 17.879 1.00 59.34 333 ALA A CA 1
ATOM 2437 C C . ALA A 1 333 ? -2.039 6.756 17.836 1.00 59.34 333 ALA A C 1
ATOM 2439 O O . ALA A 1 333 ? -2.397 5.640 17.471 1.00 59.34 333 ALA A O 1
ATOM 2440 N N . SER A 1 334 ? -0.777 6.992 18.218 1.00 64.44 334 SER A N 1
ATOM 2441 C CA . SER A 1 334 ? 0.246 5.945 18.292 1.00 64.44 334 SER A CA 1
ATOM 2442 C C . SER A 1 334 ? 1.292 6.237 19.386 1.00 64.44 334 SER A C 1
ATOM 2444 O O . SER A 1 334 ? 2.420 6.623 19.075 1.00 64.44 334 SER A O 1
ATOM 2446 N N . PRO A 1 335 ? 0.957 6.033 20.680 1.00 60.59 335 PRO A N 1
ATOM 2447 C CA . PRO A 1 335 ? 1.842 6.385 21.801 1.00 60.59 335 PRO A CA 1
ATOM 2448 C C . PRO A 1 335 ? 3.188 5.644 21.820 1.00 60.59 335 PRO A C 1
ATOM 2450 O O . PRO A 1 335 ? 4.149 6.122 22.410 1.00 60.59 335 PRO A O 1
ATOM 2453 N N . ASN A 1 336 ? 3.266 4.478 21.167 1.00 69.94 336 ASN A N 1
ATOM 2454 C CA . ASN A 1 336 ? 4.485 3.663 21.080 1.00 69.94 336 ASN A CA 1
ATOM 2455 C C . ASN A 1 336 ? 5.455 4.111 19.969 1.00 69.94 336 ASN A C 1
ATOM 2457 O O . ASN A 1 336 ? 6.538 3.539 19.849 1.00 69.94 336 ASN A O 1
ATOM 2461 N N . LYS A 1 337 ? 5.071 5.082 19.132 1.00 79.56 337 LYS A N 1
ATOM 2462 C CA . LYS A 1 337 ? 5.943 5.674 18.110 1.00 79.56 337 LYS A CA 1
ATOM 2463 C C . LYS A 1 337 ? 6.521 6.968 18.650 1.00 79.56 337 LYS A C 1
ATOM 2465 O O . LYS A 1 337 ? 5.807 7.752 19.269 1.00 79.56 337 LYS A O 1
ATOM 2470 N N . THR A 1 338 ? 7.801 7.196 18.395 1.00 88.12 338 THR A N 1
ATOM 2471 C CA . THR A 1 338 ? 8.525 8.372 18.880 1.00 88.12 338 THR A CA 1
ATOM 2472 C C . THR A 1 338 ? 8.915 9.297 17.735 1.00 88.12 338 THR A C 1
ATOM 2474 O O . THR A 1 338 ? 9.094 8.846 16.603 1.00 88.12 338 THR A O 1
ATOM 2477 N N . VAL A 1 339 ? 9.050 10.594 18.010 1.00 89.25 339 VAL A N 1
ATOM 2478 C CA . VAL A 1 339 ? 9.466 11.601 17.019 1.00 89.25 339 VAL A CA 1
ATOM 2479 C C . VAL A 1 339 ? 10.895 11.323 16.545 1.00 89.25 339 VAL A C 1
ATOM 2481 O O . VAL A 1 339 ? 11.180 11.413 15.352 1.00 89.25 339 VAL A O 1
ATOM 2484 N N . GLU A 1 340 ? 11.781 10.895 17.449 1.00 92.12 340 GLU A N 1
ATOM 2485 C CA . GLU A 1 340 ? 13.150 10.501 17.101 1.00 92.12 340 GLU A CA 1
ATOM 2486 C C . GLU A 1 340 ? 13.159 9.226 16.241 1.00 92.12 340 GLU A C 1
ATOM 2488 O O . GLU A 1 340 ? 13.962 9.104 15.315 1.00 92.12 340 GLU A O 1
ATOM 2493 N N . GLY A 1 341 ? 12.221 8.304 16.493 1.00 90.88 341 GLY A N 1
ATOM 2494 C CA . GLY A 1 341 ? 11.966 7.146 15.639 1.00 90.88 341 GLY A CA 1
ATOM 2495 C C . GLY A 1 341 ? 11.487 7.549 14.245 1.00 90.88 341 GLY A C 1
ATOM 2496 O O . GLY A 1 341 ? 12.089 7.130 13.262 1.00 90.88 341 GLY A O 1
ATOM 2497 N N . LEU A 1 342 ? 10.468 8.409 14.142 1.00 91.75 342 LEU A N 1
ATOM 2498 C CA . LEU A 1 342 ? 9.956 8.923 12.866 1.00 91.75 342 LEU A CA 1
ATOM 2499 C C . LEU A 1 342 ? 11.078 9.545 12.023 1.00 91.75 342 LEU A C 1
ATOM 2501 O O . LEU A 1 342 ? 11.328 9.099 10.905 1.00 91.75 342 LEU A O 1
ATOM 2505 N N . VAL A 1 343 ? 11.796 10.528 12.575 1.00 93.94 343 VAL A N 1
ATOM 2506 C CA . VAL A 1 343 ? 12.884 11.224 11.868 1.00 93.94 343 VAL A CA 1
ATOM 2507 C C . VAL A 1 343 ? 14.019 10.255 11.510 1.00 93.94 343 VAL A C 1
ATOM 2509 O O . VAL A 1 343 ? 14.580 10.343 10.417 1.00 93.94 343 VAL A O 1
ATOM 2512 N N . GLY A 1 344 ? 14.318 9.282 12.376 1.00 93.62 344 GLY A N 1
ATOM 2513 C CA . GLY A 1 344 ? 15.280 8.216 12.098 1.00 93.62 344 GLY A CA 1
ATOM 2514 C C . GLY A 1 344 ? 14.868 7.293 10.946 1.00 93.62 344 GLY A C 1
ATOM 2515 O O . GLY A 1 344 ? 15.688 6.993 10.078 1.00 93.62 344 GLY A O 1
ATOM 2516 N N . GLY A 1 345 ? 13.598 6.881 10.898 1.00 94.75 345 GLY A N 1
ATOM 2517 C CA . GLY A 1 345 ? 13.018 6.107 9.798 1.00 94.75 345 GLY A CA 1
ATOM 2518 C C . GLY A 1 345 ? 13.048 6.873 8.481 1.00 94.75 345 GLY A C 1
ATOM 2519 O O . GLY A 1 345 ? 13.504 6.346 7.468 1.00 94.75 345 GLY A O 1
ATOM 2520 N N . MET A 1 346 ? 12.653 8.148 8.501 1.00 96.44 346 MET A N 1
ATOM 2521 C CA . MET A 1 346 ? 12.731 9.040 7.341 1.00 96.44 346 MET A CA 1
ATOM 2522 C C . MET A 1 346 ? 14.171 9.166 6.821 1.00 96.44 346 MET A C 1
ATOM 2524 O O . MET A 1 346 ? 14.420 8.979 5.630 1.00 96.44 346 MET A O 1
ATOM 2528 N N . ALA A 1 347 ? 15.138 9.416 7.709 1.00 97.00 347 ALA A N 1
ATOM 2529 C CA . ALA A 1 347 ? 16.547 9.530 7.343 1.00 97.00 347 ALA A CA 1
ATOM 2530 C C . ALA A 1 347 ? 17.113 8.216 6.774 1.00 97.00 347 ALA A C 1
ATOM 2532 O O . ALA A 1 347 ? 17.804 8.240 5.752 1.00 97.00 347 ALA A O 1
ATOM 2533 N N . LEU A 1 348 ? 16.798 7.064 7.382 1.00 96.62 348 LEU A N 1
ATOM 2534 C CA . LEU A 1 348 ? 17.264 5.771 6.878 1.00 96.62 348 LEU A CA 1
ATOM 2535 C C . LEU A 1 348 ? 16.601 5.409 5.540 1.00 96.62 348 LEU A C 1
ATOM 2537 O O . LEU A 1 348 ? 17.292 4.908 4.657 1.00 96.62 348 LEU A O 1
ATOM 2541 N N . CYS A 1 349 ? 15.319 5.733 5.342 1.00 97.50 349 CYS A N 1
ATOM 2542 C CA . CYS A 1 349 ? 14.628 5.598 4.057 1.00 97.50 349 CYS A CA 1
ATOM 2543 C C . CYS A 1 349 ? 15.348 6.369 2.938 1.00 97.50 349 CYS A C 1
ATOM 2545 O O . CYS A 1 349 ? 15.642 5.790 1.889 1.00 97.50 349 CYS A O 1
ATOM 2547 N N . VAL A 1 350 ? 15.718 7.638 3.167 1.00 98.12 350 VAL A N 1
ATOM 2548 C CA . VAL A 1 350 ? 16.488 8.433 2.191 1.00 98.12 350 VAL A CA 1
ATOM 2549 C C . VAL A 1 350 ? 17.857 7.806 1.919 1.00 98.12 350 VAL A C 1
ATOM 2551 O O . VAL A 1 350 ? 18.219 7.613 0.757 1.00 98.12 350 VAL A O 1
ATOM 2554 N N . VAL A 1 351 ? 18.621 7.455 2.959 1.00 97.88 351 VAL A N 1
ATOM 2555 C CA . VAL A 1 351 ? 19.984 6.909 2.808 1.00 97.88 351 VAL A CA 1
ATOM 2556 C C . VAL A 1 351 ? 19.977 5.548 2.107 1.00 97.88 351 VAL A C 1
ATOM 2558 O O . VAL A 1 351 ? 20.725 5.355 1.148 1.00 97.88 351 VAL A O 1
ATOM 2561 N N . VAL A 1 352 ? 19.120 4.615 2.527 1.00 97.38 352 VAL A N 1
ATOM 2562 C CA . VAL A 1 352 ? 19.037 3.269 1.937 1.00 97.38 352 VAL A CA 1
ATOM 2563 C C . VAL A 1 352 ? 18.503 3.330 0.509 1.00 97.38 352 VAL A C 1
ATOM 2565 O O . VAL A 1 352 ? 19.060 2.662 -0.356 1.00 97.38 352 VAL A O 1
ATOM 2568 N N . SER A 1 353 ? 17.512 4.172 0.207 1.00 97.06 353 SER A N 1
ATOM 2569 C CA . SER A 1 353 ? 17.049 4.336 -1.180 1.00 97.06 353 SER A CA 1
ATOM 2570 C C . SER A 1 353 ? 18.133 4.960 -2.069 1.00 97.06 353 SER A C 1
ATOM 2572 O O . SER A 1 353 ? 18.367 4.492 -3.180 1.00 97.06 353 SER A O 1
ATOM 2574 N N . THR A 1 354 ? 18.879 5.951 -1.564 1.00 97.44 354 THR A N 1
ATOM 2575 C CA . THR A 1 354 ? 20.004 6.560 -2.297 1.00 97.44 354 THR A CA 1
ATOM 2576 C C . THR A 1 354 ? 21.109 5.545 -2.595 1.00 97.44 354 THR A C 1
ATOM 2578 O O . THR A 1 354 ? 21.608 5.509 -3.719 1.00 97.44 354 THR A O 1
ATOM 2581 N N . VAL A 1 355 ? 21.502 4.729 -1.610 1.00 97.06 355 VAL A N 1
ATOM 2582 C CA . VAL A 1 355 ? 22.675 3.838 -1.701 1.00 97.06 355 VAL A CA 1
ATOM 2583 C C . VAL A 1 355 ? 22.346 2.471 -2.296 1.00 97.06 355 VAL A C 1
ATOM 2585 O O . VAL A 1 355 ? 23.109 1.991 -3.121 1.00 97.06 355 VAL A O 1
ATOM 2588 N N . ILE A 1 356 ? 21.251 1.837 -1.871 1.00 96.12 356 ILE A N 1
ATOM 2589 C CA . ILE A 1 356 ? 20.918 0.449 -2.222 1.00 96.12 356 ILE A CA 1
ATOM 2590 C C . ILE A 1 356 ? 20.054 0.391 -3.481 1.00 96.12 356 ILE A C 1
ATOM 2592 O O . ILE A 1 356 ? 20.399 -0.335 -4.406 1.00 96.12 356 ILE A O 1
ATOM 2596 N N . VAL A 1 357 ? 18.972 1.175 -3.564 1.00 94.56 357 VAL A N 1
ATOM 2597 C CA . VAL A 1 357 ? 18.054 1.101 -4.721 1.00 94.56 357 VAL A CA 1
ATOM 2598 C C . VAL A 1 357 ? 18.725 1.576 -6.015 1.00 94.56 357 VAL A C 1
ATOM 2600 O O . VAL A 1 357 ? 18.431 1.053 -7.083 1.00 94.56 357 VAL A O 1
ATOM 2603 N N . SER A 1 358 ? 19.709 2.478 -5.939 1.00 92.94 358 SER A N 1
ATOM 2604 C CA . SER A 1 358 ? 20.506 2.888 -7.107 1.00 92.94 358 SER A CA 1
ATOM 2605 C C . SER A 1 358 ? 21.495 1.831 -7.631 1.00 92.94 358 SER A C 1
ATOM 2607 O O . SER A 1 358 ? 22.138 2.074 -8.650 1.00 92.94 358 SER A O 1
ATOM 2609 N N . MET A 1 359 ? 21.619 0.663 -6.984 1.00 93.88 359 MET A N 1
ATOM 2610 C CA . MET A 1 359 ? 22.526 -0.416 -7.411 1.00 93.88 359 MET A CA 1
ATOM 2611 C C . MET A 1 359 ? 21.969 -1.313 -8.531 1.00 93.88 359 MET A C 1
ATOM 2613 O O . MET A 1 359 ? 22.692 -2.197 -8.994 1.00 93.88 359 MET A O 1
ATOM 2617 N N . TRP A 1 360 ? 20.712 -1.137 -8.955 1.00 94.31 360 TRP A N 1
ATOM 2618 C CA . TRP A 1 360 ? 20.094 -1.927 -10.027 1.00 94.31 360 TRP A CA 1
ATOM 2619 C C . TRP A 1 360 ? 19.277 -1.073 -10.999 1.00 94.31 360 TRP A C 1
ATOM 2621 O O . TRP A 1 360 ? 18.775 -0.007 -10.646 1.00 94.31 360 TRP A O 1
ATOM 2631 N N . GLU A 1 361 ? 19.122 -1.560 -12.228 1.00 91.94 361 GLU A N 1
ATOM 2632 C CA . GLU A 1 361 ? 18.248 -0.945 -13.231 1.00 91.94 361 GLU A CA 1
ATOM 2633 C C . GLU A 1 361 ? 16.760 -1.245 -12.940 1.00 91.94 361 GLU A C 1
ATOM 2635 O O . GLU A 1 361 ? 16.456 -2.290 -12.354 1.00 91.94 361 GLU A O 1
ATOM 2640 N N . PRO A 1 362 ? 15.824 -0.345 -13.296 1.00 92.56 362 PRO A N 1
ATOM 2641 C CA . PRO A 1 362 ? 16.037 0.908 -14.033 1.00 92.56 362 PRO A CA 1
ATOM 2642 C C . PRO A 1 362 ? 16.421 2.109 -13.145 1.00 92.56 362 PRO A C 1
ATOM 2644 O O . PRO A 1 362 ? 16.469 3.240 -13.620 1.00 92.56 362 PRO A O 1
ATOM 2647 N N . TRP A 1 363 ? 16.673 1.915 -11.844 1.00 94.50 363 TRP A N 1
ATOM 2648 C CA . TRP A 1 363 ? 17.036 3.027 -10.960 1.00 94.50 363 TRP A CA 1
ATOM 2649 C C . TRP A 1 363 ? 18.430 3.573 -11.276 1.00 94.50 363 TRP A C 1
ATOM 2651 O O . TRP A 1 363 ? 18.554 4.786 -11.429 1.00 94.50 363 TRP A O 1
ATOM 2661 N N . GLY A 1 364 ? 19.453 2.709 -11.354 1.00 88.06 364 GLY A N 1
ATOM 2662 C CA . GLY A 1 364 ? 20.785 2.902 -11.970 1.00 88.06 364 GLY A CA 1
ATOM 2663 C C . GLY A 1 364 ? 21.662 4.090 -11.522 1.00 88.06 364 GLY A C 1
ATOM 2664 O O . GLY A 1 364 ? 22.822 4.206 -11.911 1.00 88.06 364 GLY A O 1
ATOM 2665 N N . THR A 1 365 ? 21.126 5.037 -10.754 1.00 93.56 365 THR A N 1
ATOM 2666 C CA . THR A 1 365 ? 21.705 6.356 -10.486 1.00 93.56 365 THR A CA 1
ATOM 2667 C C . THR A 1 365 ? 21.244 6.856 -9.119 1.00 93.56 365 THR A C 1
ATOM 2669 O O . THR A 1 365 ? 20.053 6.868 -8.806 1.00 93.56 365 THR A O 1
ATOM 2672 N N . TRP A 1 366 ? 22.189 7.349 -8.308 1.00 95.31 366 TRP A N 1
ATOM 2673 C CA . TRP A 1 366 ? 21.938 7.850 -6.946 1.00 95.31 366 TRP A CA 1
ATOM 2674 C C . TRP A 1 366 ? 20.822 8.903 -6.865 1.00 95.31 366 TRP A C 1
ATOM 2676 O O . TRP A 1 366 ? 20.118 8.965 -5.864 1.00 95.31 366 TRP A O 1
ATOM 2686 N N . LYS A 1 367 ? 20.622 9.708 -7.920 1.00 96.38 367 LYS A N 1
ATOM 2687 C CA . LYS A 1 367 ? 19.552 10.717 -8.006 1.00 96.38 367 LYS A CA 1
ATOM 2688 C C . LYS A 1 367 ? 18.156 10.102 -7.932 1.00 96.38 367 LYS A C 1
ATOM 2690 O O . LYS A 1 367 ? 17.316 10.624 -7.206 1.00 96.38 367 LYS A O 1
ATOM 2695 N N . HIS A 1 368 ? 17.910 9.015 -8.665 1.00 95.88 368 HIS A N 1
ATOM 2696 C CA . HIS A 1 368 ? 16.591 8.383 -8.710 1.00 95.88 368 HIS A CA 1
ATOM 2697 C C . HIS A 1 368 ? 16.286 7.723 -7.357 1.00 95.88 368 HIS A C 1
ATOM 2699 O O . HIS A 1 368 ? 15.221 7.952 -6.789 1.00 95.88 368 HIS A O 1
ATOM 2705 N N . GLY A 1 369 ? 17.272 7.026 -6.776 1.00 96.38 369 GLY A N 1
ATOM 2706 C CA . GLY A 1 369 ? 17.185 6.471 -5.420 1.00 96.38 369 GLY A CA 1
ATOM 2707 C C . GLY A 1 369 ? 17.013 7.531 -4.320 1.00 96.38 369 GLY A C 1
ATOM 2708 O O . GLY A 1 369 ? 16.234 7.331 -3.392 1.00 96.38 369 GLY A O 1
ATOM 2709 N N . PHE A 1 370 ? 17.678 8.686 -4.435 1.00 97.81 370 PHE A N 1
ATOM 2710 C CA . PHE A 1 370 ? 17.517 9.811 -3.506 1.00 97.81 370 PHE A CA 1
ATOM 2711 C C . PHE A 1 370 ? 16.113 10.419 -3.570 1.00 97.81 370 PHE A C 1
ATOM 2713 O O . PHE A 1 370 ? 15.487 10.622 -2.532 1.00 97.81 370 PHE A O 1
ATOM 2720 N N . VAL A 1 371 ? 15.597 10.686 -4.774 1.00 97.75 371 VAL A N 1
ATOM 2721 C CA . VAL A 1 371 ? 14.262 11.282 -4.947 1.00 97.75 371 VAL A CA 1
ATOM 2722 C C . VAL A 1 371 ? 13.156 10.300 -4.555 1.00 97.75 371 VAL A C 1
ATOM 2724 O O . VAL A 1 371 ? 12.213 10.711 -3.879 1.00 97.75 371 VAL A O 1
ATOM 2727 N N . LEU A 1 372 ? 13.305 9.006 -4.870 1.00 97.94 372 LEU A N 1
ATOM 2728 C CA . LEU A 1 372 ? 12.453 7.950 -4.320 1.00 97.94 372 LEU A CA 1
ATOM 2729 C C . LEU A 1 372 ? 12.455 7.997 -2.789 1.00 97.94 372 LEU A C 1
ATOM 2731 O O . LEU A 1 372 ? 11.396 8.121 -2.182 1.00 97.94 372 LEU A O 1
ATOM 2735 N N . GLY A 1 373 ? 13.638 7.942 -2.171 1.00 97.44 373 GLY A N 1
ATOM 2736 C CA . GLY A 1 373 ? 13.781 7.924 -0.718 1.00 97.44 373 GLY A CA 1
ATOM 2737 C C . GLY A 1 373 ? 13.199 9.156 -0.032 1.00 97.44 373 GLY A C 1
ATOM 2738 O O . GLY A 1 373 ? 12.611 9.023 1.037 1.00 97.44 373 GLY A O 1
ATOM 2739 N N . LEU A 1 374 ? 13.318 10.335 -0.651 1.00 98.06 374 LEU A N 1
ATOM 2740 C CA . LEU A 1 374 ? 12.783 11.600 -0.144 1.00 98.06 374 LEU A CA 1
ATOM 2741 C C . LEU A 1 374 ? 11.250 11.615 -0.115 1.00 98.06 374 LEU A C 1
ATOM 2743 O O . LEU A 1 374 ? 10.668 11.956 0.912 1.00 98.06 374 LEU A O 1
ATOM 2747 N N . PHE A 1 375 ? 10.586 11.222 -1.206 1.00 98.19 375 PHE A N 1
ATOM 2748 C CA . PHE A 1 375 ? 9.121 11.174 -1.225 1.00 98.19 375 PHE A CA 1
ATOM 2749 C C . PHE A 1 375 ? 8.567 9.966 -0.451 1.00 98.19 375 PHE A C 1
ATOM 2751 O O . PHE A 1 375 ? 7.564 10.104 0.250 1.00 98.19 375 PHE A O 1
ATOM 2758 N N . ALA A 1 376 ? 9.233 8.808 -0.495 1.00 97.75 376 ALA A N 1
ATOM 2759 C CA . ALA A 1 376 ? 8.860 7.636 0.299 1.00 97.75 376 ALA A CA 1
ATOM 2760 C C . ALA A 1 376 ? 8.972 7.905 1.810 1.00 97.75 376 ALA A C 1
ATOM 2762 O O . ALA A 1 376 ? 8.089 7.495 2.559 1.00 97.75 376 ALA A O 1
ATOM 2763 N N . ALA A 1 377 ? 9.976 8.673 2.251 1.00 97.12 377 ALA A N 1
ATOM 2764 C CA . ALA A 1 377 ? 10.105 9.108 3.641 1.00 97.12 377 ALA A CA 1
ATOM 2765 C C . ALA A 1 377 ? 8.948 10.012 4.104 1.00 97.12 377 ALA A C 1
ATOM 2767 O O . ALA A 1 377 ? 8.663 10.050 5.293 1.00 97.12 377 ALA A O 1
ATOM 2768 N N . ILE A 1 378 ? 8.261 10.720 3.202 1.00 96.06 378 ILE A N 1
ATOM 2769 C CA . ILE A 1 378 ? 7.052 11.493 3.539 1.00 96.06 378 ILE A CA 1
ATOM 2770 C C . ILE A 1 378 ? 5.811 10.585 3.521 1.00 96.06 378 ILE A C 1
ATOM 2772 O O . ILE A 1 378 ? 4.935 10.712 4.372 1.00 96.06 378 ILE A O 1
ATOM 2776 N N . ALA A 1 379 ? 5.739 9.649 2.573 1.00 96.88 379 ALA A N 1
ATOM 2777 C CA . ALA A 1 379 ? 4.566 8.808 2.343 1.00 96.88 379 ALA A CA 1
ATOM 2778 C C . ALA A 1 379 ? 4.414 7.643 3.338 1.00 96.88 379 ALA A C 1
ATOM 2780 O O . ALA A 1 379 ? 3.303 7.378 3.798 1.00 96.88 379 ALA A O 1
ATOM 2781 N N . ALA A 1 380 ? 5.509 6.969 3.701 1.00 95.56 380 ALA A N 1
ATOM 2782 C CA . ALA A 1 380 ? 5.489 5.841 4.633 1.00 95.56 380 ALA A CA 1
ATOM 2783 C C . ALA A 1 380 ? 4.909 6.210 6.021 1.00 95.56 380 ALA A C 1
ATOM 2785 O O . ALA A 1 380 ? 3.992 5.511 6.461 1.00 95.56 380 ALA A O 1
ATOM 2786 N N . PRO A 1 381 ? 5.301 7.335 6.668 1.00 93.25 381 PRO A N 1
ATOM 2787 C CA . PRO A 1 381 ? 4.643 7.822 7.883 1.00 93.25 381 PRO A CA 1
ATOM 2788 C C . PRO A 1 381 ? 3.141 8.052 7.735 1.00 93.25 381 PRO A C 1
ATOM 2790 O O . PRO A 1 381 ? 2.391 7.795 8.671 1.00 93.25 381 PRO A O 1
ATOM 2793 N N . ILE A 1 382 ? 2.679 8.544 6.581 1.00 93.38 382 ILE A N 1
ATOM 2794 C CA . ILE A 1 382 ? 1.255 8.831 6.364 1.00 93.38 382 ILE A CA 1
ATOM 2795 C C . ILE A 1 382 ? 0.450 7.527 6.361 1.00 93.38 382 ILE A C 1
ATOM 2797 O O . ILE A 1 382 ? -0.615 7.484 6.974 1.00 93.38 382 ILE A O 1
ATOM 2801 N N . GLY A 1 383 ? 0.962 6.455 5.750 1.00 92.25 383 GLY A N 1
ATOM 2802 C CA . GLY A 1 383 ? 0.325 5.135 5.787 1.00 92.25 383 GLY A CA 1
ATOM 2803 C C . GLY A 1 383 ? 0.294 4.518 7.183 1.00 92.25 383 GLY A C 1
ATOM 2804 O O . GLY A 1 383 ? -0.776 4.172 7.685 1.00 92.25 383 GLY A O 1
ATOM 2805 N N . ASP A 1 384 ? 1.454 4.490 7.833 1.00 89.50 384 ASP A N 1
ATOM 2806 C CA . ASP A 1 384 ? 1.682 3.965 9.184 1.00 89.50 384 ASP A CA 1
ATOM 2807 C C . ASP A 1 384 ? 0.873 4.714 10.276 1.00 89.50 384 ASP A C 1
ATOM 2809 O O . ASP A 1 384 ? 0.380 4.121 11.247 1.00 89.50 384 ASP A O 1
ATOM 2813 N N . LEU A 1 385 ? 0.655 6.024 10.111 1.00 89.81 385 LEU A N 1
ATOM 2814 C CA . LEU A 1 385 ? -0.244 6.816 10.958 1.00 89.81 385 LEU A CA 1
ATOM 2815 C C . LEU A 1 385 ? -1.724 6.645 10.585 1.00 89.81 385 LEU A C 1
ATOM 2817 O O . LEU A 1 385 ? -2.559 6.599 11.490 1.00 89.81 385 LEU A O 1
ATOM 2821 N N . SER A 1 386 ? -2.059 6.507 9.297 1.00 91.56 386 SER A N 1
ATOM 2822 C CA . SER A 1 386 ? -3.442 6.282 8.847 1.00 91.56 386 SER A CA 1
ATOM 2823 C C . SER A 1 386 ? -3.990 4.956 9.367 1.00 91.56 386 SER A C 1
ATOM 2825 O O . SER A 1 386 ? -5.097 4.925 9.905 1.00 91.56 386 SER A O 1
ATOM 2827 N N . GLU A 1 387 ? -3.210 3.872 9.299 1.00 90.56 387 GLU A N 1
ATOM 2828 C CA . GLU A 1 387 ? -3.634 2.596 9.878 1.00 90.56 387 GLU A CA 1
ATOM 2829 C C . GLU A 1 387 ? -3.749 2.691 11.408 1.00 90.56 387 GLU A C 1
ATOM 2831 O O . GLU A 1 387 ? -4.728 2.218 11.982 1.00 90.56 387 GLU A O 1
ATOM 2836 N N . SER A 1 388 ? -2.809 3.367 12.082 1.00 89.12 388 SER A N 1
ATOM 2837 C CA . SER A 1 388 ? -2.877 3.584 13.540 1.00 89.12 388 SER A CA 1
ATOM 2838 C C . SER A 1 388 ? -4.157 4.319 13.964 1.00 89.12 388 SER A C 1
ATOM 2840 O O . SER A 1 388 ? -4.790 3.938 14.950 1.00 89.12 388 SER A O 1
ATOM 2842 N N . LEU A 1 389 ? -4.569 5.338 13.201 1.00 90.50 389 LEU A N 1
ATOM 2843 C CA . LEU A 1 389 ? -5.806 6.085 13.432 1.00 90.50 389 LEU A CA 1
ATOM 2844 C C . LEU A 1 389 ? -7.039 5.183 13.286 1.00 90.50 389 LEU A C 1
ATOM 2846 O O . LEU A 1 389 ? -7.886 5.176 14.180 1.00 90.50 389 LEU A O 1
ATOM 2850 N N . ILE A 1 390 ? -7.113 4.388 12.212 1.00 91.81 390 ILE A N 1
ATOM 2851 C CA . ILE A 1 390 ? -8.227 3.458 11.966 1.00 91.81 390 ILE A CA 1
ATOM 2852 C C . ILE A 1 390 ? -8.276 2.365 13.043 1.00 91.81 390 ILE A C 1
ATOM 2854 O O . ILE A 1 390 ? -9.347 2.065 13.562 1.00 91.81 390 ILE A O 1
ATOM 2858 N N . LYS A 1 391 ? -7.133 1.785 13.432 1.00 90.31 391 LYS A N 1
ATOM 2859 C CA . LYS A 1 391 ? -7.078 0.754 14.485 1.00 90.31 391 LYS A CA 1
ATOM 2860 C C . LYS A 1 391 ? -7.619 1.284 15.816 1.00 90.31 391 LYS A C 1
ATOM 2862 O O . LYS A 1 391 ? -8.426 0.606 16.452 1.00 90.31 391 LYS A O 1
ATOM 2867 N N . ARG A 1 392 ? -7.272 2.527 16.179 1.00 89.19 392 ARG A N 1
ATOM 2868 C CA . ARG A 1 392 ? -7.819 3.209 17.363 1.00 89.19 392 ARG A CA 1
ATOM 2869 C C . ARG A 1 392 ? -9.332 3.443 17.267 1.00 89.19 392 ARG A C 1
ATOM 2871 O O . ARG A 1 392 ? -10.024 3.177 18.241 1.00 89.19 392 ARG A O 1
ATOM 2878 N N . ASP A 1 393 ? -9.832 3.917 16.125 1.00 90.19 393 ASP A N 1
ATOM 2879 C CA . ASP A 1 393 ? -11.267 4.168 15.892 1.00 90.19 393 ASP A CA 1
ATOM 2880 C C . ASP A 1 393 ? -12.110 2.885 16.013 1.00 90.19 393 ASP A C 1
ATOM 2882 O O . ASP A 1 393 ? -13.145 2.862 16.673 1.00 90.19 393 ASP A O 1
ATOM 2886 N N . LEU A 1 394 ? -11.600 1.773 15.476 1.00 89.62 394 LEU A N 1
ATOM 2887 C CA . LEU A 1 394 ? -12.220 0.449 15.577 1.00 89.62 394 LEU A CA 1
ATOM 2888 C C . LEU A 1 394 ? -12.013 -0.241 16.941 1.00 89.62 394 LEU A C 1
ATOM 2890 O O . LEU A 1 394 ? -12.493 -1.359 17.130 1.00 89.62 394 LEU A O 1
ATOM 2894 N N . GLY A 1 395 ? -11.266 0.362 17.871 1.00 87.25 395 GLY A N 1
ATOM 2895 C CA . GLY A 1 395 ? -10.926 -0.242 19.165 1.00 87.25 395 GLY A CA 1
ATOM 2896 C C . GLY A 1 395 ? -10.074 -1.519 19.070 1.00 87.25 395 GLY A C 1
ATOM 2897 O O . GLY A 1 395 ? -10.064 -2.323 20.004 1.00 87.25 395 GLY A O 1
ATOM 2898 N N . VAL A 1 396 ? -9.371 -1.743 17.952 1.00 85.88 396 VAL A N 1
ATOM 2899 C CA . VAL A 1 396 ? -8.544 -2.939 17.716 1.00 85.88 396 VAL A CA 1
ATOM 2900 C C . VAL A 1 396 ? -7.055 -2.619 17.829 1.00 85.88 396 VAL A C 1
ATOM 2902 O O . VAL A 1 396 ? -6.610 -1.521 17.511 1.00 85.88 396 VAL A O 1
ATOM 2905 N N . LYS A 1 397 ? -6.253 -3.600 18.251 1.00 79.44 397 LYS A N 1
ATOM 2906 C CA . LYS A 1 397 ? -4.789 -3.460 18.286 1.00 79.44 397 LYS A CA 1
ATOM 2907 C C . LYS A 1 397 ? -4.123 -3.798 16.949 1.00 79.44 397 LYS A C 1
ATOM 2909 O O . LYS A 1 397 ? -3.226 -3.081 16.520 1.00 79.44 397 LYS A O 1
ATOM 2914 N N . ASP A 1 398 ? -4.591 -4.871 16.318 1.00 80.94 398 ASP A N 1
ATOM 2915 C CA . ASP A 1 398 ? -4.065 -5.454 15.083 1.00 80.94 398 ASP A CA 1
ATOM 2916 C C . ASP A 1 398 ? -5.252 -5.712 14.122 1.00 80.94 398 ASP A C 1
ATOM 2918 O O . ASP A 1 398 ? -6.358 -6.072 14.571 1.00 80.94 398 ASP A O 1
ATOM 2922 N N . MET A 1 399 ? -5.063 -5.536 12.807 1.00 81.06 399 MET A N 1
ATOM 2923 C CA . MET A 1 399 ? -6.153 -5.710 11.826 1.00 81.06 399 MET A CA 1
ATOM 2924 C C . MET A 1 399 ? -6.604 -7.167 11.711 1.00 81.06 399 MET A C 1
ATOM 2926 O O . MET A 1 399 ? -7.792 -7.447 11.511 1.00 81.06 399 MET A O 1
ATOM 2930 N N . GLY A 1 400 ? -5.689 -8.110 11.922 1.00 78.19 400 GLY A N 1
ATOM 2931 C CA . GLY A 1 400 ? -6.016 -9.525 11.939 1.00 78.19 400 GLY A CA 1
ATOM 2932 C C . GLY A 1 400 ? -4.919 -10.413 12.513 1.00 78.19 400 GLY A C 1
ATOM 2933 O O . GLY A 1 400 ? -4.104 -10.001 13.338 1.00 78.19 400 GLY A O 1
ATOM 2934 N N . SER A 1 401 ? -4.977 -11.678 12.122 1.00 72.62 401 SER A N 1
ATOM 2935 C CA . SER A 1 401 ? -4.103 -12.758 12.586 1.00 72.62 401 SER A CA 1
ATOM 2936 C C . SER A 1 401 ? -3.885 -13.818 11.499 1.00 72.62 401 SER A C 1
ATOM 2938 O O . SER A 1 401 ? -3.518 -14.956 11.796 1.00 72.62 401 SER A O 1
ATOM 2940 N N . LEU A 1 402 ? -4.123 -13.455 10.231 1.00 63.81 402 LEU A N 1
ATOM 2941 C CA . LEU A 1 402 ? -4.034 -14.349 9.075 1.00 63.81 402 LEU A CA 1
ATOM 2942 C C . LEU A 1 402 ? -2.595 -14.830 8.838 1.00 63.81 402 LEU A C 1
ATOM 2944 O O . LEU A 1 402 ? -2.396 -15.924 8.311 1.00 63.81 402 LEU A O 1
ATOM 2948 N N . LEU A 1 403 ? -1.599 -14.062 9.294 1.00 59.88 403 LEU A N 1
ATOM 2949 C CA . LEU A 1 403 ? -0.214 -14.505 9.435 1.00 59.88 403 LEU A CA 1
ATOM 2950 C C . LEU A 1 403 ? 0.026 -15.049 10.857 1.00 59.88 403 LEU A C 1
ATOM 2952 O O . LEU A 1 403 ? 0.062 -14.261 11.809 1.00 59.88 403 LEU A O 1
ATOM 2956 N N . PRO A 1 404 ? 0.241 -16.371 11.038 1.00 50.25 404 PRO A N 1
ATOM 2957 C CA . PRO A 1 404 ? 0.444 -16.965 12.355 1.00 50.25 404 PRO A CA 1
ATOM 2958 C C . PRO A 1 404 ? 1.541 -16.261 13.160 1.00 50.25 404 PRO A C 1
ATOM 2960 O O . PRO A 1 404 ? 2.690 -16.152 12.734 1.00 50.25 404 PRO A O 1
ATOM 2963 N N . GLY A 1 405 ? 1.156 -15.748 14.329 1.00 51.81 405 GLY A N 1
ATOM 2964 C CA . GLY A 1 405 ? 2.021 -15.005 15.244 1.00 51.81 405 GLY A CA 1
ATOM 2965 C C . GLY A 1 405 ? 2.344 -13.558 14.844 1.00 51.81 405 GLY A C 1
ATOM 2966 O O . GLY A 1 405 ? 2.798 -12.816 15.715 1.00 51.81 405 GLY A O 1
ATOM 2967 N N . HIS A 1 406 ? 2.127 -13.123 13.596 1.00 57.69 406 HIS A N 1
ATOM 2968 C CA . HIS A 1 406 ? 2.722 -11.887 13.054 1.00 57.69 406 HIS A CA 1
ATOM 2969 C C . HIS A 1 406 ? 1.810 -10.642 13.031 1.00 57.69 406 HIS A C 1
ATOM 2971 O O . HIS A 1 406 ? 2.290 -9.560 12.683 1.00 57.69 406 HIS A O 1
ATOM 2977 N N . GLY A 1 407 ? 0.545 -10.772 13.435 1.00 70.81 407 GLY A N 1
ATOM 2978 C CA . GLY A 1 407 ? -0.481 -9.731 13.276 1.00 70.81 407 GLY A CA 1
ATOM 2979 C C . GLY A 1 407 ? -1.177 -9.844 11.919 1.00 70.81 407 GLY A C 1
ATOM 2980 O O . GLY A 1 407 ? -1.166 -10.921 11.313 1.00 70.81 407 GLY A O 1
ATOM 2981 N N . GLY A 1 408 ? -1.773 -8.752 11.443 1.00 79.56 408 GLY A N 1
ATOM 2982 C CA . GLY A 1 408 ? -2.343 -8.707 10.104 1.00 79.56 408 GLY A CA 1
ATOM 2983 C C . GLY A 1 408 ? -1.284 -8.645 9.003 1.00 79.56 408 GLY A C 1
ATOM 2984 O O . GLY A 1 408 ? -0.121 -8.306 9.222 1.00 79.56 408 GLY A O 1
ATOM 2985 N N . LEU A 1 409 ? -1.718 -8.964 7.789 1.00 85.19 409 LEU A N 1
ATOM 2986 C CA . LEU A 1 409 ? -1.036 -8.678 6.533 1.00 85.19 409 LEU A CA 1
ATOM 2987 C C . LEU A 1 409 ? -1.144 -7.184 6.174 1.00 85.19 409 LEU A C 1
ATOM 2989 O O . LEU A 1 409 ? -0.250 -6.656 5.520 1.00 85.19 409 LEU A O 1
ATOM 2993 N N . LEU A 1 410 ? -2.211 -6.499 6.614 1.00 86.62 410 LEU A N 1
ATOM 2994 C CA . LEU A 1 410 ? -2.342 -5.045 6.452 1.00 86.62 410 LEU A CA 1
ATOM 2995 C C . LEU A 1 410 ? -1.358 -4.283 7.361 1.00 86.62 410 LEU A C 1
ATOM 2997 O O . LEU A 1 410 ? -0.645 -3.425 6.846 1.00 86.62 410 LEU A O 1
ATOM 3001 N N . ASP A 1 411 ? -1.159 -4.742 8.610 1.00 86.25 411 ASP A N 1
ATOM 3002 C CA . ASP A 1 411 ? -0.134 -4.265 9.570 1.00 86.25 411 ASP A CA 1
ATOM 3003 C C . ASP A 1 411 ? 1.339 -4.507 9.102 1.00 86.25 411 ASP A C 1
ATOM 3005 O O . ASP A 1 411 ? 2.285 -4.479 9.900 1.00 86.25 411 ASP A O 1
ATOM 3009 N N . ARG A 1 412 ? 1.545 -4.862 7.824 1.00 84.94 412 ARG A N 1
ATOM 3010 C CA . ARG A 1 412 ? 2.837 -5.111 7.152 1.00 84.94 412 ARG A CA 1
ATOM 3011 C C . ARG A 1 412 ? 2.968 -4.386 5.808 1.00 84.94 412 ARG A C 1
ATOM 3013 O O . ARG A 1 412 ? 4.027 -4.463 5.189 1.00 84.94 412 ARG A O 1
ATOM 3020 N N . PHE A 1 413 ? 1.903 -3.735 5.340 1.00 87.06 413 PHE A N 1
ATOM 3021 C CA . PHE A 1 413 ? 1.855 -3.029 4.060 1.00 87.06 413 PHE A CA 1
ATOM 3022 C C . PHE A 1 413 ? 1.218 -1.635 4.163 1.00 87.06 413 PHE A C 1
ATOM 3024 O O . PHE A 1 413 ? 1.212 -0.920 3.168 1.00 87.06 413 PHE A O 1
ATOM 3031 N N . ASP A 1 414 ? 0.723 -1.222 5.327 1.00 89.38 414 ASP A N 1
ATOM 3032 C CA . ASP A 1 414 ? 0.200 0.115 5.629 1.00 89.38 414 ASP A CA 1
ATOM 3033 C C . ASP A 1 414 ? 1.098 1.262 5.127 1.00 89.38 414 ASP A C 1
ATOM 3035 O O . ASP A 1 414 ? 0.628 2.126 4.380 1.00 89.38 414 ASP A O 1
ATOM 3039 N N . ALA A 1 415 ? 2.393 1.231 5.451 1.00 92.56 415 ALA A N 1
ATOM 3040 C CA . ALA A 1 415 ? 3.390 2.171 4.938 1.00 92.56 415 ALA A CA 1
ATOM 3041 C C . ALA A 1 415 ? 3.619 2.002 3.422 1.00 92.56 415 ALA A C 1
ATOM 3043 O O . ALA A 1 415 ? 3.641 2.981 2.670 1.00 92.56 415 ALA A O 1
ATOM 3044 N N . LEU A 1 416 ? 3.745 0.754 2.949 1.00 96.25 416 LEU A N 1
ATOM 3045 C CA . LEU A 1 416 ? 4.010 0.440 1.539 1.00 96.25 416 LEU A CA 1
ATOM 3046 C C . LEU A 1 416 ? 2.881 0.914 0.610 1.00 96.25 416 LEU A C 1
ATOM 3048 O O . LEU A 1 416 ? 3.173 1.419 -0.471 1.00 96.25 416 LEU A O 1
ATOM 3052 N N . LEU A 1 417 ? 1.613 0.811 1.025 1.00 96.75 417 LEU A N 1
ATOM 3053 C CA . LEU A 1 417 ? 0.450 1.263 0.255 1.00 96.75 417 LEU A CA 1
ATOM 3054 C C . LEU A 1 417 ? 0.599 2.731 -0.169 1.00 96.75 417 LEU A C 1
ATOM 3056 O O . LEU A 1 417 ? 0.358 3.049 -1.328 1.00 96.75 417 LEU A O 1
ATOM 3060 N N . PHE A 1 418 ? 1.070 3.613 0.717 1.00 97.19 418 PHE A N 1
ATOM 3061 C CA . PHE A 1 418 ? 1.321 5.019 0.376 1.00 97.19 418 PHE A CA 1
ATOM 3062 C C . PHE A 1 418 ? 2.622 5.236 -0.419 1.00 97.19 418 PHE A C 1
ATOM 3064 O O . PHE A 1 418 ? 2.692 6.154 -1.237 1.00 97.19 418 PHE A O 1
ATOM 3071 N N . VAL A 1 419 ? 3.638 4.382 -0.249 1.00 98.06 419 VAL A N 1
ATOM 3072 C CA . VAL A 1 419 ? 4.895 4.440 -1.023 1.00 98.06 419 VAL A CA 1
ATOM 3073 C C . VAL A 1 419 ? 4.709 3.991 -2.483 1.00 98.06 419 VAL A C 1
ATOM 3075 O O . VAL A 1 419 ? 5.402 4.497 -3.367 1.00 98.06 419 VAL A O 1
ATOM 3078 N N . LEU A 1 420 ? 3.766 3.092 -2.782 1.00 98.12 420 LEU A N 1
ATOM 3079 C CA . LEU A 1 420 ? 3.515 2.585 -4.140 1.00 98.12 420 LEU A CA 1
ATOM 3080 C C . LEU A 1 420 ? 3.127 3.663 -5.181 1.00 98.12 420 LEU A C 1
ATOM 3082 O O . LEU A 1 420 ? 3.833 3.758 -6.188 1.00 98.12 420 LEU A O 1
ATOM 3086 N N . PRO A 1 421 ? 2.080 4.499 -5.001 1.00 97.44 421 PRO A N 1
ATOM 3087 C CA . PRO A 1 421 ? 1.736 5.545 -5.972 1.00 97.44 421 PRO A CA 1
ATOM 3088 C C . PRO A 1 421 ? 2.854 6.578 -6.139 1.00 97.44 421 PRO A C 1
ATOM 3090 O O . PRO A 1 421 ? 3.127 7.030 -7.248 1.00 97.44 421 PRO A O 1
ATOM 3093 N N . ILE A 1 422 ? 3.556 6.894 -5.049 1.00 97.56 422 ILE A N 1
ATOM 3094 C CA . ILE A 1 422 ? 4.724 7.776 -5.060 1.00 97.56 422 ILE A CA 1
ATOM 3095 C C . ILE A 1 422 ? 5.864 7.181 -5.892 1.00 97.56 422 ILE A C 1
ATOM 3097 O O . ILE A 1 422 ? 6.444 7.877 -6.719 1.00 97.56 422 ILE A O 1
ATOM 3101 N N . THR A 1 423 ? 6.154 5.889 -5.734 1.00 98.06 423 THR A N 1
ATOM 3102 C CA . THR A 1 423 ? 7.188 5.201 -6.520 1.00 98.06 423 THR A CA 1
ATOM 3103 C C . THR A 1 423 ? 6.829 5.175 -8.006 1.00 98.06 423 THR A C 1
ATOM 3105 O O . THR A 1 423 ? 7.705 5.377 -8.842 1.00 98.06 423 THR A O 1
ATOM 3108 N N . TYR A 1 424 ? 5.548 4.981 -8.340 1.00 97.44 424 TYR A N 1
ATOM 3109 C CA . TYR A 1 424 ? 5.064 5.020 -9.721 1.00 97.44 424 TYR A CA 1
ATOM 3110 C C . TYR A 1 424 ? 5.269 6.401 -10.363 1.00 97.44 424 TYR A C 1
ATOM 3112 O O . TYR A 1 424 ? 5.865 6.487 -11.435 1.00 97.44 424 TYR A O 1
ATOM 3120 N N . GLU A 1 425 ? 4.841 7.487 -9.709 1.00 97.19 425 GLU A N 1
ATOM 3121 C CA . GLU A 1 425 ? 5.021 8.835 -10.269 1.00 97.19 425 GLU A CA 1
ATOM 3122 C C . GLU A 1 425 ? 6.497 9.280 -10.265 1.00 97.19 425 GLU A C 1
ATOM 3124 O O . GLU A 1 425 ? 6.909 9.985 -11.181 1.00 97.19 425 GLU A O 1
ATOM 3129 N N . VAL A 1 426 ? 7.334 8.824 -9.320 1.00 96.75 426 VAL A N 1
ATOM 3130 C CA . VAL A 1 426 ? 8.795 9.049 -9.367 1.00 96.75 426 VAL A CA 1
ATOM 3131 C C . VAL A 1 426 ? 9.441 8.303 -10.540 1.00 96.75 426 VAL A C 1
ATOM 3133 O O . VAL A 1 426 ? 10.254 8.892 -11.249 1.00 96.75 426 VAL A O 1
ATOM 3136 N N . ALA A 1 427 ? 9.076 7.042 -10.787 1.00 96.12 427 ALA A N 1
ATOM 3137 C CA . ALA A 1 427 ? 9.593 6.281 -11.927 1.00 96.12 427 ALA A CA 1
ATOM 3138 C C . ALA A 1 427 ? 9.171 6.905 -13.268 1.00 96.12 427 ALA A C 1
ATOM 3140 O O . ALA A 1 427 ? 9.984 7.066 -14.176 1.00 96.12 427 ALA A O 1
ATOM 3141 N N . ARG A 1 428 ? 7.918 7.356 -13.356 1.00 95.25 428 ARG A N 1
ATOM 3142 C CA . ARG A 1 428 ? 7.376 8.087 -14.506 1.00 95.25 428 ARG A CA 1
ATOM 3143 C C . ARG A 1 428 ? 8.026 9.461 -14.711 1.00 95.25 428 ARG A C 1
ATOM 3145 O O . ARG A 1 428 ? 8.233 9.863 -15.849 1.00 95.25 428 ARG A O 1
ATOM 3152 N N . LEU A 1 429 ? 8.364 10.180 -13.638 1.00 95.31 429 LEU A N 1
ATOM 3153 C CA . LEU A 1 429 ? 9.033 11.488 -13.698 1.00 95.31 429 LEU A CA 1
ATOM 3154 C C . LEU A 1 429 ? 10.450 11.402 -14.289 1.00 95.31 429 LEU A C 1
ATOM 3156 O O . LEU A 1 429 ? 10.911 12.364 -14.902 1.00 95.31 429 LEU A O 1
ATOM 3160 N N . PHE A 1 430 ? 11.133 10.271 -14.098 1.00 93.25 430 PHE A N 1
ATOM 3161 C CA . PHE A 1 430 ? 12.474 10.020 -14.636 1.00 93.25 430 PHE A CA 1
ATOM 3162 C C . PHE A 1 430 ? 12.493 9.185 -15.926 1.00 93.25 430 PHE A C 1
ATOM 3164 O O . PHE A 1 430 ? 13.583 8.933 -16.432 1.00 93.25 430 PHE A O 1
ATOM 3171 N N . ASP A 1 431 ? 11.328 8.797 -16.459 1.00 89.44 431 ASP A N 1
ATOM 3172 C CA . ASP A 1 431 ? 11.191 7.931 -17.644 1.00 89.44 431 ASP A CA 1
ATOM 3173 C C . ASP A 1 431 ? 11.985 6.612 -17.476 1.00 89.44 431 ASP A C 1
ATOM 3175 O O . ASP A 1 431 ? 12.836 6.244 -18.286 1.00 89.44 431 ASP A O 1
ATOM 3179 N N . LEU A 1 432 ? 11.774 5.939 -16.333 1.00 84.12 432 LEU A N 1
ATOM 3180 C CA . LEU A 1 432 ? 12.508 4.727 -15.955 1.00 84.12 432 LEU A CA 1
ATOM 3181 C C . LEU A 1 432 ? 12.046 3.497 -16.764 1.00 84.12 432 LEU A C 1
ATOM 3183 O O . LEU A 1 432 ? 11.217 2.729 -16.276 1.00 84.12 432 LEU A O 1
ATOM 3187 N N . ALA A 1 433 ? 12.697 3.305 -17.921 1.00 64.44 433 ALA A N 1
ATOM 3188 C CA . ALA A 1 433 ? 12.509 2.273 -18.962 1.00 64.44 433 ALA A CA 1
ATOM 3189 C C . ALA A 1 433 ? 11.482 2.609 -20.065 1.00 64.44 433 ALA A C 1
ATOM 3191 O O . ALA A 1 433 ? 10.321 2.945 -19.740 1.00 64.44 433 ALA A O 1
#

Sequence (433 aa):
MVRKARRSAVDKQSGSKHDSDDYEGITVIGGEGAMDEVVRPGRSVFAADNADGDLDGDDSLPHWTAPPTGATRATDASDSWSTITGAQPRWRDDRAVENDEVAAFEFADDDSPAHDFFGYDDGSPDTFLELDDELDEQPALVPLDSRRGTGSSARAAAGTTGAVTRDDMLLRVATGVALGVAALITFRIGPKAAVVLIALALGLAVAEFYAATRRAGYQPAALLGIVATAAMPLAIYWRGLDAMPLVLFLTIAFSLIWFLIGVGNESPLLNVGVTVLGVIYVGTLGSFAALMLSVWGDDGIGILLGAIVAAVAYDVGGLVIGRAAGRSPLSAASPNKTVEGLVGGMALCVVVSTVIVSMWEPWGTWKHGFVLGLFAAIAAPIGDLSESLIKRDLGVKDMGSLLPGHGGLLDRFDALLFVLPITYEVARLFDLA

pLDDT: mean 70.06, std 27.83, range [25.73, 98.25]

Secondary structure (DSSP, 8-state):
----------------------------------------TT--TT------S---S---PPPTTSPP-----------TTSSTT--PPPP-------------------------S----------------------PPPP------------------PPPPHHHHHHHHHHHHHHHHHHHHHHHH-HHHHHHHHHHHHHHHHHHHHHHHHHTT----HHHHHHHHHHHHHHHHHHGGGHHHHHHHHHHHHHHHHHHTTS--S-HHHHHHHHHHHIIIIIIHHHHHHHHHHHSTTHHHHHHHHHHHHHHHHHHHHHHHHHHH--SB--TT-TT-BHHHHHHHHHHHHHHHHHTGGGSTTT-SHHHHHHHHHHHHHHHHHHHHHHHHHHHHTT-SSS--SBTTTB-SGGGTHHHHHHHHHHHHHHHHTT--

Foldseek 3Di:
DDDDDDDDDDDDDDDDDDDDDDDDDDDDDDDDDDDDDPDDPDDDPPDDDDDDDDDDDDPRDDDPPDDDPDDDDDDDDDDPPPPPPPDDDDDDDDDDDDDDDDDDDDDDDDDDDDDDDDDDDDDDDDDDDDDDDDDDDDPDDDDPDDDDDDDDDDPPPPPPPDDQDVVLVVLQVVLVVVLVVVLVVQLVVWLVSNLQSLLVLLLQQLLLLCVLVVLLPADAPSVLLSCLLSVQLVQCLVPNPVCVVVSLVCLLVVLVVCVVVPVDDPDSPVNSVSSSCSCVQRRVLSSLLSNLCNPVISLSSLLLVLLVQLLVQLVVQLVVQCVVPFDAQDDPLGRSGGPSSLVRSLVSSQVCLLPPSCPDAPNVHSVLSNQLSNVLSVQLVVLQSVVSNVCVVSVHDASACPSPSNGGSSNVCSSSSRSSVVSSVSCVVVVRD

Radius of gyration: 34.9 Å; chains: 1; bounding box: 93×72×112 Å